Protein AF-0000000070537463 (afdb_homodimer)

Nearest PDB structures (foldseek):
  6y41-assembly14_N  TM=9.172E-01  e=9.027E-23  Homo sapiens
  6y43-assembly1_A  TM=8.961E-01  e=1.804E-22  Homo sapiens
  8vgp-assembly1_A  TM=8.950E-01  e=5.397E-22  Homo sapiens
  1z3s-assembly1_A  TM=8.973E-01  e=3.622E-21  Homo sapiens
  1z3u-assembly4_D  TM=8.914E-01  e=4.065E-21  Homo sapiens

Secondary structure (DSSP, 8-state):
-PPPSSGGGSPTTPPSEEEEE--TTS--EEEEEE-SSTT--EEEEEEEETT-S------HHHHHH-EE-TTSSEE--HHHHHHHHTTS-EEEEEEEE-TT--EEEEEEEEEEE--GGGTT-EEE--EEESS---SS-SSTTT--TTPPPBBTTB--SSSSS-HHHHH-S-B--SSS-SEE-SSSSSEEETTTEEEEE-EEEEEEEE-S--/-PPPSSGGGSPTTPPSEEEEE--TTS--EEEEEE-SSTT--EEEEEEEETT-S------HHHHHH-EE-TTSSEE--HHHHHHHHTTS-EEEEEEEE-TT--EEEEEEEEEEE--GGGTT-EEE--EEESS---SS-SSTTT--TTPPPBBTTB--SSSSS-HHHHH-S-B--SSS-SEE-SSSSSEEETTTEEEEE-EEEEEEEE-S--

InterPro domains:
  IPR002181 Fibrinogen, alpha/beta/gamma chain, C-terminal globular domain [PF00147] (4-183)
  IPR002181 Fibrinogen, alpha/beta/gamma chain, C-terminal globular domain [PS51406] (1-208)
  IPR002181 Fibrinogen, alpha/beta/gamma chain, C-terminal globular domain [SM00186] (2-207)
  IPR002181 Fibrinogen, alpha/beta/gamma chain, C-terminal globular domain [cd00087] (4-206)
  IPR014716 Fibrinogen, alpha/beta/gamma chain, C-terminal globular, subdomain 1 [G3DSA:3.90.215.10] (1-207)
  IPR036056 Fibrinogen-like, C-terminal [SSF56496] (3-185)
  IPR050373 Fibrinogen C-terminal domain-containing protein [PTHR19143] (4-184)

Structure (mmCIF, N/CA/C/O backbone):
data_AF-0000000070537463-model_v1
#
loop_
_entity.id
_entity.type
_entity.pdbx_description
1 polymer 'Fibrinogen C-terminal domain-containing protein'
#
loop_
_atom_site.group_PDB
_atom_site.id
_atom_site.type_symbol
_atom_site.label_atom_id
_atom_site.label_alt_id
_atom_site.label_comp_id
_atom_site.label_asym_id
_atom_site.label_entity_id
_atom_site.label_seq_id
_atom_site.pdbx_PDB_ins_code
_atom_site.Cartn_x
_atom_site.Cartn_y
_atom_site.Cartn_z
_atom_site.occupancy
_atom_site.B_iso_or_equiv
_atom_site.auth_seq_id
_atom_site.auth_comp_id
_atom_site.auth_asym_id
_atom_site.auth_atom_id
_atom_site.pdbx_PDB_model_num
ATOM 1 N N . MET A 1 1 ? 24.438 3.809 -12.609 1 51.72 1 MET A N 1
ATOM 2 C CA . MET A 1 1 ? 24.078 2.498 -13.148 1 51.72 1 MET A CA 1
ATOM 3 C C . MET A 1 1 ? 22.578 2.289 -13.109 1 51.72 1 MET A C 1
ATOM 5 O O . MET A 1 1 ? 21.891 2.797 -12.219 1 51.72 1 MET A O 1
ATOM 9 N N . ALA A 1 2 ? 21.781 1.809 -14.203 1 81.25 2 ALA A N 1
ATOM 10 C CA . ALA A 1 2 ? 20.344 1.616 -14.383 1 81.25 2 ALA A CA 1
ATOM 11 C C . ALA A 1 2 ? 19.812 0.555 -13.422 1 81.25 2 ALA A C 1
ATOM 13 O O . ALA A 1 2 ? 20.5 -0.409 -13.102 1 81.25 2 ALA A O 1
ATOM 14 N N . TRP A 1 3 ? 18.797 0.681 -12.703 1 92.81 3 TRP A N 1
ATOM 15 C CA . TRP A 1 3 ? 18.172 -0.31 -11.836 1 92.81 3 TRP A CA 1
ATOM 16 C C . TRP A 1 3 ? 17.766 -1.552 -12.633 1 92.81 3 TRP A C 1
ATOM 18 O O . TRP A 1 3 ? 17.422 -1.459 -13.812 1 92.81 3 TRP A O 1
ATOM 28 N N . PRO A 1 4 ? 17.984 -2.768 -12.055 1 97.19 4 PRO A N 1
ATOM 29 C CA . PRO A 1 4 ? 17.469 -3.965 -12.727 1 97.19 4 PRO A CA 1
ATOM 30 C C . PRO A 1 4 ? 15.992 -3.857 -13.086 1 97.19 4 PRO A C 1
ATOM 32 O O . PRO A 1 4 ? 15.242 -3.154 -12.406 1 97.19 4 PRO A O 1
ATOM 35 N N . LYS A 1 5 ? 15.617 -4.516 -14.148 1 97.75 5 LYS A N 1
ATOM 36 C CA . LYS A 1 5 ? 14.219 -4.5 -14.57 1 97.75 5 LYS A CA 1
ATOM 37 C C . LYS A 1 5 ? 13.391 -5.473 -13.734 1 97.75 5 LYS A C 1
ATOM 39 O O . LYS A 1 5 ? 12.172 -5.324 -13.641 1 97.75 5 LYS A O 1
ATOM 44 N N . ASP A 1 6 ? 14.031 -6.473 -13.273 1 98 6 ASP A N 1
ATOM 45 C CA . ASP A 1 6 ? 13.477 -7.465 -12.352 1 98 6 ASP A CA 1
ATOM 46 C C . ASP A 1 6 ? 14.594 -8.172 -11.578 1 98 6 ASP A C 1
ATOM 48 O O . ASP A 1 6 ? 15.773 -7.852 -11.75 1 98 6 ASP A O 1
ATOM 52 N N . CYS A 1 7 ? 14.227 -9.094 -10.719 1 97.94 7 CYS A N 1
ATOM 53 C CA . CYS A 1 7 ? 15.195 -9.695 -9.805 1 97.94 7 CYS A CA 1
ATOM 54 C C . CYS A 1 7 ? 16.172 -10.594 -10.555 1 97.94 7 CYS A C 1
ATOM 56 O O . CYS A 1 7 ? 17.234 -10.945 -10.023 1 97.94 7 CYS A O 1
ATOM 58 N N . SER A 1 8 ? 15.82 -11.062 -11.781 1 96.44 8 SER A N 1
ATOM 59 C CA . SER A 1 8 ? 16.734 -11.906 -12.547 1 96.44 8 SER A CA 1
ATOM 60 C C . SER A 1 8 ? 17.984 -11.133 -12.953 1 96.44 8 SER A C 1
ATOM 62 O O . SER A 1 8 ? 19 -11.727 -13.328 1 96.44 8 SER A O 1
ATOM 64 N N . GLU A 1 9 ? 17.938 -9.82 -12.914 1 95.94 9 GLU A N 1
ATOM 65 C CA . GLU A 1 9 ? 19.062 -8.977 -13.312 1 95.94 9 GLU A CA 1
ATOM 66 C C . GLU A 1 9 ? 19.906 -8.57 -12.109 1 95.94 9 GLU A C 1
ATOM 68 O O . GLU A 1 9 ? 20.891 -7.844 -12.25 1 95.94 9 GLU A O 1
ATOM 73 N N . VAL A 1 10 ? 19.484 -8.977 -10.938 1 95.69 10 VAL A N 1
ATOM 74 C CA . VAL A 1 10 ? 20.312 -8.781 -9.75 1 95.69 10 VAL A CA 1
ATOM 75 C C . VAL A 1 10 ? 21.547 -9.688 -9.82 1 95.69 10 VAL A C 1
ATOM 77 O O . VAL A 1 10 ? 21.438 -10.859 -10.18 1 95.69 10 VAL A O 1
ATOM 80 N N . PRO A 1 11 ? 22.719 -9.172 -9.516 1 92.81 11 PRO A N 1
ATOM 81 C CA . PRO A 1 11 ? 23.953 -9.961 -9.648 1 92.81 11 PRO A CA 1
ATOM 82 C C . PRO A 1 11 ? 23.891 -11.281 -8.898 1 92.81 11 PRO A C 1
ATOM 84 O O . PRO A 1 11 ? 23.359 -11.344 -7.785 1 92.81 11 PRO A O 1
ATOM 87 N N . ALA A 1 12 ? 24.453 -12.273 -9.562 1 87.25 12 ALA A N 1
ATOM 88 C CA . ALA A 1 12 ? 24.547 -13.594 -8.953 1 87.25 12 ALA A CA 1
ATOM 89 C C . ALA A 1 12 ? 25.328 -13.539 -7.641 1 87.25 12 ALA A C 1
ATOM 91 O O . ALA A 1 12 ? 26.328 -12.836 -7.539 1 87.25 12 ALA A O 1
ATOM 92 N N . GLY A 1 13 ? 24.891 -14.281 -6.609 1 89.56 13 GLY A N 1
ATOM 93 C CA . GLY A 1 13 ? 25.578 -14.289 -5.324 1 89.56 13 GLY A CA 1
ATOM 94 C C . GLY A 1 13 ? 25 -13.297 -4.336 1 89.56 13 GLY A C 1
ATOM 95 O O . GLY A 1 13 ? 25.312 -13.336 -3.146 1 89.56 13 GLY A O 1
ATOM 96 N N . SER A 1 14 ? 24.203 -12.344 -4.914 1 93.5 14 SER A N 1
ATOM 97 C CA . SER A 1 14 ? 23.531 -11.422 -4.008 1 93.5 14 SER A CA 1
ATOM 98 C C . SER A 1 14 ? 22.594 -12.172 -3.061 1 93.5 14 SER A C 1
ATOM 100 O O . SER A 1 14 ? 22.031 -13.211 -3.42 1 93.5 14 SER A O 1
ATOM 102 N N . PRO A 1 15 ? 22.469 -11.695 -1.818 1 94.75 15 PRO A N 1
ATOM 103 C CA . PRO A 1 15 ? 21.547 -12.352 -0.891 1 94.75 15 PRO A CA 1
ATOM 104 C C . PRO A 1 15 ? 20.078 -12.07 -1.214 1 94.75 15 PRO A C 1
ATOM 106 O O . PRO A 1 15 ? 19.766 -11.055 -1.842 1 94.75 15 PRO A O 1
ATOM 109 N N . SER A 1 16 ? 19.25 -12.992 -0.822 1 96.44 16 SER A N 1
ATOM 110 C CA . SER A 1 16 ? 17.828 -12.703 -0.878 1 96.44 16 SER A CA 1
ATOM 111 C C . SER A 1 16 ? 17.469 -11.5 -0.016 1 96.44 16 SER A C 1
ATOM 113 O O . SER A 1 16 ? 18.078 -11.273 1.03 1 96.44 16 SER A O 1
ATOM 115 N N . GLY A 1 17 ? 16.453 -10.758 -0.405 1 95.56 17 GLY A N 1
ATOM 116 C CA . GLY A 1 17 ? 16.047 -9.57 0.324 1 95.56 17 GLY A CA 1
ATOM 117 C C . GLY A 1 17 ? 15.32 -8.555 -0.539 1 95.56 17 GLY A C 1
ATOM 118 O O . GLY A 1 17 ? 14.781 -8.906 -1.594 1 95.56 17 GLY A O 1
ATOM 119 N N . VAL A 1 18 ? 15.234 -7.402 -0.014 1 96.25 18 VAL A N 1
ATOM 120 C CA . VAL A 1 18 ? 14.5 -6.344 -0.696 1 96.25 18 VAL A CA 1
ATOM 121 C C . VAL A 1 18 ? 15.453 -5.547 -1.587 1 96.25 18 VAL A C 1
ATOM 123 O O . VAL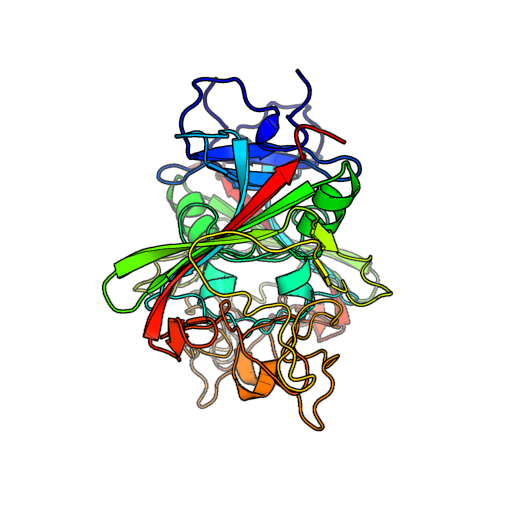 A 1 18 ? 16.531 -5.156 -1.154 1 96.25 18 VAL A O 1
ATOM 126 N N . TYR A 1 19 ? 15.062 -5.312 -2.84 1 95.81 19 TYR A N 1
ATOM 127 C CA . TYR A 1 19 ? 15.844 -4.594 -3.84 1 95.81 19 TYR A CA 1
ATOM 128 C C . TYR A 1 19 ? 15.008 -3.521 -4.523 1 95.81 19 TYR A C 1
ATOM 130 O O . TYR A 1 19 ? 13.773 -3.547 -4.445 1 95.81 19 TYR A O 1
ATOM 138 N N . ILE A 1 20 ? 15.703 -2.609 -5.156 1 94.06 20 ILE A N 1
ATOM 139 C CA . ILE A 1 20 ? 15.062 -1.644 -6.039 1 94.06 20 ILE A CA 1
ATOM 140 C C . ILE A 1 20 ? 15.172 -2.117 -7.488 1 94.06 20 ILE A C 1
ATOM 142 O O . ILE A 1 20 ? 16.25 -2.494 -7.945 1 94.06 20 ILE A O 1
ATOM 146 N N . ILE A 1 21 ? 14.086 -2.133 -8.125 1 97.12 21 ILE A N 1
ATOM 147 C CA . ILE A 1 21 ? 14.078 -2.4 -9.562 1 97.12 21 ILE A CA 1
ATOM 148 C C . ILE A 1 21 ? 13.336 -1.285 -10.289 1 97.12 21 ILE A C 1
ATOM 150 O O . ILE A 1 21 ? 12.641 -0.485 -9.672 1 97.12 21 ILE A O 1
ATOM 154 N N . GLN A 1 22 ? 13.523 -1.261 -11.562 1 96.44 22 GLN A N 1
ATOM 155 C CA . GLN A 1 22 ? 12.766 -0.329 -12.398 1 96.44 22 GLN A CA 1
ATOM 156 C C . GLN A 1 22 ? 12.305 -0.996 -13.688 1 96.44 22 GLN A C 1
ATOM 158 O O . GLN A 1 22 ? 12.984 -0.908 -14.719 1 96.44 22 GLN A O 1
ATOM 163 N N . PRO A 1 23 ? 11.125 -1.577 -13.602 1 97.25 23 PRO A N 1
ATOM 164 C CA . PRO A 1 23 ? 10.586 -2.168 -14.828 1 97.25 23 PRO A CA 1
ATOM 165 C C . PRO A 1 23 ? 10.375 -1.138 -15.938 1 97.25 23 PRO A C 1
ATOM 167 O O . PRO A 1 23 ? 10.195 0.049 -15.648 1 97.25 23 PRO A O 1
ATOM 170 N N . THR A 1 24 ? 10.375 -1.635 -17.156 1 95.44 24 THR A N 1
ATOM 171 C CA . THR A 1 24 ? 10.156 -0.745 -18.281 1 95.44 24 THR A CA 1
ATOM 172 C C . THR A 1 24 ? 8.836 0 -18.141 1 95.44 24 THR A C 1
ATOM 174 O O . THR A 1 24 ? 7.797 -0.612 -17.875 1 95.44 24 THR A O 1
ATOM 177 N N . GLY A 1 25 ? 8.938 1.278 -18.25 1 90.69 25 GLY A N 1
ATOM 178 C CA . GLY A 1 25 ? 7.723 2.078 -18.234 1 90.69 25 GLY A CA 1
ATOM 179 C C . GLY A 1 25 ? 7.293 2.477 -16.828 1 90.69 25 GLY A C 1
ATOM 180 O O . GLY A 1 25 ? 6.285 3.168 -16.656 1 90.69 25 GLY A O 1
ATOM 181 N N . LEU A 1 26 ? 7.984 1.992 -15.836 1 93.38 26 LEU A N 1
ATOM 182 C CA . LEU A 1 26 ? 7.617 2.305 -14.453 1 93.38 26 LEU A CA 1
ATOM 183 C C . LEU A 1 26 ? 8.734 3.068 -13.758 1 93.38 26 LEU A C 1
ATOM 185 O O . LEU A 1 26 ? 9.891 3.018 -14.188 1 93.38 26 LEU A O 1
ATOM 189 N N . HIS A 1 27 ? 8.406 3.82 -12.781 1 91.19 27 HIS A N 1
ATOM 190 C CA . HIS A 1 27 ? 9.359 4.352 -11.82 1 91.19 27 HIS A CA 1
ATOM 191 C C . HIS A 1 27 ? 9.938 3.24 -10.945 1 91.19 27 HIS A C 1
ATOM 193 O O . HIS A 1 27 ? 9.422 2.119 -10.938 1 91.19 27 HIS A O 1
ATOM 199 N N . PRO A 1 28 ? 11 3.545 -10.258 1 92.81 28 PRO A N 1
ATOM 200 C CA . PRO A 1 28 ? 11.586 2.529 -9.375 1 92.81 28 PRO A CA 1
ATOM 201 C C . PRO A 1 28 ? 10.617 2.059 -8.297 1 92.81 28 PRO A C 1
ATOM 203 O O . PRO A 1 28 ? 9.859 2.865 -7.742 1 92.81 28 PRO A O 1
ATOM 206 N N . ILE A 1 29 ? 10.648 0.788 -8.039 1 95.88 29 ILE A N 1
ATOM 207 C CA . ILE A 1 29 ? 9.82 0.203 -6.988 1 95.88 29 ILE A CA 1
ATOM 208 C C . ILE A 1 29 ? 10.664 -0.742 -6.133 1 95.88 29 ILE A C 1
ATOM 210 O O . ILE A 1 29 ? 11.734 -1.19 -6.562 1 95.88 29 ILE A O 1
ATOM 214 N N . LEU A 1 30 ? 10.234 -0.953 -4.934 1 95.12 30 LEU A N 1
ATOM 215 C CA . LEU A 1 30 ? 10.859 -1.913 -4.031 1 95.12 30 LEU A CA 1
ATOM 216 C C . LEU A 1 30 ? 10.234 -3.293 -4.188 1 95.12 30 LEU A C 1
ATOM 218 O O . LEU A 1 30 ? 9.008 -3.422 -4.219 1 95.12 30 LEU A O 1
ATOM 222 N N . VAL A 1 31 ? 11.07 -4.277 -4.324 1 97.88 31 VAL A N 1
ATOM 223 C CA . VAL A 1 31 ? 10.578 -5.645 -4.457 1 97.88 31 VAL A CA 1
ATOM 224 C C . VAL A 1 31 ? 11.391 -6.578 -3.566 1 97.88 31 VAL A C 1
ATOM 226 O O . VAL A 1 31 ? 12.5 -6.234 -3.15 1 97.88 31 VAL A O 1
ATOM 229 N N . SER A 1 32 ? 10.812 -7.703 -3.23 1 97.69 32 SER A N 1
ATOM 230 C CA . SER A 1 32 ? 11.539 -8.805 -2.602 1 97.69 32 SER A CA 1
ATOM 231 C C . SER A 1 32 ? 12.086 -9.773 -3.643 1 97.69 32 SER A C 1
ATOM 233 O O . SER A 1 32 ? 11.367 -10.188 -4.555 1 97.69 32 SER A O 1
ATOM 235 N N . CYS A 1 33 ? 13.359 -10.062 -3.576 1 97.94 33 CYS A N 1
ATOM 236 C CA . CYS A 1 33 ? 14.008 -11 -4.488 1 97.94 33 CYS A CA 1
ATOM 237 C C . CYS A 1 33 ? 14.445 -12.266 -3.752 1 97.94 33 CYS A C 1
ATOM 239 O O . CYS A 1 33 ? 15.062 -12.188 -2.689 1 97.94 33 CYS A O 1
ATOM 241 N N . GLU A 1 34 ? 14.055 -13.359 -4.238 1 96.75 34 GLU A N 1
ATOM 242 C CA . GLU A 1 34 ? 14.602 -14.641 -3.803 1 96.75 34 GLU A CA 1
ATOM 243 C C . GLU A 1 34 ? 15.805 -15.047 -4.648 1 96.75 34 GLU A C 1
ATOM 245 O O . GLU A 1 34 ? 15.648 -15.43 -5.812 1 96.75 34 GLU A O 1
ATOM 250 N N . MET A 1 35 ? 16.984 -14.992 -4.047 1 94.56 35 MET A N 1
ATOM 251 C CA . MET A 1 35 ? 18.234 -15.164 -4.793 1 94.56 35 MET A CA 1
ATOM 252 C C . MET A 1 35 ? 18.891 -16.5 -4.465 1 94.56 35 MET A C 1
ATOM 254 O O . MET A 1 35 ? 19.938 -16.828 -5.016 1 94.56 35 MET A O 1
ATOM 258 N N . SER A 1 36 ? 18.281 -17.25 -3.58 1 85.19 36 SER A N 1
ATOM 259 C CA . SER A 1 36 ? 18.906 -18.5 -3.16 1 85.19 36 SER A CA 1
ATOM 260 C C . SER A 1 36 ? 18.359 -19.688 -3.951 1 85.19 36 SER A C 1
ATOM 262 O O . SER A 1 36 ? 17.219 -19.641 -4.434 1 85.19 36 SER A O 1
ATOM 264 N N . GLY A 1 37 ? 19.188 -20.672 -4.062 1 71.44 37 GLY A N 1
ATOM 265 C CA . GLY A 1 37 ? 18.781 -21.953 -4.613 1 71.44 37 GLY A CA 1
ATOM 266 C C . GLY A 1 37 ? 18.781 -21.984 -6.129 1 71.44 37 GLY A C 1
ATOM 267 O O . GLY A 1 37 ? 19.344 -21.094 -6.77 1 71.44 37 GLY A O 1
ATOM 268 N N . ALA A 1 38 ? 18.234 -23.094 -6.645 1 64.19 38 ALA A N 1
ATOM 269 C CA . ALA A 1 38 ? 18.141 -23.328 -8.086 1 64.19 38 ALA A CA 1
ATOM 270 C C . ALA A 1 38 ? 17.25 -22.297 -8.758 1 64.19 38 ALA A C 1
ATOM 272 O O . ALA A 1 38 ? 16.109 -22.094 -8.344 1 64.19 38 ALA A O 1
ATOM 273 N N . GLY A 1 39 ? 17.891 -21.594 -9.742 1 69.62 39 GLY A N 1
ATOM 274 C CA . GLY A 1 39 ? 17.109 -20.641 -10.523 1 69.62 39 GLY A CA 1
ATOM 275 C C . GLY A 1 39 ? 16.984 -19.281 -9.875 1 69.62 39 GLY A C 1
ATOM 276 O O . GLY A 1 39 ? 15.961 -18.609 -10.008 1 69.62 39 GLY A O 1
ATOM 277 N N . SER A 1 40 ? 17.922 -18.938 -9.086 1 85.38 40 SER A N 1
ATOM 278 C CA . SER A 1 40 ? 18.016 -17.641 -8.398 1 85.38 40 SER A CA 1
ATOM 279 C C . SER A 1 40 ? 17.453 -16.516 -9.258 1 85.38 40 SER A C 1
ATOM 281 O O . SER A 1 40 ? 17.281 -16.688 -10.469 1 85.38 40 SER A O 1
ATOM 283 N N . GLY A 1 41 ? 16.906 -15.477 -8.586 1 95.5 41 GLY A N 1
ATOM 284 C CA . GLY A 1 41 ? 16.484 -14.281 -9.305 1 95.5 41 GLY A CA 1
ATOM 285 C C . GLY A 1 41 ? 14.984 -14.172 -9.453 1 95.5 41 GLY A C 1
ATOM 286 O O . GLY A 1 41 ? 14.492 -13.648 -10.453 1 95.5 41 GLY A O 1
ATOM 287 N N . TRP A 1 42 ? 14.25 -14.797 -8.523 1 97.5 42 TRP A N 1
ATOM 288 C CA . TRP A 1 42 ? 12.789 -14.703 -8.539 1 97.5 42 TRP A CA 1
ATOM 289 C C . TRP A 1 42 ? 12.32 -13.398 -7.914 1 97.5 42 TRP A C 1
ATOM 291 O O . TRP A 1 42 ? 12.828 -12.977 -6.875 1 97.5 42 TRP A O 1
ATOM 301 N N . THR A 1 43 ? 11.383 -12.727 -8.547 1 98.5 43 THR A N 1
ATOM 302 C CA . THR A 1 43 ? 10.695 -11.578 -7.965 1 98.5 43 THR A CA 1
ATOM 303 C C . THR A 1 43 ? 9.445 -12.023 -7.215 1 98.5 43 THR A C 1
ATOM 305 O O . THR A 1 43 ? 8.547 -12.633 -7.801 1 98.5 43 THR A O 1
ATOM 308 N N . VAL A 1 44 ? 9.367 -11.742 -5.945 1 98.62 44 VAL A N 1
ATOM 309 C CA . VAL A 1 44 ? 8.203 -12.117 -5.145 1 98.62 44 VAL A CA 1
ATOM 310 C C . VAL A 1 44 ? 7.094 -11.094 -5.328 1 98.62 44 VAL A C 1
ATOM 312 O O . VAL A 1 44 ? 7.301 -9.898 -5.109 1 98.62 44 VAL A O 1
ATOM 315 N N . ILE A 1 45 ? 5.895 -11.539 -5.734 1 98.88 45 ILE A N 1
ATOM 316 C CA . ILE A 1 45 ? 4.844 -10.57 -6.012 1 98.88 45 ILE A CA 1
ATOM 317 C C . ILE A 1 45 ? 3.748 -10.672 -4.957 1 98.88 45 ILE A C 1
ATOM 319 O O . ILE A 1 45 ? 2.875 -9.812 -4.867 1 98.88 45 ILE A O 1
ATOM 323 N N . GLN A 1 46 ? 3.764 -11.711 -4.199 1 98.81 46 GLN A N 1
ATOM 324 C CA . GLN A 1 46 ? 2.828 -11.938 -3.102 1 98.81 46 GLN A CA 1
ATOM 325 C C . GLN A 1 46 ? 3.469 -12.773 -1.998 1 98.81 46 GLN A C 1
ATOM 327 O O . GLN A 1 46 ? 4.176 -13.75 -2.277 1 98.81 46 GLN A O 1
ATOM 332 N N . ARG A 1 47 ? 3.297 -12.414 -0.792 1 98.69 47 ARG A N 1
ATOM 333 C CA . ARG A 1 47 ? 3.635 -13.211 0.384 1 98.69 47 ARG A CA 1
ATOM 334 C C . ARG A 1 47 ? 2.549 -13.109 1.448 1 98.69 47 ARG A C 1
ATOM 336 O O . ARG A 1 47 ? 2.111 -12.008 1.789 1 98.69 47 ARG A O 1
ATOM 343 N N . ASN A 1 48 ? 2.082 -14.258 1.854 1 98.75 48 ASN A N 1
ATOM 344 C CA . ASN A 1 48 ? 1.038 -14.289 2.873 1 98.75 48 ASN A CA 1
ATOM 345 C C . ASN A 1 48 ? 1.252 -15.43 3.865 1 98.75 48 ASN A C 1
ATOM 347 O O . ASN A 1 48 ? 1.909 -16.422 3.547 1 98.75 48 ASN A O 1
ATOM 351 N N . ARG A 1 49 ? 0.828 -15.227 5.082 1 98.06 49 ARG A N 1
ATOM 352 C CA . ARG A 1 49 ? 0.754 -16.25 6.117 1 98.06 49 ARG A CA 1
ATOM 353 C C . ARG A 1 49 ? -0.58 -16.188 6.855 1 98.06 49 ARG A C 1
ATOM 355 O O . ARG A 1 49 ? -1.219 -15.133 6.906 1 98.06 49 ARG A O 1
ATOM 362 N N . ARG A 1 50 ? -0.98 -17.297 7.352 1 95.88 50 ARG A N 1
ATOM 363 C CA . ARG A 1 50 ? -2.303 -17.422 7.957 1 95.88 50 ARG A CA 1
ATOM 364 C C . ARG A 1 50 ? -2.482 -16.406 9.086 1 95.88 50 ARG A C 1
ATOM 366 O O . ARG A 1 50 ? -3.592 -15.93 9.328 1 95.88 50 ARG A O 1
ATOM 373 N N . ASP A 1 51 ? -1.433 -16.016 9.781 1 94.94 51 ASP A N 1
ATOM 374 C CA . ASP A 1 51 ? -1.525 -15.133 10.938 1 94.94 51 ASP A CA 1
ATOM 375 C C . ASP A 1 51 ? -1.171 -13.695 10.555 1 94.94 51 ASP A C 1
ATOM 377 O O . ASP A 1 51 ? -0.795 -12.891 11.414 1 94.94 51 ASP A O 1
ATOM 381 N N . THR A 1 52 ? -1.317 -13.375 9.359 1 94.69 52 THR A N 1
ATOM 382 C CA . THR A 1 52 ? -0.981 -12.039 8.883 1 94.69 52 THR A CA 1
ATOM 383 C C . THR A 1 52 ? -1.89 -10.992 9.516 1 94.69 52 THR A C 1
ATOM 385 O O . THR A 1 52 ? -3.016 -11.297 9.914 1 94.69 52 THR A O 1
ATOM 388 N N . ASP A 1 53 ? -1.424 -9.766 9.617 1 93 53 ASP A N 1
ATOM 389 C CA . ASP A 1 53 ? -2.252 -8.656 10.07 1 93 53 ASP A CA 1
ATOM 390 C C . ASP A 1 53 ? -2.994 -8.008 8.898 1 93 53 ASP A C 1
ATOM 392 O O . ASP A 1 53 ? -3.922 -7.227 9.102 1 93 53 ASP A O 1
ATOM 396 N N . ILE A 1 54 ? -2.547 -8.336 7.711 1 95.69 54 ILE A N 1
ATOM 397 C CA . ILE A 1 54 ? -3.178 -7.77 6.523 1 95.69 54 ILE A CA 1
ATOM 398 C C . ILE A 1 54 ? -4.578 -8.352 6.359 1 95.69 54 ILE A C 1
ATOM 400 O O . ILE A 1 54 ? -4.766 -9.57 6.418 1 95.69 54 ILE A O 1
ATOM 404 N N . THR A 1 55 ? -5.609 -7.551 6.121 1 94.31 55 THR A N 1
ATOM 405 C CA . THR A 1 55 ? -6.98 -8.031 5.984 1 94.31 55 THR A CA 1
ATOM 406 C C . THR A 1 55 ? -7.211 -8.625 4.598 1 94.31 55 THR A C 1
ATOM 408 O O . THR A 1 55 ? -8.078 -9.484 4.422 1 94.31 55 THR A O 1
ATOM 411 N N . TRP A 1 56 ? -6.512 -8.133 3.598 1 97.44 56 TRP A N 1
ATOM 412 C CA . TRP A 1 56 ? -6.551 -8.547 2.201 1 97.44 56 TRP A CA 1
ATOM 413 C C . TRP A 1 56 ? -7.863 -8.133 1.545 1 97.44 56 TRP A C 1
ATOM 415 O O . TRP A 1 56 ? -8.023 -8.258 0.328 1 97.44 56 TRP A O 1
ATOM 425 N N . ALA A 1 57 ? -8.898 -7.738 2.332 1 96.5 57 ALA A N 1
ATOM 426 C CA . ALA A 1 57 ? -10.156 -7.215 1.795 1 96.5 57 ALA A CA 1
ATOM 427 C C . ALA A 1 57 ? -10.023 -5.734 1.443 1 96.5 57 ALA A C 1
ATOM 429 O O . ALA A 1 57 ? -10.688 -4.887 2.043 1 96.5 57 ALA A O 1
ATOM 430 N N . GLU A 1 58 ? -9.219 -5.473 0.456 1 97.94 58 GLU A N 1
ATOM 431 C CA . GLU A 1 58 ? -8.883 -4.102 0.088 1 97.94 58 GLU A CA 1
ATOM 432 C C . GLU A 1 58 ? -9.5 -3.725 -1.257 1 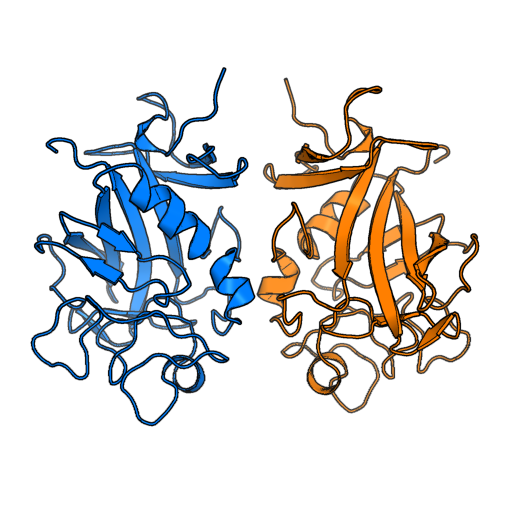97.94 58 GLU A C 1
ATOM 434 O O . GLU A 1 58 ? -10.016 -4.586 -1.972 1 97.94 58 GLU A O 1
ATOM 439 N N . SER A 1 59 ? -9.469 -2.484 -1.584 1 97.62 59 SER A N 1
ATOM 440 C CA . SER A 1 59 ? -10.117 -1.946 -2.777 1 97.62 59 SER A CA 1
ATOM 441 C C . SER A 1 59 ? -9.297 -2.244 -4.031 1 97.62 59 SER A C 1
ATOM 443 O O . SER A 1 59 ? -8.125 -2.602 -3.939 1 97.62 59 SER A O 1
ATOM 445 N N . TRP A 1 60 ? -9.977 -2.02 -5.168 1 98.31 60 TRP A N 1
ATOM 446 C CA . TRP A 1 60 ? -9.352 -2.172 -6.48 1 98.31 60 TRP A CA 1
ATOM 447 C C . TRP A 1 60 ? -8.117 -1.287 -6.602 1 98.31 60 TRP A C 1
ATOM 449 O O . TRP A 1 60 ? -7.055 -1.748 -7.023 1 98.31 60 TRP A O 1
ATOM 459 N N . SER A 1 61 ? -8.203 -0.06 -6.199 1 96.94 61 SER A N 1
ATOM 460 C CA . SER A 1 61 ? -7.09 0.876 -6.316 1 96.94 61 SER A CA 1
ATOM 461 C C . SER A 1 61 ? -5.918 0.451 -5.438 1 96.94 61 SER A C 1
ATOM 463 O O . SER A 1 61 ? -4.758 0.594 -5.828 1 96.94 61 SER A O 1
ATOM 465 N N . THR A 1 62 ? -6.215 0.005 -4.246 1 98.06 62 THR A N 1
ATOM 466 C CA . THR A 1 62 ? -5.168 -0.459 -3.342 1 98.06 62 THR A CA 1
ATOM 467 C C . THR A 1 62 ? -4.473 -1.693 -3.908 1 98.06 62 THR A C 1
ATOM 469 O O . THR A 1 62 ? -3.244 -1.789 -3.877 1 98.06 62 THR A O 1
ATOM 472 N N . TYR A 1 63 ? -5.234 -2.658 -4.461 1 98.69 63 TYR A N 1
ATOM 473 C CA . TYR A 1 63 ? -4.637 -3.822 -5.105 1 98.69 63 TYR A CA 1
ATOM 474 C C . TYR A 1 63 ? -3.811 -3.412 -6.316 1 98.69 63 TYR A C 1
ATOM 476 O O . TYR A 1 63 ? -2.789 -4.035 -6.621 1 98.69 63 TYR A O 1
ATOM 484 N N . LYS A 1 64 ? -4.258 -2.439 -7.008 1 98.31 64 LYS A N 1
ATOM 485 C CA . LYS A 1 64 ? -3.594 -1.971 -8.219 1 98.31 64 LYS A CA 1
ATOM 486 C C . LYS A 1 64 ? -2.168 -1.514 -7.926 1 98.31 64 LYS A C 1
ATOM 488 O O . LYS A 1 64 ? -1.242 -1.82 -8.68 1 98.31 64 LYS A O 1
ATOM 493 N N . HIS A 1 65 ? -1.947 -0.865 -6.738 1 96.25 65 HIS A N 1
ATOM 494 C CA . HIS A 1 65 ? -0.658 -0.239 -6.469 1 96.25 65 HIS A CA 1
ATOM 495 C C . HIS A 1 65 ? 0.077 -0.954 -5.34 1 96.25 65 HIS A C 1
ATOM 497 O O . HIS A 1 65 ? 1.194 -0.575 -4.984 1 96.25 65 HIS A O 1
ATOM 503 N N . GLY A 1 66 ? -0.643 -2.012 -4.816 1 97.81 66 GLY A N 1
ATOM 504 C CA . GLY A 1 66 ? 0.025 -2.857 -3.84 1 97.81 66 GLY A CA 1
ATOM 505 C C . GLY A 1 66 ? -0.133 -2.363 -2.414 1 97.81 66 GLY A C 1
ATOM 506 O O . GLY A 1 66 ? -0.453 -1.194 -2.189 1 97.81 66 GLY A O 1
ATOM 507 N N . PHE A 1 67 ? 0.071 -3.193 -1.483 1 98.06 67 PHE A N 1
ATOM 508 C CA . PHE A 1 67 ? -0.026 -2.885 -0.061 1 98.06 67 PHE A CA 1
ATOM 509 C C . PHE A 1 67 ? 0.684 -3.945 0.772 1 98.06 67 PHE A C 1
ATOM 511 O O . PHE A 1 67 ? 1.039 -5.008 0.26 1 98.06 67 PHE A O 1
ATOM 518 N N . GLY A 1 68 ? 0.841 -3.605 2.074 1 97.31 68 GLY A N 1
ATOM 519 C CA . GLY A 1 68 ? 1.581 -4.473 2.979 1 97.31 68 GLY A CA 1
ATOM 520 C C . GLY A 1 68 ? 3.02 -4.039 3.178 1 97.31 68 GLY A C 1
ATOM 521 O O . GLY A 1 68 ? 3.361 -2.877 2.943 1 97.31 68 GLY A O 1
ATOM 522 N N . ASN A 1 69 ? 3.734 -4.949 3.719 1 95.81 69 ASN A N 1
ATOM 523 C CA . ASN A 1 69 ? 5.152 -4.762 3.996 1 95.81 69 ASN A CA 1
ATOM 524 C C . ASN A 1 69 ? 6.016 -5.727 3.186 1 95.81 69 ASN A C 1
ATOM 526 O O . ASN A 1 69 ? 6.02 -6.93 3.445 1 95.81 69 ASN A O 1
ATOM 530 N N . VAL A 1 70 ? 6.781 -5.219 2.236 1 96.12 70 VAL A N 1
ATOM 531 C CA . VAL A 1 70 ? 7.547 -6.004 1.277 1 96.12 70 VAL A CA 1
ATOM 532 C C . VAL A 1 70 ? 8.539 -6.902 2.018 1 96.12 70 VAL A C 1
ATOM 534 O O . VAL A 1 70 ? 9.023 -7.891 1.464 1 96.12 70 VAL A O 1
ATOM 537 N N . HIS A 1 71 ? 8.805 -6.656 3.289 1 94.94 71 HIS A N 1
ATOM 538 C CA . HIS A 1 71 ? 9.734 -7.453 4.086 1 94.94 71 HIS A CA 1
ATOM 539 C C . HIS A 1 71 ? 9.031 -8.641 4.734 1 94.94 71 HIS A C 1
ATOM 541 O O . HIS A 1 71 ? 9.68 -9.57 5.211 1 94.94 71 HIS A O 1
ATOM 547 N N . THR A 1 72 ? 7.703 -8.57 4.805 1 95.69 72 THR A N 1
ATOM 548 C CA . THR A 1 72 ? 6.926 -9.625 5.441 1 95.69 72 THR A CA 1
ATOM 549 C C . THR A 1 72 ? 5.793 -10.094 4.531 1 95.69 72 THR A C 1
ATOM 551 O O . THR A 1 72 ? 6.027 -10.805 3.553 1 95.69 72 THR A O 1
ATOM 554 N N . GLU A 1 73 ? 4.523 -9.594 4.762 1 97.94 73 GLU A N 1
ATOM 555 C CA . GLU A 1 73 ? 3.393 -9.953 3.908 1 97.94 73 GLU A CA 1
ATOM 556 C C . GLU A 1 73 ? 2.977 -8.773 3.029 1 97.94 73 GLU A C 1
ATOM 558 O O . GLU A 1 73 ? 2.973 -7.625 3.48 1 97.94 73 GLU A O 1
ATOM 563 N N . PHE A 1 74 ? 2.697 -9.117 1.766 1 98.5 74 PHE A N 1
ATOM 564 C CA . PHE A 1 74 ? 2.357 -8.008 0.879 1 98.5 74 PHE A CA 1
ATOM 565 C C . PHE A 1 74 ? 1.772 -8.523 -0.43 1 98.5 74 PHE A C 1
ATOM 567 O O . PHE A 1 74 ? 1.864 -9.719 -0.73 1 98.5 74 PHE A O 1
ATOM 574 N N . TRP A 1 75 ? 1.136 -7.684 -1.105 1 98.75 75 TRP A N 1
ATOM 575 C CA . TRP A 1 75 ? 0.782 -7.73 -2.521 1 98.75 75 TRP A CA 1
ATOM 576 C C . TRP A 1 75 ? 1.523 -6.652 -3.305 1 98.75 75 TRP A C 1
ATOM 578 O O . TRP A 1 75 ? 1.448 -5.469 -2.967 1 98.75 75 TRP A O 1
ATOM 588 N N . LEU A 1 76 ? 2.227 -6.957 -4.297 1 98.62 76 LEU A N 1
ATOM 589 C CA . LEU A 1 76 ? 3.133 -6.023 -4.953 1 98.62 76 LEU A CA 1
ATOM 590 C C . LEU A 1 76 ? 2.357 -4.93 -5.68 1 98.62 76 LEU A C 1
ATOM 592 O O . LEU A 1 76 ? 2.812 -3.787 -5.762 1 98.62 76 LEU A O 1
ATOM 596 N N . GLY A 1 77 ? 1.103 -5.246 -6.227 1 98.56 77 GLY A N 1
ATOM 597 C CA . GLY A 1 77 ? 0.293 -4.371 -7.059 1 98.56 77 GLY A CA 1
ATOM 598 C C . GLY A 1 77 ? 0.014 -4.945 -8.43 1 98.56 77 GLY A C 1
ATOM 599 O O . GLY A 1 77 ? 0.942 -5.254 -9.18 1 98.56 77 GLY A O 1
ATOM 600 N N . THR A 1 78 ? -1.199 -5.051 -8.766 1 98.75 78 THR A N 1
ATOM 601 C CA . THR A 1 78 ? -1.588 -5.707 -10.008 1 98.75 78 THR A CA 1
ATOM 602 C C . THR A 1 78 ? -1.011 -4.969 -11.211 1 98.75 78 THR A C 1
ATOM 604 O O . THR A 1 78 ? -0.612 -5.594 -12.195 1 98.75 78 THR A O 1
ATOM 607 N N . GLU A 1 79 ? -1.004 -3.645 -11.125 1 98.25 79 GLU A N 1
ATOM 608 C CA . GLU A 1 79 ? -0.439 -2.863 -12.227 1 98.25 79 GLU A CA 1
ATOM 609 C C . GLU A 1 79 ? 1.058 -3.123 -12.375 1 98.25 79 GLU A C 1
ATOM 611 O O . GLU A 1 79 ? 1.562 -3.254 -13.492 1 98.25 79 GLU A O 1
ATOM 616 N N . TYR A 1 80 ? 1.779 -3.211 -11.242 1 98.38 80 TYR A N 1
ATOM 617 C CA . TYR A 1 80 ? 3.215 -3.465 -11.289 1 98.38 80 TYR A CA 1
ATOM 618 C C . TYR A 1 80 ? 3.508 -4.863 -11.82 1 98.38 80 TYR A C 1
ATOM 620 O O . TYR A 1 80 ? 4.426 -5.051 -12.617 1 98.38 80 TYR A O 1
ATOM 628 N N . ILE A 1 81 ? 2.738 -5.812 -11.391 1 98.81 81 ILE A N 1
ATOM 629 C CA . ILE A 1 81 ? 2.898 -7.188 -11.852 1 98.81 81 ILE A CA 1
ATOM 630 C C . ILE A 1 81 ? 2.689 -7.254 -13.367 1 98.81 81 ILE A C 1
ATOM 632 O O . ILE A 1 81 ? 3.473 -7.883 -14.078 1 98.81 81 ILE A O 1
ATOM 636 N N . HIS A 1 82 ? 1.634 -6.562 -13.828 1 98.75 82 HIS A N 1
ATOM 637 C CA . HIS A 1 82 ? 1.354 -6.516 -15.258 1 98.75 82 HIS A CA 1
ATOM 638 C C . HIS A 1 82 ? 2.539 -5.945 -16.031 1 98.75 82 HIS A C 1
ATOM 640 O O . HIS A 1 82 ? 2.977 -6.527 -17.016 1 98.75 82 HIS A O 1
ATOM 646 N N . GLN A 1 83 ? 3.051 -4.828 -15.57 1 98.44 83 GLN A N 1
ATOM 647 C CA . GLN A 1 83 ? 4.137 -4.152 -16.266 1 98.44 83 GLN A CA 1
ATOM 648 C C . GLN A 1 83 ? 5.398 -5.012 -16.297 1 98.44 83 GLN A C 1
ATOM 650 O O . GLN A 1 83 ? 6.102 -5.07 -17.297 1 98.44 83 GLN A O 1
ATOM 655 N N . ILE A 1 84 ? 5.688 -5.703 -15.203 1 98.62 84 ILE A N 1
ATOM 656 C CA . ILE A 1 84 ? 6.848 -6.582 -15.148 1 98.62 84 ILE A CA 1
ATOM 657 C C . ILE A 1 84 ? 6.664 -7.746 -16.125 1 98.62 84 ILE A C 1
ATOM 659 O O . ILE A 1 84 ? 7.562 -8.047 -16.906 1 98.62 84 ILE A O 1
ATOM 663 N N . ALA A 1 85 ? 5.508 -8.336 -16.109 1 98.38 85 ALA A N 1
ATOM 664 C CA . ALA A 1 85 ? 5.242 -9.57 -16.844 1 98.38 85 ALA A CA 1
ATOM 665 C C . ALA A 1 85 ? 5.141 -9.297 -18.344 1 98.38 85 ALA A C 1
ATOM 667 O O . ALA A 1 85 ? 5.152 -10.227 -19.156 1 98.38 85 ALA A O 1
ATOM 668 N N . LYS A 1 86 ? 5.066 -8.047 -18.703 1 97 86 LYS A N 1
ATOM 669 C CA . LYS A 1 86 ? 4.957 -7.699 -20.125 1 97 86 LYS A CA 1
ATOM 670 C C . LYS A 1 86 ? 6.336 -7.512 -20.75 1 97 86 LYS A C 1
ATOM 672 O O . LYS A 1 86 ? 6.461 -7.445 -21.969 1 97 86 LYS A O 1
ATOM 677 N N . GLN A 1 87 ? 7.359 -7.461 -19.953 1 97.06 87 GLN A N 1
ATOM 678 C CA . GLN A 1 87 ? 8.695 -7.121 -20.438 1 97.06 87 GLN A CA 1
ATOM 679 C C . GLN A 1 87 ? 9.312 -8.281 -21.219 1 97.06 87 GLN A C 1
ATOM 681 O O . GLN A 1 87 ? 10.078 -8.062 -22.156 1 97.06 87 GLN A O 1
ATOM 686 N N . LYS A 1 88 ? 9.086 -9.445 -20.719 1 96.44 88 LYS A N 1
ATOM 687 C CA . LYS A 1 88 ? 9.594 -10.703 -21.25 1 96.44 88 LYS A CA 1
ATOM 688 C C . LYS A 1 88 ? 8.57 -11.82 -21.094 1 96.44 88 LYS A C 1
ATOM 690 O O . LYS A 1 88 ? 7.422 -11.57 -20.719 1 96.44 88 LYS A O 1
ATOM 695 N N . VAL A 1 89 ? 8.992 -12.977 -21.594 1 97.69 89 VAL A N 1
ATOM 696 C CA . VAL A 1 89 ? 8.18 -14.148 -21.297 1 97.69 89 VAL A CA 1
ATOM 697 C C . VAL A 1 89 ? 8.5 -14.656 -19.891 1 97.69 89 VAL A C 1
ATOM 699 O O . VAL A 1 89 ? 9.625 -15.062 -19.609 1 97.69 89 VAL A O 1
ATOM 702 N N . TYR A 1 90 ? 7.523 -14.617 -19.078 1 98.38 90 TYR A N 1
ATOM 703 C CA . TYR A 1 90 ? 7.766 -14.961 -17.672 1 98.38 90 TYR A CA 1
ATOM 704 C C . TYR A 1 90 ? 7.121 -16.297 -17.328 1 98.38 90 TYR A C 1
ATOM 706 O O . TYR A 1 90 ? 6.152 -16.719 -17.969 1 98.38 90 TYR A O 1
ATOM 714 N N . GLN A 1 91 ? 7.68 -16.938 -16.359 1 97.88 91 GLN A N 1
ATOM 715 C CA . GLN A 1 91 ? 7.094 -18.062 -15.641 1 97.88 91 GLN A CA 1
ATOM 716 C C . GLN A 1 91 ? 6.691 -17.656 -14.227 1 97.88 91 GLN A C 1
ATOM 718 O O . GLN A 1 91 ? 7.105 -16.609 -13.727 1 97.88 91 GLN A O 1
ATOM 723 N N . VAL A 1 92 ? 5.844 -18.516 -13.617 1 98.38 92 VAL A N 1
ATOM 724 C CA . VAL A 1 92 ? 5.406 -18.219 -12.258 1 98.38 92 VAL A CA 1
ATOM 725 C C . VAL A 1 92 ? 5.469 -19.484 -11.406 1 98.38 92 VAL A C 1
ATOM 727 O O . VAL A 1 92 ? 5.215 -20.578 -11.898 1 98.38 92 VAL A O 1
ATOM 730 N N . ARG A 1 93 ? 5.867 -19.328 -10.227 1 97.44 93 ARG A N 1
ATOM 731 C CA . ARG A 1 93 ? 5.871 -20.375 -9.211 1 97.44 93 ARG A CA 1
ATOM 732 C C . ARG A 1 93 ? 5.012 -19.984 -8.016 1 97.44 93 ARG A C 1
ATOM 734 O O . ARG A 1 93 ? 5.23 -18.938 -7.402 1 97.44 93 ARG A O 1
ATOM 741 N N . PHE A 1 94 ? 4.012 -20.766 -7.754 1 98.69 94 PHE A N 1
ATOM 742 C CA . PHE A 1 94 ? 3.283 -20.672 -6.492 1 98.69 94 PHE A CA 1
ATOM 743 C C . PHE A 1 94 ? 3.914 -21.578 -5.438 1 98.69 94 PHE A C 1
ATOM 745 O O . PHE A 1 94 ? 4.047 -22.781 -5.648 1 98.69 94 PHE A O 1
ATOM 752 N N . VAL A 1 95 ? 4.344 -20.969 -4.391 1 98 95 VAL A N 1
ATOM 753 C CA . VAL A 1 95 ? 4.863 -21.719 -3.252 1 98 95 VAL A CA 1
ATOM 754 C C . VAL A 1 95 ? 3.801 -21.797 -2.158 1 98 95 VAL A C 1
ATOM 756 O O . VAL A 1 95 ? 3.287 -20.781 -1.707 1 98 95 VAL A O 1
ATOM 759 N N . ILE A 1 96 ? 3.475 -23.031 -1.741 1 98.62 96 ILE A N 1
ATOM 760 C CA . ILE A 1 96 ? 2.43 -23.25 -0.75 1 98.62 96 ILE A CA 1
ATOM 761 C C . ILE A 1 96 ? 2.998 -24.031 0.43 1 98.62 96 ILE A C 1
ATOM 763 O O . ILE A 1 96 ? 3.662 -25.062 0.241 1 98.62 96 ILE A O 1
ATOM 767 N N . TRP A 1 97 ? 2.867 -23.484 1.594 1 98.56 97 TRP A N 1
ATOM 768 C CA . TRP A 1 97 ? 3.09 -24.281 2.803 1 98.56 97 TRP A CA 1
ATOM 769 C C . TRP A 1 97 ? 1.791 -24.906 3.283 1 98.56 97 TRP A C 1
ATOM 771 O O . TRP A 1 97 ? 0.872 -24.219 3.717 1 98.56 97 TRP A O 1
ATOM 781 N N . ASP A 1 98 ? 1.708 -26.172 3.23 1 98.12 98 ASP A N 1
ATOM 782 C CA . ASP A 1 98 ? 0.467 -26.875 3.547 1 98.12 98 ASP A CA 1
ATOM 783 C C . ASP A 1 98 ? 0.223 -26.906 5.055 1 98.12 98 ASP A C 1
ATOM 785 O O . ASP A 1 98 ? 0.953 -26.281 5.82 1 98.12 98 ASP A O 1
ATOM 789 N N . ALA A 1 99 ? -0.778 -27.609 5.488 1 97.5 99 ALA A N 1
ATOM 790 C CA . ALA A 1 99 ? -1.195 -27.625 6.887 1 97.5 99 ALA A CA 1
ATOM 791 C C . ALA A 1 99 ? -0.107 -28.219 7.773 1 97.5 99 ALA A C 1
ATOM 793 O O . ALA A 1 99 ? 0.021 -27.859 8.945 1 97.5 99 ALA A O 1
ATOM 794 N N . ALA A 1 100 ? 0.671 -29.156 7.215 1 97.5 100 ALA A N 1
ATOM 795 C CA . ALA A 1 100 ? 1.751 -29.812 7.949 1 97.5 100 ALA A CA 1
ATOM 796 C C . ALA A 1 100 ? 3.057 -29.031 7.812 1 97.5 100 ALA A C 1
ATOM 798 O O . ALA A 1 100 ? 4.117 -29.516 8.227 1 97.5 100 ALA A O 1
ATOM 799 N N . ASN A 1 101 ? 2.998 -27.875 7.156 1 97.19 101 ASN A N 1
ATOM 800 C CA . ASN A 1 101 ? 4.121 -26.969 6.984 1 97.19 101 ASN A CA 1
ATOM 801 C C . ASN A 1 101 ? 5.133 -27.5 5.977 1 97.19 101 ASN A C 1
ATOM 803 O O . ASN A 1 101 ? 6.312 -27.156 6.027 1 97.19 101 ASN A O 1
ATOM 807 N N . ASN A 1 102 ? 4.641 -28.422 5.156 1 98.06 102 ASN A N 1
ATOM 808 C CA . ASN A 1 102 ? 5.465 -28.844 4.023 1 98.06 102 ASN A CA 1
ATOM 809 C C . ASN A 1 102 ? 5.375 -27.844 2.875 1 98.06 102 ASN A C 1
ATOM 811 O O . ASN A 1 102 ? 4.289 -27.359 2.547 1 98.06 102 ASN A O 1
ATOM 815 N N . MET A 1 103 ? 6.539 -27.625 2.346 1 97.31 103 MET A N 1
ATOM 816 C CA . MET A 1 103 ? 6.586 -26.719 1.211 1 97.31 103 MET A CA 1
ATOM 817 C C . MET A 1 103 ? 6.281 -27.438 -0.092 1 97.31 103 MET A C 1
ATOM 819 O O . MET A 1 103 ? 6.902 -28.469 -0.398 1 97.31 103 MET A O 1
ATOM 823 N N . ARG A 1 104 ? 5.254 -26.984 -0.865 1 97.94 104 ARG A N 1
ATOM 824 C CA . ARG A 1 104 ? 4.871 -27.5 -2.174 1 97.94 104 ARG A CA 1
ATOM 825 C C . ARG A 1 104 ? 4.91 -26.406 -3.232 1 97.94 104 ARG A C 1
ATOM 827 O O . ARG A 1 104 ? 4.824 -25.219 -2.908 1 97.94 104 ARG A O 1
ATOM 834 N N . PHE A 1 105 ? 5.059 -26.828 -4.512 1 96.88 105 PHE A N 1
ATOM 835 C CA . PHE A 1 105 ? 5.199 -25.844 -5.57 1 96.88 105 PHE A CA 1
ATOM 836 C C . PHE A 1 105 ? 4.25 -26.141 -6.727 1 96.88 105 PHE A C 1
ATOM 838 O O . PHE A 1 105 ? 4.043 -27.297 -7.078 1 96.88 105 PHE A O 1
ATOM 845 N N . ALA A 1 106 ? 3.66 -25.188 -7.223 1 98.25 106 ALA A N 1
ATOM 846 C CA . ALA A 1 106 ? 2.992 -25.234 -8.523 1 98.25 106 ALA A CA 1
ATOM 847 C C . ALA A 1 106 ? 3.631 -24.25 -9.5 1 98.25 106 ALA A C 1
ATOM 849 O O . ALA A 1 106 ? 3.588 -23.031 -9.281 1 98.25 106 ALA A O 1
ATOM 850 N N . ASP A 1 107 ? 4.199 -24.766 -10.539 1 97.25 107 ASP A N 1
ATOM 851 C CA . ASP A 1 107 ? 4.891 -23.953 -11.531 1 97.25 107 ASP A CA 1
ATOM 852 C C . ASP A 1 107 ? 4.074 -23.844 -12.82 1 97.25 107 ASP A C 1
ATOM 854 O O . ASP A 1 107 ? 3.395 -24.797 -13.211 1 97.25 107 ASP A O 1
ATOM 858 N N . TYR A 1 108 ? 4.102 -22.734 -13.422 1 98 108 TYR A N 1
ATOM 859 C CA . TYR A 1 108 ? 3.574 -22.547 -14.766 1 98 108 TYR A CA 1
ATOM 860 C C . TYR A 1 108 ? 4.613 -21.891 -15.664 1 98 108 TYR A C 1
ATOM 862 O O . TYR A 1 108 ? 5.223 -20.875 -15.297 1 98 108 TYR A O 1
ATOM 870 N N . ASN A 1 109 ? 4.773 -22.391 -16.859 1 97.31 109 ASN A N 1
ATOM 871 C CA . ASN A 1 109 ? 5.902 -22 -17.688 1 97.31 109 ASN A CA 1
ATOM 872 C C . ASN A 1 109 ? 5.633 -20.672 -18.406 1 97.31 109 ASN A C 1
ATOM 874 O O . ASN A 1 109 ? 6.527 -20.125 -19.047 1 97.31 109 ASN A O 1
ATOM 878 N N . LEU A 1 110 ? 4.395 -20.188 -18.391 1 97.88 110 LEU A N 1
ATOM 879 C CA . LEU A 1 110 ? 4.012 -18.875 -18.891 1 97.88 110 LEU A CA 1
ATOM 880 C C . LEU A 1 110 ? 3.166 -18.125 -17.875 1 97.88 110 LEU A C 1
ATOM 882 O O . LEU A 1 110 ? 2.316 -18.719 -17.203 1 97.88 110 LEU A O 1
ATOM 886 N N . PHE A 1 111 ? 3.379 -16.922 -17.828 1 98.75 111 PHE A N 1
ATOM 887 C CA . PHE A 1 111 ? 2.633 -16.062 -16.906 1 98.75 111 PHE A CA 1
ATOM 888 C C . PHE A 1 111 ? 2.508 -14.656 -17.484 1 98.75 111 PHE A C 1
ATOM 890 O O . PHE A 1 111 ? 3.506 -14.047 -17.875 1 98.75 111 PHE A O 1
ATOM 897 N N . SER A 1 112 ? 1.32 -14.102 -17.438 1 98.69 112 SER A N 1
ATOM 898 C CA . SER A 1 112 ? 1.103 -12.695 -17.734 1 98.69 112 SER A CA 1
ATOM 899 C C . SER A 1 112 ? -0.259 -12.227 -17.234 1 98.69 112 SER A C 1
ATOM 901 O O . SER A 1 112 ? -1.116 -13.039 -16.891 1 98.69 112 SER A O 1
ATOM 903 N N . LEU A 1 113 ? -0.341 -11.023 -17.031 1 98.81 113 LEU A N 1
ATOM 904 C CA . LEU A 1 113 ? -1.61 -10.352 -16.781 1 98.81 113 LEU A CA 1
ATOM 905 C C . LEU A 1 113 ? -1.95 -9.398 -17.922 1 98.81 113 LEU A C 1
ATOM 907 O O . LEU A 1 113 ? -1.089 -8.648 -18.391 1 98.81 113 LEU A O 1
ATOM 911 N N . ASP A 1 114 ? -3.209 -9.406 -18.391 1 98.69 114 ASP A N 1
ATOM 912 C CA . ASP A 1 114 ? -3.645 -8.367 -19.328 1 98.69 114 ASP A CA 1
ATOM 913 C C . ASP A 1 114 ? -3.662 -7 -18.641 1 98.69 114 ASP A C 1
ATOM 915 O O . ASP A 1 114 ? -3.385 -6.891 -17.453 1 98.69 114 ASP A O 1
ATOM 919 N N . ASP A 1 115 ? -3.912 -5.957 -19.469 1 98.06 115 ASP A N 1
ATOM 920 C CA . ASP A 1 115 ? -3.906 -4.613 -18.891 1 98.06 115 ASP A CA 1
ATOM 921 C C . ASP A 1 115 ? -5.176 -4.352 -18.094 1 98.06 115 ASP A C 1
ATOM 923 O O . ASP A 1 115 ? -6.09 -5.18 -18.078 1 98.06 115 ASP A O 1
ATOM 927 N N . GLU A 1 116 ? -5.281 -3.252 -17.422 1 98.19 116 GLU A N 1
ATOM 928 C CA . GLU A 1 116 ? -6.383 -2.934 -16.531 1 98.19 116 GLU A CA 1
ATOM 929 C C . GLU A 1 116 ? -7.719 -2.934 -17.266 1 98.19 116 GLU A C 1
ATOM 931 O O . GLU A 1 116 ? -8.742 -3.332 -16.719 1 98.19 116 GLU A O 1
ATOM 936 N N . SER A 1 117 ? -7.77 -2.424 -18.469 1 98.38 117 SER A N 1
ATOM 937 C CA . SER A 1 117 ? -9 -2.387 -19.25 1 98.38 117 SER A CA 1
ATOM 938 C C . SER A 1 117 ? -9.547 -3.789 -19.484 1 98.38 117 SER A C 1
ATOM 940 O O . SER A 1 117 ? -10.742 -3.961 -19.75 1 98.38 117 SER A O 1
ATOM 942 N N . GLN A 1 118 ? -8.695 -4.762 -19.406 1 98.56 118 GLN A N 1
ATOM 943 C CA . GLN A 1 118 ? -9.102 -6.152 -19.562 1 98.56 118 GLN A CA 1
ATOM 944 C C . GLN A 1 118 ? -9.18 -6.859 -18.203 1 98.56 118 GLN A C 1
ATOM 946 O O . GLN A 1 118 ? -9.18 -8.094 -18.141 1 98.56 118 GLN A O 1
ATOM 951 N N . GLY A 1 119 ? -9.109 -6.035 -17.125 1 98.75 119 GLY A N 1
ATOM 952 C CA . GLY A 1 119 ? -9.344 -6.547 -15.781 1 98.75 119 GLY A CA 1
ATOM 953 C C . GLY A 1 119 ? -8.164 -7.336 -15.234 1 98.75 119 GLY A C 1
ATOM 954 O O . GLY A 1 119 ? -8.352 -8.258 -14.438 1 98.75 119 GLY A O 1
ATOM 955 N N . TYR A 1 120 ? -7.012 -7.094 -15.812 1 98.81 120 TYR A N 1
ATOM 956 C CA . TYR A 1 120 ? -5.824 -7.832 -15.398 1 98.81 120 TYR A CA 1
ATOM 957 C C . TYR A 1 120 ? -6.066 -9.336 -15.461 1 98.81 120 TYR A C 1
ATOM 959 O O . TYR A 1 120 ? -5.707 -10.07 -14.539 1 98.81 120 TYR A O 1
ATOM 967 N N . ARG A 1 121 ? -6.645 -9.75 -16.516 1 98.88 121 ARG A N 1
ATOM 968 C CA . ARG A 1 121 ? -6.914 -11.172 -16.75 1 98.88 121 ARG A CA 1
ATOM 969 C C . ARG A 1 121 ? -5.637 -11.992 -16.641 1 98.88 121 ARG A C 1
ATOM 971 O O . ARG A 1 121 ? -4.602 -11.625 -17.188 1 98.88 121 ARG A O 1
ATOM 978 N N . LEU A 1 122 ? -5.742 -13.117 -15.953 1 98.81 122 LEU A N 1
ATOM 979 C CA . LEU A 1 122 ? -4.602 -13.992 -15.711 1 98.81 122 LEU A CA 1
ATOM 980 C C . LEU A 1 122 ? -4.395 -14.945 -16.891 1 98.81 122 LEU A C 1
ATOM 982 O O . LEU A 1 122 ? -5.355 -15.508 -17.422 1 98.81 122 LEU A O 1
ATOM 986 N N . ARG A 1 123 ? -3.107 -15.078 -17.297 1 98.56 123 ARG A N 1
ATOM 987 C CA . ARG A 1 123 ? -2.721 -16.062 -18.297 1 98.56 123 ARG A CA 1
ATOM 988 C C . ARG A 1 123 ? -1.635 -17 -17.766 1 98.56 123 ARG A C 1
ATOM 990 O O . ARG A 1 123 ? -0.537 -16.547 -17.422 1 98.56 123 ARG A O 1
ATOM 997 N N . LEU A 1 124 ? -1.972 -18.25 -17.703 1 98.56 124 LEU A N 1
ATOM 998 C CA . LEU A 1 124 ? -1.014 -19.25 -17.234 1 98.56 124 LEU A CA 1
ATOM 999 C C . LEU A 1 124 ? -0.73 -20.266 -18.328 1 98.56 124 LEU A C 1
ATOM 1001 O O . LEU A 1 124 ? -1.618 -20.609 -19.125 1 98.56 124 LEU A O 1
ATOM 1005 N N . GLY A 1 125 ? 0.497 -20.75 -18.406 1 97.81 125 GLY A N 1
ATOM 1006 C CA . GLY A 1 125 ? 0.883 -21.797 -19.328 1 97.81 125 GLY A CA 1
ATOM 1007 C C . GLY A 1 125 ? 0.782 -23.188 -18.719 1 97.81 125 GLY A C 1
ATOM 1008 O O . GLY A 1 125 ? -0.119 -23.469 -17.938 1 97.81 125 GLY A O 1
ATOM 1009 N N . ALA A 1 126 ? 1.634 -24.078 -19.141 1 97.44 126 ALA A N 1
ATOM 1010 C CA . ALA A 1 126 ? 1.611 -25.469 -18.719 1 97.44 126 ALA A CA 1
ATOM 1011 C C . ALA A 1 126 ? 2.047 -25.609 -17.266 1 97.44 126 ALA A C 1
ATOM 1013 O O . ALA A 1 126 ? 2.984 -24.953 -16.828 1 97.44 126 ALA A O 1
ATOM 1014 N N . HIS A 1 127 ? 1.395 -26.547 -16.578 1 97.75 127 HIS A N 1
ATOM 1015 C CA . HIS A 1 127 ? 1.608 -26.766 -15.148 1 97.75 127 HIS A CA 1
ATOM 1016 C C . HIS A 1 127 ? 2.646 -27.859 -14.898 1 97.75 127 HIS A C 1
ATOM 1018 O O . HIS A 1 127 ? 2.701 -28.844 -15.633 1 97.75 127 HIS A O 1
ATOM 1024 N N . SER A 1 128 ? 3.424 -27.672 -13.938 1 97.62 128 SER A N 1
ATOM 1025 C CA . SER A 1 128 ? 4.305 -28.688 -13.359 1 97.62 128 SER A CA 1
ATOM 1026 C C . SER A 1 128 ? 4.547 -28.422 -11.875 1 97.62 128 SER A C 1
ATOM 1028 O O . SER A 1 128 ? 4.176 -27.375 -11.352 1 97.62 128 SER A O 1
ATOM 1030 N N . GLY A 1 129 ? 5.16 -29.406 -11.086 1 96.94 129 GLY A N 1
ATOM 1031 C CA . GLY A 1 129 ? 5.523 -29.219 -9.695 1 96.94 129 GLY A CA 1
ATOM 1032 C C . GLY A 1 129 ? 4.922 -30.25 -8.773 1 96.94 129 GLY A C 1
ATOM 1033 O O . GLY A 1 129 ? 4.445 -31.297 -9.227 1 96.94 129 GLY A O 1
ATOM 1034 N N . THR A 1 130 ? 4.977 -29.953 -7.484 1 97.44 130 THR A N 1
ATOM 1035 C CA . THR A 1 130 ? 4.59 -30.922 -6.473 1 97.44 130 THR A CA 1
ATOM 1036 C C . THR A 1 130 ? 3.197 -30.625 -5.93 1 97.44 130 THR A C 1
ATOM 1038 O O . THR A 1 130 ? 2.607 -31.453 -5.227 1 97.44 130 THR A O 1
ATOM 1041 N N . ALA A 1 131 ? 2.686 -29.5 -6.18 1 97.5 131 ALA A N 1
ATOM 1042 C CA . ALA A 1 131 ? 1.3 -29.172 -5.859 1 97.5 131 ALA A CA 1
ATOM 1043 C C . ALA A 1 131 ? 0.392 -29.359 -7.07 1 97.5 131 ALA A C 1
ATOM 1045 O O . ALA A 1 131 ? 0.825 -29.188 -8.211 1 97.5 131 ALA A O 1
ATOM 1046 N N . GLU A 1 132 ? -0.811 -29.75 -6.848 1 96.88 132 GLU A N 1
ATOM 1047 C CA . GLU A 1 132 ? -1.764 -29.984 -7.926 1 96.88 132 GLU A CA 1
ATOM 1048 C C . GLU A 1 132 ? -2.021 -28.703 -8.719 1 96.88 132 GLU A C 1
ATOM 1050 O O . GLU A 1 132 ? -1.802 -27.594 -8.219 1 96.88 132 GLU A O 1
ATOM 1055 N N . ASP A 1 133 ? -2.473 -28.828 -9.945 1 97.38 133 ASP A N 1
ATOM 1056 C CA . ASP A 1 133 ? -2.906 -27.688 -10.75 1 97.38 133 ASP A CA 1
ATOM 1057 C C . ASP A 1 133 ? -4.254 -27.156 -10.266 1 97.38 133 ASP A C 1
ATOM 1059 O O . ASP A 1 133 ? -5.289 -27.438 -10.875 1 97.38 133 ASP A O 1
ATOM 1063 N N . ALA A 1 134 ? -4.227 -26.344 -9.297 1 97.75 134 ALA A N 1
ATOM 1064 C CA . ALA A 1 134 ? -5.465 -25.828 -8.719 1 97.75 134 ALA A CA 1
ATOM 1065 C C . ALA A 1 134 ? -5.914 -24.547 -9.43 1 97.75 134 ALA A C 1
ATOM 1067 O O . ALA A 1 134 ? -7.047 -24.094 -9.258 1 97.75 134 ALA A O 1
ATOM 1068 N N . MET A 1 135 ? -5.062 -23.938 -10.227 1 98.19 135 MET A N 1
ATOM 1069 C CA . MET A 1 135 ? -5.355 -22.672 -10.898 1 98.19 135 MET A CA 1
ATOM 1070 C C . MET A 1 135 ? -6.113 -22.922 -12.195 1 98.19 135 MET A C 1
ATOM 1072 O O . MET A 1 135 ? -6.809 -22.031 -12.688 1 98.19 135 MET A O 1
ATOM 1076 N N . ASP A 1 136 ? -5.871 -24 -12.789 1 94.06 136 ASP A N 1
ATOM 1077 C CA . ASP A 1 136 ? -6.516 -24.359 -14.047 1 94.06 136 ASP A CA 1
ATOM 1078 C C . ASP A 1 136 ? -7.363 -25.609 -13.891 1 94.06 136 ASP A C 1
ATOM 1080 O O . ASP A 1 136 ? -7.121 -26.625 -14.562 1 94.06 136 ASP A O 1
ATOM 1084 N N . SER A 1 137 ? -8.391 -25.5 -13.109 1 83.12 137 SER A N 1
ATOM 1085 C CA . SER A 1 137 ? -9.281 -26.625 -12.82 1 83.12 137 SER A CA 1
ATOM 1086 C C . SER A 1 137 ? -10.18 -26.938 -14.008 1 83.12 137 SER A C 1
ATOM 1088 O O . SER A 1 137 ? -10.516 -26.047 -14.789 1 83.12 137 SER A O 1
ATOM 1090 N N . ASP A 1 138 ? -10.578 -28.219 -14.078 1 83.69 138 ASP A N 1
ATOM 1091 C CA . ASP A 1 138 ? -11.523 -28.625 -15.117 1 83.69 138 ASP A CA 1
ATOM 1092 C C . ASP A 1 138 ? -12.938 -28.156 -14.773 1 83.69 138 ASP A C 1
ATOM 1094 O O . ASP A 1 138 ? -13.812 -28.125 -15.641 1 83.69 138 ASP A O 1
ATOM 1098 N N . ASN A 1 139 ? -13.109 -27.859 -13.578 1 88.19 139 ASN A N 1
ATOM 1099 C CA . ASN A 1 139 ? -14.383 -27.297 -13.141 1 88.19 139 ASN A CA 1
ATOM 1100 C C . ASN A 1 139 ? -14.453 -25.797 -13.398 1 88.19 139 ASN A C 1
ATOM 1102 O O . ASN A 1 139 ? -13.75 -25.016 -12.75 1 88.19 139 ASN A O 1
ATOM 1106 N N . PRO A 1 140 ? -15.227 -25.359 -14.297 1 88.38 140 PRO A N 1
ATOM 1107 C CA . PRO A 1 140 ? -15.281 -23.953 -14.664 1 88.38 140 PRO A CA 1
ATOM 1108 C C . PRO A 1 140 ? -15.719 -23.062 -13.5 1 88.38 140 PRO A C 1
ATOM 1110 O O . PRO A 1 140 ? -15.523 -21.844 -13.547 1 88.38 140 PRO A O 1
ATOM 1113 N N . ARG A 1 141 ? -16.328 -23.609 -12.516 1 92.12 141 ARG A N 1
ATOM 1114 C CA . ARG A 1 141 ? -16.797 -22.828 -11.383 1 92.12 141 ARG A CA 1
ATOM 1115 C C . ARG A 1 141 ? -15.664 -22.547 -10.398 1 92.12 141 ARG A C 1
ATOM 1117 O O . ARG A 1 141 ? -15.812 -21.719 -9.5 1 92.12 141 ARG A O 1
ATOM 1124 N N . LYS A 1 142 ? -14.5 -23.172 -10.672 1 93.31 142 LYS A N 1
ATOM 1125 C CA . LYS A 1 142 ? -13.43 -23.047 -9.688 1 93.31 142 LYS A CA 1
ATOM 1126 C C . LYS A 1 142 ? -12.117 -22.656 -10.359 1 93.31 142 LYS A C 1
ATOM 1128 O O . LYS A 1 142 ? -11.07 -22.625 -9.711 1 93.31 142 LYS A O 1
ATOM 1133 N N . VAL A 1 143 ? -12.133 -22.453 -11.586 1 95.62 143 VAL A N 1
ATOM 1134 C CA . VAL A 1 143 ? -10.938 -22.172 -12.375 1 95.62 143 VAL A CA 1
ATOM 1135 C C . VAL A 1 143 ? -10.508 -20.734 -12.156 1 95.62 143 VAL A C 1
ATOM 1137 O O . VAL A 1 143 ? -11.344 -19.844 -11.938 1 95.62 143 VAL A O 1
ATOM 1140 N N . HIS A 1 144 ? -9.219 -20.484 -12.148 1 98.31 144 HIS A N 1
AT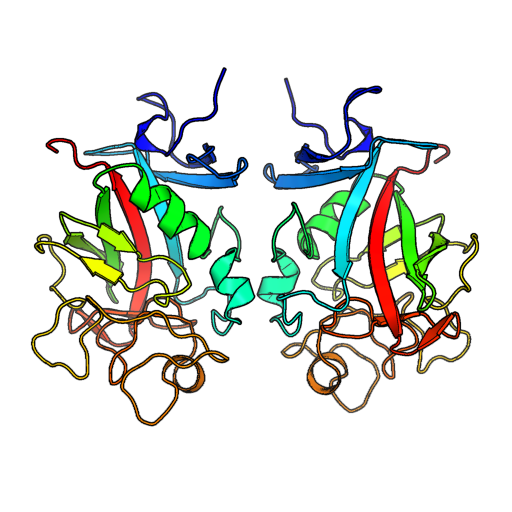OM 1141 C CA . HIS A 1 144 ? -8.672 -19.141 -11.977 1 98.31 144 HIS A CA 1
ATOM 1142 C C . HIS A 1 144 ? -7.953 -18.672 -13.234 1 98.31 144 HIS A C 1
ATOM 1144 O O . HIS A 1 144 ? -7.969 -17.469 -13.555 1 98.31 144 HIS A O 1
ATOM 1150 N N . ASN A 1 145 ? -7.281 -19.578 -13.93 1 98.31 145 ASN A N 1
ATOM 1151 C CA . ASN A 1 145 ? -6.672 -19.25 -15.211 1 98.31 145 ASN A CA 1
ATOM 1152 C C . ASN A 1 145 ? -7.684 -18.609 -16.156 1 98.31 145 ASN A C 1
ATOM 1154 O O . ASN A 1 145 ? -8.828 -19.062 -16.25 1 98.31 145 ASN A O 1
ATOM 1158 N N . ASN A 1 146 ? -7.254 -17.5 -16.797 1 97.94 146 ASN A N 1
ATOM 1159 C CA . ASN A 1 146 ? -8.039 -16.766 -17.781 1 97.94 146 ASN A CA 1
ATOM 1160 C C . ASN A 1 146 ? -9.188 -16 -17.125 1 97.94 146 ASN A C 1
ATOM 1162 O O . ASN A 1 146 ? -10.117 -15.562 -17.797 1 97.94 146 ASN A O 1
ATOM 1166 N N . MET A 1 147 ? -9.219 -15.898 -15.836 1 98.44 147 MET A N 1
ATOM 1167 C CA . MET A 1 147 ? -10.227 -15.102 -15.148 1 98.44 147 MET A CA 1
ATOM 1168 C C . MET A 1 147 ? -9.727 -13.68 -14.914 1 98.44 147 MET A C 1
ATOM 1170 O O . MET A 1 147 ? -8.516 -13.445 -14.828 1 98.44 147 MET A O 1
ATOM 1174 N N . LYS A 1 148 ? -10.633 -12.789 -14.812 1 98.56 148 LYS A N 1
ATOM 1175 C CA . LYS A 1 148 ? -10.32 -11.406 -14.453 1 98.56 148 LYS A CA 1
ATOM 1176 C C . LYS A 1 148 ? -10.172 -11.25 -12.945 1 98.56 148 LYS A C 1
ATOM 1178 O O . LYS A 1 148 ? -10.75 -12.023 -12.172 1 98.56 148 LYS A O 1
ATOM 1183 N N . PHE A 1 149 ? -9.422 -10.266 -12.547 1 98.81 149 PHE A N 1
ATOM 1184 C CA . PHE A 1 149 ? -9.195 -10.008 -11.133 1 98.81 149 PHE A CA 1
ATOM 1185 C C . PHE A 1 149 ? -10.414 -9.336 -10.508 1 98.81 149 PHE A C 1
ATOM 1187 O O . PHE A 1 149 ? -11.016 -8.445 -11.109 1 98.81 149 PHE A O 1
ATOM 1194 N N . SER A 1 150 ? -10.844 -9.789 -9.352 1 98.75 150 SER A N 1
ATOM 1195 C CA . SER A 1 150 ? -11.969 -9.195 -8.633 1 98.75 150 SER A CA 1
ATOM 1196 C C . SER A 1 150 ? -11.555 -8.734 -7.246 1 98.75 150 SER A C 1
ATOM 1198 O O . SER A 1 150 ? -10.742 -9.383 -6.582 1 98.75 150 SER A O 1
ATOM 1200 N N . THR A 1 151 ? -12.039 -7.613 -6.855 1 98.5 151 THR A N 1
ATOM 1201 C CA . THR A 1 151 ? -11.922 -7.094 -5.496 1 98.5 151 THR A CA 1
ATOM 1202 C C . THR A 1 151 ? -13.297 -6.824 -4.898 1 98.5 151 THR A C 1
ATOM 1204 O O . THR A 1 151 ? -14.32 -6.992 -5.574 1 98.5 151 THR A O 1
ATOM 1207 N N . LYS A 1 152 ? -13.344 -6.441 -3.637 1 97.19 152 LYS A N 1
ATOM 1208 C CA . LYS A 1 152 ? -14.609 -6.262 -2.934 1 97.19 152 LYS A CA 1
ATOM 1209 C C . LYS A 1 152 ? -15.461 -5.18 -3.596 1 97.19 152 LYS A C 1
ATOM 1211 O O . LYS A 1 152 ? -16.688 -5.215 -3.516 1 97.19 152 LYS A O 1
ATOM 1216 N N . ASP A 1 153 ? -14.859 -4.211 -4.27 1 97 153 ASP A N 1
ATOM 1217 C CA . ASP A 1 153 ? -15.57 -3.066 -4.828 1 97 153 ASP A CA 1
ATOM 1218 C C . ASP A 1 153 ? -15.578 -3.117 -6.352 1 97 153 ASP A C 1
ATOM 1220 O O . ASP A 1 153 ? -16 -2.164 -7.008 1 97 153 ASP A O 1
ATOM 1224 N N . ARG A 1 154 ? -15.086 -4.176 -6.941 1 97.62 154 ARG A N 1
ATOM 1225 C CA . ARG A 1 154 ? -15.109 -4.406 -8.383 1 97.62 154 ARG A CA 1
ATOM 1226 C C . ARG A 1 154 ? -15.281 -5.887 -8.695 1 97.62 154 ARG A C 1
ATOM 1228 O O . ARG A 1 154 ? -14.297 -6.621 -8.805 1 97.62 154 ARG A O 1
ATOM 1235 N N . ASP A 1 155 ? -16.484 -6.246 -8.992 1 98.19 155 ASP A N 1
ATOM 1236 C CA . ASP A 1 155 ? -16.844 -7.637 -9.25 1 98.19 155 ASP A CA 1
ATOM 1237 C C . ASP A 1 155 ? -16.641 -7.984 -10.727 1 98.19 155 ASP A C 1
ATOM 1239 O O . ASP A 1 155 ? -17.344 -7.461 -11.594 1 98.19 155 ASP A O 1
ATOM 1243 N N . GLN A 1 156 ? -15.703 -8.859 -10.969 1 97.69 156 GLN A N 1
ATOM 1244 C CA . GLN A 1 156 ? -15.453 -9.289 -12.344 1 97.69 156 GLN A CA 1
ATOM 1245 C C . GLN A 1 156 ? -15.469 -10.812 -12.453 1 97.69 156 GLN A C 1
ATOM 1247 O O . GLN A 1 156 ? -14.945 -11.375 -13.414 1 97.69 156 GLN A O 1
ATOM 1252 N N . ASP A 1 157 ? -15.984 -11.445 -11.414 1 97.06 157 ASP A N 1
ATOM 1253 C CA . ASP A 1 157 ? -16.031 -12.906 -11.398 1 97.06 157 ASP A CA 1
ATOM 1254 C C . ASP A 1 157 ? -17.234 -13.422 -12.18 1 97.06 157 ASP A C 1
ATOM 1256 O O . ASP A 1 157 ? -17.875 -12.672 -12.906 1 97.06 157 ASP A O 1
ATOM 1260 N N . THR A 1 158 ? -17.406 -14.711 -12.164 1 95.56 158 THR A N 1
ATOM 1261 C CA . THR A 1 158 ? -18.469 -15.305 -12.977 1 95.56 158 THR A CA 1
ATOM 1262 C C . THR A 1 158 ? -19.625 -15.758 -12.102 1 95.56 158 THR A C 1
ATOM 1264 O O . THR A 1 158 ? -20.531 -16.438 -12.57 1 95.56 158 THR A O 1
ATOM 1267 N N . TYR A 1 159 ? -19.516 -15.383 -10.828 1 91.81 159 TYR A N 1
ATOM 1268 C CA . TYR A 1 159 ? -20.547 -15.719 -9.852 1 91.81 159 TYR A CA 1
ATOM 1269 C C . TYR A 1 159 ? -21.625 -14.633 -9.805 1 91.81 159 TYR A C 1
ATOM 1271 O O . TYR A 1 159 ? -21.375 -13.484 -10.172 1 91.81 159 TYR A O 1
ATOM 1279 N N . ARG A 1 160 ? -22.828 -14.961 -9.391 1 91.62 160 ARG A N 1
ATOM 1280 C CA . ARG A 1 160 ? -23.891 -13.977 -9.25 1 91.62 160 ARG A CA 1
ATOM 1281 C C . ARG A 1 160 ? -23.547 -12.93 -8.195 1 91.62 160 ARG A C 1
ATOM 1283 O O . ARG A 1 160 ? -23.938 -11.773 -8.312 1 91.62 160 ARG A O 1
ATOM 1290 N N . GLY A 1 161 ? -22.844 -13.336 -7.25 1 94.19 161 GLY A N 1
ATOM 1291 C CA . GLY A 1 161 ? -22.344 -12.422 -6.238 1 94.19 161 GLY A CA 1
ATOM 1292 C C . GLY A 1 161 ? -20.875 -12.078 -6.41 1 94.19 161 GLY A C 1
ATOM 1293 O O . GLY A 1 161 ? -20.25 -12.484 -7.387 1 94.19 161 GLY A O 1
ATOM 1294 N N . ASN A 1 162 ? -20.391 -11.273 -5.559 1 97.81 162 ASN A N 1
ATOM 1295 C CA . ASN A 1 162 ? -18.984 -10.891 -5.57 1 97.81 162 ASN A CA 1
ATOM 1296 C C . ASN A 1 162 ? -18.156 -11.773 -4.645 1 97.81 162 ASN A C 1
ATOM 1298 O O . ASN A 1 162 ? -18.172 -11.602 -3.426 1 97.81 162 ASN A O 1
ATOM 1302 N N . CYS A 1 163 ? -17.391 -12.664 -5.176 1 98.06 163 CYS A N 1
ATOM 1303 C CA . CYS A 1 163 ? -16.609 -13.625 -4.422 1 98.06 163 CYS A CA 1
ATOM 1304 C C . CYS A 1 163 ? -15.625 -12.922 -3.488 1 98.06 163 CYS A C 1
ATOM 1306 O O . CYS A 1 163 ? -15.438 -13.344 -2.348 1 98.06 163 CYS A O 1
ATOM 1308 N N . ALA A 1 164 ? -15 -11.844 -3.977 1 97.81 164 ALA A N 1
ATOM 1309 C CA . ALA A 1 164 ? -14.016 -11.125 -3.174 1 97.81 164 ALA A CA 1
ATOM 1310 C C . ALA A 1 164 ? -14.672 -10.484 -1.952 1 97.81 164 ALA A C 1
ATOM 1312 O O . ALA A 1 164 ? -14.078 -10.445 -0.871 1 97.81 164 ALA A O 1
ATOM 1313 N N . SER A 1 165 ? -15.812 -9.922 -2.152 1 96 165 SER A N 1
ATOM 1314 C CA . SER A 1 165 ? -16.562 -9.336 -1.038 1 96 165 SER A CA 1
ATOM 1315 C C . SER A 1 165 ? -17.016 -10.414 -0.063 1 96 165 SER A C 1
ATOM 1317 O O . SER A 1 165 ? -16.938 -10.242 1.153 1 96 165 SER A O 1
ATOM 1319 N N . ARG A 1 166 ? -17.453 -11.523 -0.576 1 96 166 ARG A N 1
ATOM 1320 C CA . ARG A 1 166 ? -18.047 -12.594 0.225 1 96 166 ARG A CA 1
ATOM 1321 C C . ARG A 1 166 ? -16.984 -13.344 1.015 1 96 166 ARG A C 1
ATOM 1323 O O . ARG A 1 166 ? -17.188 -13.664 2.188 1 96 166 ARG A O 1
ATOM 1330 N N . TYR A 1 167 ? -15.875 -13.633 0.39 1 93.25 167 TYR A N 1
ATOM 1331 C CA . TYR A 1 167 ? -14.891 -14.531 0.994 1 93.25 167 TYR A CA 1
ATOM 1332 C C . TYR A 1 167 ? -13.648 -13.766 1.431 1 93.25 167 TYR A C 1
ATOM 1334 O O . TYR A 1 167 ? -12.773 -14.32 2.096 1 93.25 167 TYR A O 1
ATOM 1342 N N . GLY A 1 168 ? -13.609 -12.516 1.075 1 90.5 168 GLY A N 1
ATOM 1343 C CA . GLY A 1 168 ? -12.492 -11.688 1.505 1 90.5 168 GLY A CA 1
ATOM 1344 C C . GLY A 1 168 ? -11.281 -11.805 0.601 1 90.5 168 GLY A C 1
ATOM 1345 O O . GLY A 1 168 ? -10.938 -12.898 0.155 1 90.5 168 GLY A O 1
ATOM 1346 N N . GLY A 1 169 ? -10.734 -10.695 0.215 1 96.38 169 GLY A N 1
ATOM 1347 C CA . GLY A 1 169 ? -9.484 -10.695 -0.52 1 96.38 169 GLY A CA 1
ATOM 1348 C C . GLY A 1 169 ? -9.672 -10.656 -2.025 1 96.38 169 GLY A C 1
ATOM 1349 O O . GLY A 1 169 ? -10.586 -11.289 -2.555 1 96.38 169 GLY A O 1
ATOM 1350 N N . GLY A 1 170 ? -8.906 -9.961 -2.771 1 98.5 170 GLY A N 1
ATOM 1351 C CA . GLY A 1 170 ? -8.914 -9.922 -4.223 1 98.5 170 GLY A CA 1
ATOM 1352 C C . GLY A 1 170 ? -8.227 -11.117 -4.855 1 98.5 170 GLY A C 1
ATOM 1353 O O . GLY A 1 170 ? -7.238 -11.625 -4.328 1 98.5 170 GLY A O 1
ATOM 1354 N N . TRP A 1 171 ? -8.742 -11.609 -5.922 1 98.81 171 TRP A N 1
ATOM 1355 C CA . TRP A 1 171 ? -8.203 -12.781 -6.605 1 98.81 171 TRP A CA 1
ATOM 1356 C C . TRP A 1 171 ? -8.82 -12.938 -7.992 1 98.81 171 TRP A C 1
ATOM 1358 O O . TRP A 1 171 ? -9.773 -12.234 -8.336 1 98.81 171 TRP A O 1
ATOM 1368 N N . TRP A 1 172 ? -8.234 -13.781 -8.797 1 98.62 172 TRP A N 1
ATOM 1369 C CA . TRP A 1 172 ? -8.812 -14.156 -10.078 1 98.62 172 TRP A CA 1
ATOM 1370 C C . TRP A 1 172 ? -9.906 -15.211 -9.898 1 98.62 172 TRP A C 1
ATOM 1372 O O . TRP A 1 172 ? -9.727 -16.375 -10.281 1 98.62 172 TRP A O 1
ATOM 1382 N N . TYR A 1 173 ? -11.117 -14.766 -9.516 1 98.12 173 TYR A N 1
ATOM 1383 C CA . TYR A 1 173 ? -12.227 -15.656 -9.172 1 98.12 173 TYR A CA 1
ATOM 1384 C C . TYR A 1 173 ? -13.031 -16.031 -10.406 1 98.12 173 TYR A C 1
ATOM 1386 O O . TYR A 1 173 ? -13.258 -15.203 -11.289 1 98.12 173 TYR A O 1
ATOM 1394 N N . SER A 1 174 ? -13.484 -17.25 -10.469 1 97 174 SER A N 1
ATOM 1395 C CA . SER A 1 174 ? -14.617 -17.656 -11.289 1 97 174 SER A CA 1
ATOM 1396 C C . SER A 1 174 ? -15.898 -17.703 -10.469 1 97 174 SER A C 1
ATOM 1398 O O . SER A 1 174 ? -16.422 -16.672 -10.062 1 97 174 SER A O 1
ATOM 1400 N N . ALA A 1 175 ? -16.641 -19.016 -10.43 1 94.25 175 ALA A N 1
ATOM 1401 C CA . ALA A 1 175 ? -17.719 -19.188 -9.469 1 94.25 175 ALA A CA 1
ATOM 1402 C C . ALA A 1 175 ? -17.188 -19.609 -8.102 1 94.25 175 ALA A C 1
ATOM 1404 O O . ALA A 1 175 ? -17.547 -20.672 -7.582 1 94.25 175 ALA A O 1
ATOM 1405 N N . CYS A 1 176 ? -16.406 -19.016 -7.906 1 91.56 176 CYS A N 1
ATOM 1406 C CA . CYS A 1 176 ? -15.523 -18.422 -6.91 1 91.56 176 CYS A CA 1
ATOM 1407 C C . CYS A 1 176 ? -14.133 -19.047 -6.969 1 91.56 176 CYS A C 1
ATOM 1409 O O . CYS A 1 176 ? -13.203 -18.469 -7.523 1 91.56 176 CYS A O 1
ATOM 1411 N N . TYR A 1 177 ? -13.906 -20.359 -6.035 1 94.31 177 TYR A N 1
ATOM 1412 C CA . TYR A 1 177 ? -12.461 -20.547 -6.055 1 94.31 177 TYR A CA 1
ATOM 1413 C C . TYR A 1 177 ? -12.094 -22 -5.719 1 94.31 177 TYR A C 1
ATOM 1415 O O . TYR A 1 177 ? -12.82 -22.672 -4.992 1 94.31 177 TYR A O 1
ATOM 1423 N N . SER A 1 178 ? -11.07 -22.438 -6.359 1 97.06 178 SER A N 1
ATOM 1424 C CA . SER A 1 178 ? -10.273 -23.578 -5.906 1 97.06 178 SER A CA 1
ATOM 1425 C C . SER A 1 178 ? -9.008 -23.125 -5.188 1 97.06 178 SER A C 1
ATOM 1427 O O . SER A 1 178 ? -8.391 -23.891 -4.461 1 97.06 178 SER A O 1
ATOM 1429 N N . VAL A 1 179 ? -8.609 -21.859 -5.406 1 98.19 179 VAL A N 1
ATOM 1430 C CA . VAL A 1 179 ? -7.43 -21.266 -4.797 1 98.19 179 VAL A CA 1
ATOM 1431 C C . VAL A 1 179 ? -7.801 -19.938 -4.148 1 98.19 179 VAL A C 1
ATOM 1433 O O . VAL A 1 179 ? -8.523 -19.125 -4.742 1 98.19 179 VAL A O 1
ATOM 1436 N N . GLN A 1 180 ? -7.371 -19.719 -2.967 1 97.38 180 GLN A N 1
ATOM 1437 C CA . GLN A 1 180 ? -7.523 -18.469 -2.236 1 97.38 180 GLN A CA 1
ATOM 1438 C C . GLN A 1 180 ? -6.285 -18.172 -1.4 1 97.38 180 GLN A C 1
ATOM 1440 O O . GLN A 1 180 ? -6.145 -18.672 -0.283 1 97.38 180 GLN A O 1
ATOM 1445 N N . LEU A 1 181 ? -5.457 -17.297 -1.922 1 98.56 181 LEU A N 1
ATOM 1446 C CA . LEU A 1 181 ? -4.168 -17.062 -1.278 1 98.56 181 LEU A CA 1
ATOM 1447 C C . LEU A 1 181 ? -4.121 -15.68 -0.648 1 98.56 181 LEU A C 1
ATOM 1449 O O . LEU A 1 181 ? -3.275 -15.414 0.209 1 98.56 181 LEU A O 1
ATOM 1453 N N . ASN A 1 182 ? -4.941 -14.75 -1.081 1 98.44 182 ASN A N 1
ATOM 1454 C CA . ASN A 1 182 ? -5.004 -13.398 -0.551 1 98.44 182 ASN A CA 1
ATOM 1455 C C . ASN A 1 182 ? -6.105 -13.25 0.497 1 98.44 182 ASN A C 1
ATOM 1457 O O . ASN A 1 182 ? -7.066 -12.508 0.297 1 98.44 182 ASN A O 1
ATOM 1461 N N . VAL A 1 183 ? -5.969 -13.93 1.588 1 97.62 183 VAL A N 1
ATOM 1462 C CA . VAL A 1 183 ? -6.969 -13.891 2.65 1 97.62 183 VAL A CA 1
ATOM 1463 C C . VAL A 1 183 ? -6.281 -13.961 4.012 1 97.62 183 VAL A C 1
ATOM 1465 O O . VAL A 1 183 ? -5.133 -14.398 4.109 1 97.62 183 VAL A O 1
ATOM 1468 N N . LYS A 1 184 ? -6.93 -13.414 4.965 1 96.25 184 LYS A N 1
ATOM 1469 C CA . LYS A 1 184 ? -6.508 -13.617 6.348 1 96.25 184 LYS A CA 1
ATOM 1470 C C . LYS A 1 184 ? -7.016 -14.953 6.891 1 96.25 184 LYS A C 1
ATOM 1472 O O . LYS A 1 184 ? -8.156 -15.336 6.641 1 96.25 184 LYS A O 1
ATOM 1477 N N . GLY A 1 185 ? -6.152 -15.672 7.617 1 95.69 185 GLY A N 1
ATOM 1478 C CA . GLY A 1 185 ? -6.508 -17 8.102 1 95.69 185 GLY A CA 1
ATOM 1479 C C . GLY A 1 185 ? -5.977 -18.109 7.219 1 95.69 185 GLY A C 1
ATOM 1480 O O . GLY A 1 185 ? -4.93 -17.969 6.586 1 95.69 185 GLY A O 1
ATOM 1481 N N . GLY A 1 186 ? -6.656 -19.312 7.25 1 96.62 186 GLY A N 1
ATOM 1482 C CA . GLY A 1 186 ? -6.211 -20.469 6.484 1 96.62 186 GLY A CA 1
ATOM 1483 C C . GLY A 1 186 ? -6.391 -20.297 4.988 1 96.62 186 GLY A C 1
ATOM 1484 O O . GLY A 1 186 ? -7.508 -20.062 4.512 1 96.62 186 GLY A O 1
ATOM 1485 N N . LEU A 1 187 ? -5.336 -20.453 4.215 1 98.38 187 LEU A N 1
ATOM 1486 C CA . LEU A 1 187 ? -5.355 -20.312 2.764 1 98.38 187 LEU A CA 1
ATOM 1487 C C . LEU A 1 187 ? -5.828 -21.609 2.105 1 98.38 187 LEU A C 1
ATOM 1489 O O . LEU A 1 187 ? -5.941 -22.641 2.766 1 98.38 187 LEU A O 1
ATOM 1493 N N . THR A 1 188 ? -6.16 -21.516 0.87 1 98.12 188 THR A N 1
ATOM 1494 C CA . THR A 1 188 ? -6.684 -22.672 0.156 1 98.12 188 THR A CA 1
ATOM 1495 C C . THR A 1 188 ? -5.93 -22.891 -1.154 1 98.12 188 THR A C 1
ATOM 1497 O O . THR A 1 188 ? -5.715 -21.938 -1.912 1 98.12 188 THR A O 1
ATOM 1500 N N . TRP A 1 189 ? -5.453 -24.141 -1.373 1 98.25 189 TRP A N 1
ATOM 1501 C CA . TRP A 1 189 ? -4.914 -24.578 -2.654 1 98.25 189 TRP A CA 1
ATOM 1502 C C . TRP A 1 189 ? -5.484 -25.938 -3.043 1 98.25 189 TRP A C 1
ATOM 1504 O O . TRP A 1 189 ? -4.914 -26.969 -2.699 1 98.25 189 TRP A O 1
ATOM 1514 N N . GLY A 1 190 ? -6.605 -25.844 -3.82 1 96.81 190 GLY A N 1
ATOM 1515 C CA . GLY A 1 190 ? -7.242 -27.078 -4.262 1 96.81 190 GLY A CA 1
ATOM 1516 C C . GLY A 1 190 ? -7.469 -28.062 -3.137 1 96.81 190 GLY A C 1
ATOM 1517 O O . GLY A 1 190 ? -8.039 -27.719 -2.102 1 96.81 190 GLY A O 1
ATOM 1518 N N . ASN A 1 191 ? -7.074 -29.281 -3.426 1 95.75 191 ASN A N 1
ATOM 1519 C CA . ASN 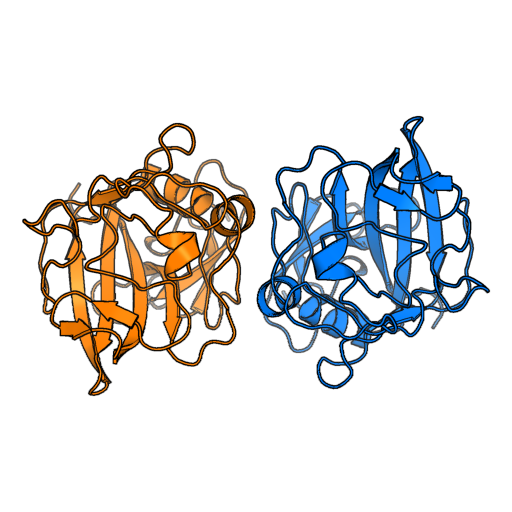A 1 191 ? -7.234 -30.344 -2.441 1 95.75 191 ASN A CA 1
ATOM 1520 C C . ASN A 1 191 ? -6.012 -30.453 -1.534 1 95.75 191 ASN A C 1
ATOM 1522 O O . ASN A 1 191 ? -6.047 -31.172 -0.527 1 95.75 191 ASN A O 1
ATOM 1526 N N . LEU A 1 192 ? -4.941 -29.797 -1.853 1 97.38 192 LEU A N 1
ATOM 1527 C CA . LEU A 1 192 ? -3.713 -29.859 -1.067 1 97.38 192 LEU A CA 1
ATOM 1528 C C . LEU A 1 192 ? -3.959 -29.375 0.36 1 97.38 192 LEU A C 1
ATOM 1530 O O . LEU A 1 192 ? -3.561 -30.047 1.318 1 97.38 192 LEU A O 1
ATOM 1534 N N . CYS A 1 193 ? -4.676 -28.328 0.588 1 97.31 193 CYS A N 1
ATOM 1535 C CA . CYS A 1 193 ? -5.09 -27.75 1.86 1 97.31 193 CYS A CA 1
ATOM 1536 C C . CYS A 1 193 ? -6.246 -26.781 1.665 1 97.31 193 CYS A C 1
ATOM 1538 O O . CYS A 1 193 ? -6.102 -25.766 0.982 1 97.31 193 CYS A O 1
ATOM 1540 N N . LYS A 1 194 ? -7.312 -27.078 2.201 1 96.44 194 LYS A N 1
ATOM 1541 C CA . LYS A 1 194 ? -8.555 -26.312 2.08 1 96.44 194 LYS A CA 1
ATOM 1542 C C . LYS A 1 194 ? -8.82 -25.5 3.34 1 96.44 194 LYS A C 1
ATOM 1544 O O . LYS A 1 194 ? -9.43 -26 4.293 1 96.44 194 LYS A O 1
ATOM 1549 N N . GLY A 1 195 ? -8.43 -24.297 3.248 1 96.88 195 GLY A N 1
ATOM 1550 C CA . GLY A 1 195 ? -8.602 -23.438 4.41 1 96.88 195 GLY A CA 1
ATOM 1551 C C . GLY A 1 195 ? -7.605 -23.734 5.52 1 96.88 195 GLY A C 1
ATOM 1552 O O . GLY A 1 195 ? -7.836 -23.359 6.676 1 96.88 195 GLY A O 1
ATOM 1553 N N . SER A 1 196 ? -6.582 -24.391 5.141 1 98.19 196 SER A N 1
ATOM 1554 C CA . SER A 1 196 ? -5.668 -24.812 6.199 1 98.19 196 SER A CA 1
ATOM 1555 C C . SER A 1 196 ? -4.215 -24.625 5.781 1 98.19 196 SER A C 1
ATOM 1557 O O . SER A 1 196 ? -3.299 -24.984 6.527 1 98.19 196 SER A O 1
ATOM 1559 N N . CYS A 1 197 ? -3.99 -24.141 4.539 1 98.56 197 CYS A N 1
ATOM 1560 C CA . CYS A 1 197 ? -2.619 -23.812 4.18 1 98.56 197 CYS A CA 1
ATOM 1561 C C . CYS A 1 197 ? -2.051 -22.75 5.129 1 98.56 197 CYS A C 1
ATOM 1563 O O . CYS A 1 197 ? -2.756 -21.828 5.531 1 98.56 197 CYS A O 1
ATOM 1565 N N . ARG A 1 198 ? -0.791 -22.781 5.41 1 98.56 198 ARG A N 1
ATOM 1566 C CA . ARG A 1 198 ? -0.186 -21.938 6.441 1 98.56 198 ARG A CA 1
ATOM 1567 C C . ARG A 1 198 ? 0.397 -20.672 5.832 1 98.56 198 ARG A C 1
ATOM 1569 O O . ARG A 1 198 ? 0.495 -19.641 6.508 1 98.56 198 ARG A O 1
ATOM 1576 N N . ALA A 1 199 ? 0.82 -20.781 4.637 1 98.75 199 ALA A N 1
ATOM 1577 C CA . ALA A 1 199 ? 1.48 -19.641 4.016 1 98.75 199 ALA A CA 1
ATOM 1578 C C . ALA A 1 199 ? 1.565 -19.812 2.502 1 98.75 199 ALA A C 1
ATOM 1580 O O . ALA A 1 199 ? 1.325 -20.906 1.98 1 98.75 199 ALA A O 1
ATOM 1581 N N . SER A 1 200 ? 1.81 -18.766 1.791 1 98.81 200 SER A N 1
ATOM 1582 C CA . SER A 1 200 ? 1.989 -18.797 0.343 1 98.81 200 SER A CA 1
ATOM 1583 C C . SER A 1 200 ? 2.961 -17.703 -0.117 1 98.81 200 SER A C 1
ATOM 1585 O O . SER A 1 200 ? 3.188 -16.734 0.594 1 98.81 200 SER A O 1
ATOM 1587 N N . ALA A 1 201 ? 3.566 -17.906 -1.212 1 98.56 201 ALA A N 1
ATOM 1588 C CA . ALA A 1 201 ? 4.32 -16.906 -1.957 1 98.56 201 ALA A CA 1
ATOM 1589 C C . ALA A 1 201 ? 4.168 -17.109 -3.463 1 98.56 201 ALA A C 1
ATOM 1591 O O . ALA A 1 201 ? 4.098 -18.234 -3.938 1 98.56 201 ALA A O 1
ATOM 1592 N N . ILE A 1 202 ? 4.047 -16.047 -4.172 1 98.88 202 ILE A N 1
ATOM 1593 C CA . ILE A 1 202 ? 4 -16.094 -5.629 1 98.88 202 ILE A CA 1
ATOM 1594 C C . ILE A 1 202 ? 5.242 -15.414 -6.207 1 98.88 202 ILE A C 1
ATOM 1596 O O . ILE A 1 202 ? 5.527 -14.25 -5.898 1 98.88 202 ILE A O 1
ATOM 1600 N N . LEU A 1 203 ? 5.957 -16.109 -7.008 1 98.25 203 LEU A N 1
ATOM 1601 C CA . LEU A 1 203 ? 7.23 -15.656 -7.555 1 98.25 203 LEU A CA 1
ATOM 1602 C C . LEU A 1 203 ? 7.199 -15.664 -9.078 1 98.25 203 LEU A C 1
ATOM 1604 O O . LEU A 1 203 ? 6.66 -16.594 -9.688 1 98.25 203 LEU A O 1
ATOM 1608 N N . ILE A 1 204 ? 7.805 -14.688 -9.719 1 98.56 204 ILE A N 1
ATOM 1609 C CA . ILE A 1 204 ? 7.879 -14.672 -11.172 1 98.56 204 ILE A CA 1
ATOM 1610 C C . ILE A 1 204 ? 9.328 -14.492 -11.609 1 98.56 204 ILE A C 1
ATOM 1612 O O . ILE A 1 204 ? 10.125 -13.875 -10.898 1 98.56 204 ILE A O 1
ATOM 1616 N N . LYS A 1 205 ? 9.609 -15.016 -12.75 1 97.44 205 LYS A N 1
ATOM 1617 C CA . LYS A 1 205 ? 10.945 -14.969 -13.336 1 97.44 205 LYS A CA 1
ATOM 1618 C C . LYS A 1 205 ? 10.883 -15.164 -14.852 1 97.44 205 LYS A C 1
ATOM 1620 O O . LYS A 1 205 ? 10.07 -15.938 -15.352 1 97.44 205 LYS A O 1
ATOM 1625 N N . PRO A 1 206 ? 11.758 -14.375 -15.578 1 96.94 206 PRO A N 1
ATOM 1626 C CA . PRO A 1 206 ? 11.797 -14.656 -17.016 1 96.94 206 PRO A CA 1
ATOM 1627 C C . PRO A 1 206 ? 12.164 -16.109 -17.328 1 96.94 206 PRO A C 1
ATOM 1629 O O . PRO A 1 206 ? 13.008 -16.688 -16.641 1 96.94 206 PRO A O 1
ATOM 1632 N N . THR A 1 207 ? 11.484 -16.656 -18.344 1 93.19 207 THR A N 1
ATOM 1633 C CA . THR A 1 207 ? 11.82 -18 -18.781 1 93.19 207 THR A CA 1
ATOM 1634 C C . THR A 1 207 ? 13.195 -18.031 -19.453 1 93.19 207 THR A C 1
ATOM 1636 O O . THR A 1 207 ? 13.539 -17.109 -20.188 1 93.19 207 THR A O 1
ATOM 1639 N N . PRO A 1 208 ? 14.172 -18.906 -19.016 1 76.19 208 PRO A N 1
ATOM 1640 C CA . PRO A 1 208 ? 15.469 -18.984 -19.688 1 76.19 208 PRO A CA 1
ATOM 1641 C C . PRO A 1 208 ? 15.336 -19.203 -21.188 1 76.19 208 PRO A C 1
ATOM 1643 O O . PRO A 1 208 ? 16.172 -18.734 -21.969 1 76.19 208 PRO A O 1
ATOM 1646 N N . TYR A 1 209 ? 14.516 -20.141 -21.672 1 65.25 209 TYR A N 1
ATOM 1647 C CA . TYR A 1 209 ? 14.43 -20.5 -23.078 1 65.25 209 TYR A CA 1
ATOM 1648 C C . TYR A 1 209 ? 13.188 -19.891 -23.719 1 65.25 209 TYR A C 1
ATOM 1650 O O . TYR A 1 209 ? 12.078 -20.406 -23.562 1 65.25 209 TYR A O 1
ATOM 1658 N N . PRO A 1 210 ? 13.352 -18.578 -24.25 1 47.06 210 PRO A N 1
ATOM 1659 C CA . PRO A 1 210 ? 12.156 -18.031 -24.906 1 47.06 210 PRO A CA 1
ATOM 1660 C C . PRO A 1 210 ? 11.648 -18.906 -26.031 1 47.06 210 PRO A C 1
ATOM 1662 O O . PRO A 1 210 ? 12.422 -19.656 -26.625 1 47.06 210 PRO A O 1
ATOM 1665 N N . MET B 1 1 ? 27.297 4.648 0.185 1 51.88 1 MET B N 1
ATOM 1666 C CA . MET B 1 1 ? 26.828 5.832 0.904 1 51.88 1 MET B CA 1
ATOM 1667 C C . MET B 1 1 ? 25.469 5.586 1.544 1 51.88 1 MET B C 1
ATOM 1669 O O . MET B 1 1 ? 24.656 4.836 1.004 1 51.88 1 MET B O 1
ATOM 1673 N N . ALA B 1 2 ? 25.109 5.887 2.908 1 81.44 2 ALA B N 1
ATOM 1674 C CA . ALA B 1 2 ? 23.906 5.652 3.711 1 81.44 2 ALA B CA 1
ATOM 1675 C C . ALA B 1 2 ? 22.719 6.434 3.162 1 81.44 2 ALA B C 1
ATOM 1677 O O . ALA B 1 2 ? 22.875 7.539 2.639 1 81.44 2 ALA B O 1
ATOM 1678 N N . TRP B 1 3 ? 21.594 5.953 2.941 1 92.88 3 TRP B N 1
ATOM 1679 C CA . TRP B 1 3 ? 20.391 6.648 2.51 1 92.88 3 TRP B CA 1
ATOM 1680 C C . TRP B 1 3 ? 20.016 7.758 3.486 1 92.88 3 TRP B C 1
ATOM 1682 O O . TRP B 1 3 ? 20.266 7.645 4.688 1 92.88 3 TRP B O 1
ATOM 1692 N N . PRO B 1 4 ? 19.578 8.945 2.977 1 97.19 4 PRO B N 1
ATOM 1693 C CA . PRO B 1 4 ? 19.078 9.969 3.891 1 97.19 4 PRO B CA 1
ATOM 1694 C C . PRO B 1 4 ? 18.016 9.445 4.844 1 97.19 4 PRO B C 1
ATOM 1696 O O . PRO B 1 4 ? 17.297 8.492 4.516 1 97.19 4 PRO B O 1
ATOM 1699 N N . LYS B 1 5 ? 17.953 10.023 6.004 1 97.69 5 LYS B N 1
ATOM 1700 C CA . LYS B 1 5 ? 16.953 9.617 6.988 1 97.69 5 LYS B CA 1
ATOM 1701 C C . LYS B 1 5 ? 15.594 10.227 6.672 1 97.69 5 LYS B C 1
ATOM 1703 O O . LYS B 1 5 ? 14.562 9.703 7.094 1 97.69 5 LYS B O 1
ATOM 1708 N N . ASP B 1 6 ? 15.633 11.336 6.051 1 98 6 ASP B N 1
ATOM 1709 C CA . ASP B 1 6 ? 14.469 12.047 5.531 1 98 6 ASP B CA 1
ATOM 1710 C C . ASP B 1 6 ? 14.859 13 4.406 1 98 6 ASP B C 1
ATOM 1712 O O . ASP B 1 6 ? 16.031 13.07 4.02 1 98 6 ASP B O 1
ATOM 1716 N N . CYS B 1 7 ? 13.891 13.711 3.863 1 98 7 CYS B N 1
ATOM 1717 C CA . CYS B 1 7 ? 14.125 14.508 2.668 1 98 7 CYS B CA 1
ATOM 1718 C C . CYS B 1 7 ? 15.008 15.719 2.986 1 98 7 CYS B C 1
ATOM 1720 O O . CYS B 1 7 ? 15.57 16.344 2.08 1 98 7 CYS B O 1
ATOM 1722 N N . SER B 1 8 ? 15.102 16.141 4.273 1 96.44 8 SER B N 1
ATOM 1723 C CA . SER B 1 8 ? 15.953 17.266 4.629 1 96.44 8 SER B CA 1
ATOM 1724 C C . SER B 1 8 ? 17.422 16.953 4.395 1 96.44 8 SER B C 1
ATOM 1726 O O . SER B 1 8 ? 18.25 17.859 4.332 1 96.44 8 SER B O 1
ATOM 1728 N N . GLU B 1 9 ? 17.766 15.688 4.273 1 95.94 9 GLU B N 1
ATOM 1729 C CA . GLU B 1 9 ? 19.141 15.258 4.09 1 95.94 9 GLU B CA 1
ATOM 1730 C C . GLU B 1 9 ? 19.469 15.055 2.609 1 95.94 9 GLU B C 1
ATOM 1732 O O . GLU B 1 9 ? 20.578 14.68 2.258 1 95.94 9 GLU B O 1
ATOM 1737 N N . VAL B 1 10 ? 18.484 15.227 1.768 1 95.69 10 VAL B N 1
ATOM 1738 C CA . VAL B 1 10 ? 18.719 15.203 0.328 1 95.69 10 VAL B CA 1
ATOM 1739 C C . VAL B 1 10 ? 19.516 16.438 -0.078 1 95.69 10 VAL B C 1
ATOM 1741 O O . VAL B 1 10 ? 19.234 17.547 0.378 1 95.69 10 VAL B O 1
ATOM 1744 N N . PRO B 1 11 ? 20.547 16.297 -0.894 1 92.88 11 PRO B N 1
ATOM 1745 C CA . PRO B 1 11 ? 21.406 17.438 -1.254 1 92.88 11 PRO B CA 1
ATOM 1746 C C . PRO B 1 11 ? 20.625 18.625 -1.803 1 92.88 11 PRO B C 1
ATOM 1748 O O . PRO B 1 11 ? 19.672 18.438 -2.576 1 92.88 11 PRO B O 1
ATOM 1751 N N . ALA B 1 12 ? 21.078 19.766 -1.386 1 87.31 12 ALA B N 1
ATOM 1752 C CA . ALA B 1 12 ? 20.484 21 -1.875 1 87.31 12 ALA B CA 1
ATOM 1753 C C . ALA B 1 12 ? 20.594 21.109 -3.395 1 87.31 12 ALA B C 1
ATOM 1755 O O . ALA B 1 12 ? 21.609 20.734 -3.975 1 87.31 12 ALA B O 1
ATOM 1756 N N . GLY B 1 13 ? 19.547 21.594 -4.07 1 89.5 13 GLY B N 1
ATOM 1757 C CA . GLY B 1 13 ? 19.562 21.734 -5.52 1 89.5 13 GLY B CA 1
ATOM 1758 C C . GLY B 1 13 ? 18.953 20.531 -6.23 1 89.5 13 GLY B C 1
ATOM 1759 O O . GLY B 1 13 ? 18.688 20.594 -7.438 1 89.5 13 GLY B O 1
ATOM 1760 N N . SER B 1 14 ? 18.812 19.438 -5.43 1 93.5 14 SER B N 1
ATOM 1761 C CA . SER B 1 14 ? 18.141 18.281 -6.023 1 93.5 14 SER B CA 1
ATOM 1762 C C . SER B 1 14 ? 16.703 18.641 -6.414 1 93.5 14 SER B C 1
ATOM 1764 O O . SER B 1 14 ? 16.062 19.469 -5.773 1 93.5 14 SER B O 1
ATOM 1766 N N . PRO B 1 15 ? 16.203 18.078 -7.512 1 94.75 15 PRO B N 1
ATOM 1767 C CA . PRO B 1 15 ? 14.828 18.344 -7.898 1 94.75 15 PRO B CA 1
ATOM 1768 C C . PRO B 1 15 ? 13.812 17.641 -6.992 1 94.75 15 PRO B C 1
ATOM 1770 O O . PRO B 1 15 ? 14.133 16.625 -6.371 1 94.75 15 PRO B O 1
ATOM 1773 N N . SER B 1 16 ? 12.664 18.234 -6.918 1 96.44 16 SER B N 1
ATOM 1774 C CA . SER B 1 16 ? 11.562 17.531 -6.266 1 96.44 16 SER B CA 1
ATOM 1775 C C . SER B 1 16 ? 11.25 16.219 -6.973 1 96.44 16 SER B C 1
ATOM 1777 O O . SER B 1 16 ? 11.383 16.125 -8.195 1 96.44 16 SER B O 1
ATOM 1779 N N . GLY B 1 17 ? 10.789 15.234 -6.234 1 95.62 17 GLY B N 1
ATOM 1780 C CA . GLY B 1 17 ? 10.492 13.93 -6.805 1 95.62 17 GLY B CA 1
ATOM 1781 C C . GLY B 1 17 ? 10.562 12.805 -5.785 1 95.62 17 GLY B C 1
ATOM 1782 O O . GLY B 1 17 ? 10.469 13.047 -4.582 1 95.62 17 GLY B O 1
ATOM 1783 N N . VAL B 1 18 ? 10.609 11.648 -6.301 1 96.31 18 VAL B N 1
ATOM 1784 C CA . VAL B 1 18 ? 10.609 10.461 -5.449 1 96.31 18 VAL B CA 1
ATOM 1785 C C . VAL B 1 18 ? 12.047 10.062 -5.125 1 96.31 18 VAL B C 1
ATOM 1787 O O . VAL B 1 18 ? 12.891 9.992 -6.012 1 96.31 18 VAL B O 1
ATOM 1790 N N . TYR B 1 19 ? 12.336 9.805 -3.848 1 95.81 19 TYR B N 1
ATOM 1791 C CA . TYR B 1 19 ? 13.648 9.43 -3.344 1 95.81 19 TYR B CA 1
ATOM 1792 C C . TYR B 1 19 ? 13.562 8.211 -2.441 1 95.81 19 TYR B C 1
ATOM 1794 O O . TYR B 1 19 ? 12.477 7.848 -1.977 1 95.81 19 TYR B O 1
ATOM 1802 N N . ILE B 1 20 ? 14.703 7.598 -2.252 1 94.12 20 ILE B N 1
ATOM 1803 C CA . ILE B 1 20 ? 14.836 6.547 -1.247 1 94.12 20 ILE B CA 1
ATOM 1804 C C . ILE B 1 20 ? 15.414 7.141 0.039 1 94.12 20 ILE B C 1
ATOM 1806 O O . ILE B 1 20 ? 16.406 7.863 0.005 1 94.12 20 ILE B O 1
ATOM 1810 N N . ILE B 1 21 ? 14.766 6.863 1.086 1 97.12 21 ILE B N 1
ATOM 1811 C CA . ILE B 1 21 ? 15.305 7.219 2.395 1 97.12 21 ILE B CA 1
ATOM 1812 C C . ILE B 1 21 ? 15.336 5.984 3.295 1 97.12 21 ILE B C 1
ATOM 1814 O O . ILE B 1 21 ? 14.711 4.969 2.982 1 97.12 21 ILE B O 1
ATOM 1818 N N . GLN B 1 22 ? 16.047 6.113 4.344 1 96.44 22 GLN B N 1
ATOM 1819 C CA . GLN B 1 22 ? 16.062 5.059 5.352 1 96.44 22 GLN B CA 1
ATOM 1820 C C . GLN B 1 22 ? 16.031 5.641 6.762 1 96.44 22 GLN B C 1
ATOM 1822 O O . GLN B 1 22 ? 17.078 5.836 7.383 1 96.44 22 GLN B O 1
ATOM 1827 N N . PRO B 1 23 ? 14.805 5.828 7.238 1 97.25 23 PRO B N 1
ATOM 1828 C CA . PRO B 1 23 ? 14.703 6.309 8.617 1 97.25 23 PRO B CA 1
ATOM 1829 C C . PRO B 1 23 ? 15.32 5.348 9.625 1 97.25 23 PRO B C 1
ATOM 1831 O O . PRO B 1 23 ? 15.414 4.145 9.367 1 97.25 23 PRO B O 1
ATOM 1834 N N . THR B 1 24 ? 15.695 5.898 10.75 1 95.38 24 THR B N 1
ATOM 1835 C CA . THR B 1 24 ? 16.281 5.07 11.805 1 95.38 24 THR B CA 1
ATOM 1836 C C . THR B 1 24 ? 15.312 3.949 12.195 1 95.38 24 THR B C 1
ATOM 1838 O O . THR B 1 24 ? 14.133 4.195 12.453 1 95.38 24 THR B O 1
ATOM 1841 N N . GLY B 1 25 ? 15.844 2.777 12.164 1 90.62 25 GLY B N 1
ATOM 1842 C CA . GLY B 1 25 ? 15.055 1.647 12.617 1 90.62 25 GLY B CA 1
ATOM 1843 C C . GLY B 1 25 ? 14.195 1.038 11.523 1 90.62 25 GLY B C 1
ATOM 1844 O O . GLY B 1 25 ? 13.477 0.063 11.758 1 90.62 25 GLY B O 1
ATOM 1845 N N . LEU B 1 26 ? 14.203 1.635 10.359 1 93.44 26 LEU B N 1
ATOM 1846 C CA . LEU B 1 26 ? 13.391 1.13 9.258 1 93.44 26 LEU B CA 1
ATOM 1847 C C . LEU B 1 26 ? 14.266 0.699 8.086 1 93.44 26 LEU B C 1
ATOM 1849 O O . LEU B 1 26 ? 15.414 1.14 7.969 1 93.44 26 LEU B O 1
ATOM 1853 N N . HIS B 1 27 ? 13.797 -0.184 7.309 1 91.19 27 HIS B N 1
ATOM 1854 C CA . HIS B 1 27 ? 14.344 -0.467 5.988 1 91.19 27 HIS B CA 1
ATOM 1855 C C . HIS B 1 27 ? 14.117 0.701 5.035 1 91.19 27 HIS B C 1
ATOM 1857 O O . HIS B 1 27 ? 13.336 1.606 5.328 1 91.19 27 HIS B O 1
ATOM 1863 N N . PRO B 1 28 ? 14.82 0.691 3.934 1 92.81 28 PRO B N 1
ATOM 1864 C CA . PRO B 1 28 ? 14.617 1.771 2.963 1 92.81 28 PRO B CA 1
ATOM 1865 C C . PRO B 1 28 ? 13.188 1.84 2.443 1 92.81 28 PRO B C 1
ATOM 1867 O O . PRO B 1 28 ? 12.555 0.804 2.219 1 92.81 28 PRO B O 1
ATOM 1870 N N . ILE B 1 29 ? 12.711 3.037 2.283 1 95.88 29 ILE B N 1
ATOM 1871 C CA . ILE B 1 29 ? 11.375 3.266 1.741 1 95.88 29 ILE B CA 1
ATOM 1872 C C . ILE B 1 29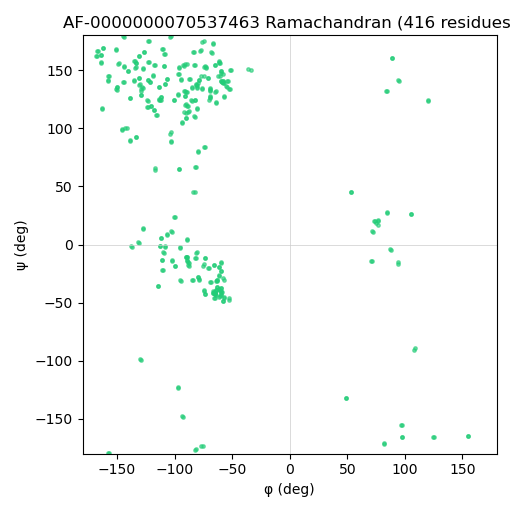 ? 11.43 4.359 0.678 1 95.88 29 ILE B C 1
ATOM 1874 O O . ILE B 1 29 ? 12.383 5.145 0.636 1 95.88 29 ILE B O 1
ATOM 1878 N N . LEU B 1 30 ? 10.492 4.344 -0.199 1 95.19 30 LEU B N 1
ATOM 1879 C CA . LEU B 1 30 ? 10.336 5.387 -1.209 1 95.19 30 LEU B CA 1
ATOM 1880 C C . LEU B 1 30 ? 9.445 6.512 -0.695 1 95.19 30 LEU B C 1
ATOM 1882 O O . LEU B 1 30 ? 8.383 6.262 -0.125 1 95.19 30 LEU B O 1
ATOM 1886 N N . VAL B 1 31 ? 9.914 7.711 -0.857 1 97.88 31 VAL B N 1
ATOM 1887 C CA . VAL B 1 31 ? 9.133 8.867 -0.426 1 97.88 31 VAL B CA 1
ATOM 1888 C C . VAL B 1 31 ? 9.156 9.938 -1.514 1 97.88 31 VAL B C 1
ATOM 1890 O O . VAL B 1 31 ? 10.016 9.922 -2.396 1 97.88 31 VAL B O 1
ATOM 1893 N N . SER B 1 32 ? 8.172 10.805 -1.479 1 97.69 32 SER B N 1
ATOM 1894 C CA . SER B 1 32 ? 8.18 12.031 -2.279 1 97.69 32 SER B CA 1
ATOM 1895 C C . SER B 1 32 ? 8.805 13.188 -1.51 1 97.69 32 SER B C 1
ATOM 1897 O O . SER B 1 32 ? 8.461 13.43 -0.349 1 97.69 32 SER B O 1
ATOM 1899 N N . CYS B 1 33 ? 9.766 13.852 -2.094 1 98 33 CYS B N 1
ATOM 1900 C CA . CYS B 1 33 ? 10.422 15.008 -1.486 1 98 33 CYS B CA 1
ATOM 1901 C C . CYS B 1 33 ? 10.086 16.281 -2.242 1 98 33 CYS B C 1
ATOM 1903 O O . CYS B 1 33 ? 10.172 16.328 -3.469 1 98 33 CYS B O 1
ATOM 1905 N N . GLU B 1 34 ? 9.625 17.25 -1.566 1 96.75 34 GLU B N 1
ATOM 1906 C CA . GLU B 1 34 ? 9.508 18.594 -2.102 1 96.75 34 GLU B CA 1
ATOM 1907 C C . GLU B 1 34 ? 10.766 19.406 -1.834 1 96.75 34 GLU B C 1
ATOM 1909 O O . GLU B 1 34 ? 11.023 19.812 -0.698 1 96.75 34 GLU B O 1
ATOM 1914 N N . MET B 1 35 ? 11.531 19.672 -2.893 1 94.56 35 MET B N 1
ATOM 1915 C CA . MET B 1 35 ? 12.859 20.266 -2.75 1 94.56 35 MET B CA 1
ATOM 1916 C C . MET B 1 35 ? 12.867 21.719 -3.232 1 94.56 35 MET B C 1
ATOM 1918 O O . MET B 1 35 ? 13.898 22.391 -3.17 1 94.56 35 MET B O 1
ATOM 1922 N N . SER B 1 36 ? 11.75 22.172 -3.709 1 85.19 36 SER B N 1
ATOM 1923 C CA . SER B 1 36 ? 11.719 23.516 -4.27 1 85.19 36 SER B CA 1
ATOM 1924 C C . SER B 1 36 ? 11.227 24.531 -3.24 1 85.19 36 SER B C 1
ATOM 1926 O O . SER B 1 36 ? 10.484 24.188 -2.32 1 85.19 36 SER B O 1
ATOM 1928 N N . GLY B 1 37 ? 11.695 25.734 -3.436 1 70.31 37 GLY B N 1
ATOM 1929 C CA . GLY B 1 37 ? 11.195 26.875 -2.678 1 70.31 37 GLY B CA 1
ATOM 1930 C C . GLY B 1 37 ? 11.828 27 -1.307 1 70.31 37 GLY B C 1
ATOM 1931 O O . GLY B 1 37 ? 12.844 26.359 -1.023 1 70.31 37 GLY B O 1
ATOM 1932 N N . ALA B 1 38 ? 11.227 27.938 -0.538 1 64.31 38 ALA B N 1
ATOM 1933 C CA . ALA B 1 38 ? 11.695 28.234 0.812 1 64.31 38 ALA B CA 1
ATOM 1934 C C . ALA B 1 38 ? 11.531 27.031 1.73 1 64.31 38 ALA B C 1
ATOM 1936 O O . ALA B 1 38 ? 10.445 26.453 1.828 1 64.31 38 ALA B O 1
ATOM 1937 N N . GLY B 1 39 ? 12.703 26.625 2.311 1 69.94 39 GLY B N 1
ATOM 1938 C CA . GLY B 1 39 ? 12.664 25.547 3.283 1 69.94 39 GLY B CA 1
ATOM 1939 C C . GLY B 1 39 ? 12.703 24.172 2.646 1 69.94 39 GLY B C 1
ATOM 1940 O O . GLY B 1 39 ? 12.078 23.234 3.15 1 69.94 39 GLY B O 1
ATOM 1941 N N . SER B 1 40 ? 13.289 24.062 1.513 1 85.44 40 SER B N 1
ATOM 1942 C CA . SER B 1 40 ? 13.453 22.812 0.767 1 85.44 40 SER B CA 1
ATOM 1943 C C . SER B 1 40 ? 13.703 21.641 1.703 1 85.44 40 SER B C 1
ATOM 1945 O O . SER B 1 40 ? 14.016 21.828 2.879 1 85.44 40 SER B O 1
ATOM 1947 N N . GLY B 1 41 ? 13.273 20.438 1.258 1 95.5 41 GLY B N 1
ATOM 1948 C CA . GLY B 1 41 ? 13.602 19.219 1.996 1 95.5 41 GLY B CA 1
ATOM 1949 C C . GLY B 1 41 ? 12.422 18.672 2.77 1 95.5 41 GLY B C 1
ATOM 1950 O O . GLY B 1 41 ? 12.594 18.094 3.844 1 95.5 41 GLY B O 1
ATOM 1951 N N . TRP B 1 42 ? 11.203 18.969 2.299 1 97.56 42 TRP B N 1
ATOM 1952 C CA . TRP B 1 42 ? 10.008 18.438 2.939 1 97.56 42 TRP B CA 1
ATOM 1953 C C . TRP B 1 42 ? 9.734 17 2.49 1 97.56 42 TRP B C 1
ATOM 1955 O O . TRP B 1 42 ? 9.852 16.688 1.303 1 97.56 42 TRP B O 1
ATOM 1965 N N . THR B 1 43 ? 9.414 16.125 3.41 1 98.5 43 THR B N 1
ATOM 1966 C CA . THR B 1 43 ? 8.93 14.781 3.105 1 98.5 43 THR B CA 1
ATOM 1967 C C . THR B 1 43 ? 7.406 14.766 3.006 1 98.5 43 THR B C 1
ATOM 1969 O O . THR B 1 43 ? 6.715 15.109 3.967 1 98.5 43 THR B O 1
ATOM 1972 N N . VAL B 1 44 ? 6.883 14.391 1.882 1 98.69 44 VAL B N 1
ATOM 1973 C CA . VAL B 1 44 ? 5.438 14.336 1.696 1 98.69 44 VAL B CA 1
ATOM 1974 C C . VAL B 1 44 ? 4.891 13.031 2.271 1 98.69 44 VAL B C 1
ATOM 1976 O O . VAL B 1 44 ? 5.336 11.945 1.897 1 98.69 44 VAL B O 1
ATOM 1979 N N . ILE B 1 45 ? 3.914 13.117 3.186 1 98.88 45 ILE B N 1
ATOM 1980 C CA . ILE B 1 45 ? 3.443 11.891 3.8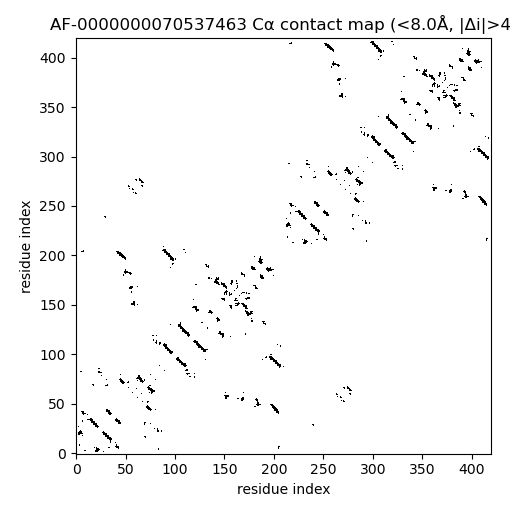2 1 98.88 45 ILE B CA 1
ATOM 1981 C C . ILE B 1 45 ? 2.023 11.586 3.355 1 98.88 45 ILE B C 1
ATOM 1983 O O . ILE B 1 45 ? 1.509 10.484 3.596 1 98.88 45 ILE B O 1
ATOM 1987 N N . GLN B 1 46 ? 1.391 12.523 2.746 1 98.81 46 GLN B N 1
ATOM 1988 C CA . GLN B 1 46 ? 0.054 12.375 2.182 1 98.81 46 GLN B CA 1
ATOM 1989 C C . GLN B 1 46 ? -0.138 13.281 0.973 1 98.81 46 GLN B C 1
ATOM 1991 O O . GLN B 1 46 ? 0.287 14.438 0.987 1 98.81 46 GLN B O 1
ATOM 1996 N N . ARG B 1 47 ? -0.7 12.805 -0.067 1 98.69 47 ARG B N 1
ATOM 1997 C CA . ARG B 1 47 ? -1.165 13.578 -1.212 1 98.69 47 ARG B CA 1
ATOM 1998 C C . ARG B 1 47 ? -2.516 13.07 -1.704 1 98.69 47 ARG B C 1
ATOM 2000 O O . ARG B 1 47 ? -2.699 11.867 -1.903 1 98.69 47 ARG B O 1
ATOM 2007 N N . ASN B 1 48 ? -3.438 13.992 -1.778 1 98.75 48 ASN B N 1
ATOM 2008 C CA . ASN B 1 48 ? -4.773 13.625 -2.238 1 98.75 48 ASN B CA 1
ATOM 2009 C C . ASN B 1 48 ? -5.375 14.703 -3.137 1 98.75 48 ASN B C 1
ATOM 2011 O O . ASN B 1 48 ? -4.988 15.867 -3.057 1 98.75 48 ASN B O 1
ATOM 2015 N N . ARG B 1 49 ? -6.195 14.297 -4.062 1 98.06 49 ARG B N 1
ATOM 2016 C CA . ARG B 1 49 ? -7.023 15.172 -4.887 1 98.06 49 ARG B CA 1
ATOM 2017 C C . ARG B 1 49 ? -8.461 14.656 -4.965 1 98.06 49 ARG B C 1
ATOM 2019 O O . ARG B 1 49 ? -8.703 13.453 -4.812 1 98.06 49 ARG B O 1
ATOM 2026 N N . ARG B 1 50 ? -9.352 15.539 -5.16 1 95.81 50 ARG B N 1
ATOM 2027 C CA . ARG B 1 50 ? -10.773 15.203 -5.117 1 95.81 50 ARG B CA 1
ATOM 2028 C C . ARG B 1 50 ? -11.109 14.117 -6.129 1 95.81 50 ARG B C 1
ATOM 2030 O O . ARG B 1 50 ? -12.016 13.312 -5.902 1 95.81 50 ARG B O 1
ATOM 2037 N N . ASP B 1 51 ? -10.398 14.016 -7.234 1 94.81 51 ASP B N 1
ATOM 2038 C CA . ASP B 1 51 ? -10.719 13.07 -8.297 1 94.81 51 ASP B CA 1
ATOM 2039 C C . ASP B 1 51 ? -9.812 11.836 -8.219 1 94.81 51 ASP B C 1
ATOM 2041 O O . ASP B 1 51 ? -9.633 11.133 -9.211 1 94.81 51 ASP B O 1
ATOM 2045 N N . THR B 1 52 ? -9.312 11.586 -7.109 1 94.44 52 THR B N 1
ATOM 2046 C CA . THR B 1 52 ? -8.414 10.453 -6.926 1 94.44 52 THR B CA 1
ATOM 2047 C C . THR B 1 52 ? -9.148 9.133 -7.168 1 94.44 52 THR B C 1
ATOM 2049 O O . THR B 1 52 ? -10.367 9.055 -6.996 1 94.44 52 THR B O 1
ATOM 2052 N N . ASP B 1 53 ? -8.43 8.109 -7.547 1 93 53 ASP B N 1
ATOM 2053 C CA . ASP B 1 53 ? -9 6.766 -7.672 1 93 53 ASP B CA 1
ATOM 2054 C C . ASP B 1 53 ? -8.93 6.016 -6.344 1 93 53 ASP B C 1
ATOM 2056 O O . ASP B 1 53 ? -9.578 4.98 -6.176 1 93 53 ASP B O 1
ATOM 2060 N N . ILE B 1 54 ? -8.117 6.539 -5.457 1 95.69 54 ILE B N 1
ATOM 2061 C CA . ILE B 1 54 ? -7.965 5.887 -4.16 1 95.69 54 ILE B CA 1
ATOM 2062 C C . ILE B 1 54 ? -9.258 6.031 -3.359 1 95.69 54 ILE B C 1
ATOM 2064 O O . ILE B 1 54 ? -9.805 7.129 -3.242 1 95.69 54 ILE B O 1
ATOM 2068 N N . THR B 1 55 ? -9.781 4.988 -2.758 1 94.38 55 THR B N 1
ATOM 2069 C CA . THR B 1 55 ? -11.023 5.043 -2.006 1 94.38 55 THR B CA 1
ATOM 2070 C C . THR B 1 55 ? -10.797 5.637 -0.618 1 94.38 55 THR B C 1
ATOM 2072 O O . THR B 1 55 ? -11.711 6.215 -0.025 1 94.38 55 THR B O 1
ATOM 2075 N N . TRP B 1 56 ? -9.617 5.434 -0.067 1 97.44 56 TRP B N 1
ATOM 2076 C CA . TRP B 1 56 ? -9.164 5.914 1.234 1 97.44 56 TRP B CA 1
ATOM 2077 C C . TRP B 1 56 ? -9.859 5.168 2.365 1 97.44 56 TRP B C 1
ATOM 2079 O O . TRP B 1 56 ? -9.508 5.324 3.535 1 97.44 56 TRP B O 1
ATOM 2089 N N . ALA B 1 57 ? -10.961 4.41 2.086 1 96.44 57 ALA B N 1
ATOM 2090 C CA . ALA B 1 57 ? -11.633 3.574 3.076 1 96.44 57 ALA B CA 1
ATOM 2091 C C . ALA B 1 57 ? -10.914 2.232 3.232 1 96.44 57 ALA B C 1
ATOM 2093 O O . ALA B 1 57 ? -11.484 1.182 2.922 1 96.44 57 ALA B O 1
ATOM 2094 N N . GLU B 1 58 ? -9.719 2.305 3.74 1 97.94 58 GLU B N 1
ATOM 2095 C CA . GLU B 1 58 ? -8.859 1.13 3.824 1 97.94 58 GLU B CA 1
ATOM 2096 C C . GLU B 1 58 ? -8.672 0.68 5.27 1 97.94 58 GLU B C 1
ATOM 2098 O O . GLU B 1 58 ? -9.062 1.391 6.199 1 97.94 58 GLU B O 1
ATOM 2103 N N . SER B 1 59 ? -8.133 -0.46 5.465 1 97.62 59 SER B N 1
ATOM 2104 C CA . SER B 1 59 ? -8 -1.083 6.777 1 97.62 59 SER B CA 1
ATOM 2105 C C . SER B 1 59 ? -6.852 -0.463 7.566 1 97.62 59 SER B C 1
ATOM 2107 O O . SER B 1 59 ? -6.004 0.231 7 1 97.62 59 SER B O 1
ATOM 2109 N N . TRP B 1 60 ? -6.859 -0.808 8.867 1 98.31 60 TRP B N 1
ATOM 2110 C CA . TRP B 1 60 ? -5.809 -0.379 9.781 1 98.31 60 TRP B CA 1
ATOM 2111 C C . TRP B 1 60 ? -4.438 -0.833 9.289 1 98.31 60 TRP B C 1
ATOM 2113 O O . TRP B 1 60 ? -3.496 -0.04 9.234 1 98.31 60 TRP B O 1
ATOM 2123 N N . SER B 1 61 ? -4.312 -2.047 8.875 1 97 61 SER B N 1
ATOM 2124 C CA . SER B 1 61 ? -3.033 -2.586 8.43 1 97 61 SER B CA 1
ATOM 2125 C C . SER B 1 61 ? -2.553 -1.885 7.16 1 97 61 SER B C 1
ATOM 2127 O O . SER B 1 61 ? -1.356 -1.634 7 1 97 61 SER B O 1
ATOM 2129 N N . THR B 1 62 ? -3.461 -1.634 6.254 1 98.06 62 THR B N 1
ATOM 2130 C CA . THR B 1 62 ? -3.109 -0.936 5.02 1 98.06 62 THR B CA 1
ATOM 2131 C C . THR B 1 62 ? -2.654 0.49 5.316 1 98.06 62 THR B C 1
ATOM 2133 O O . THR B 1 62 ? -1.66 0.958 4.758 1 98.06 62 THR B O 1
ATOM 2136 N N . TYR B 1 63 ? -3.344 1.21 6.215 1 98.69 63 TYR B N 1
ATOM 2137 C CA . TYR B 1 63 ? -2.912 2.543 6.621 1 98.69 63 TYR B CA 1
ATOM 2138 C C . TYR B 1 63 ? -1.561 2.49 7.32 1 98.69 63 TYR B C 1
ATOM 2140 O O . TYR B 1 63 ? -0.754 3.414 7.199 1 98.69 63 TYR B O 1
ATOM 2148 N N . LYS B 1 64 ? -1.34 1.479 8.07 1 98.31 64 LYS B N 1
ATOM 2149 C CA . LYS B 1 64 ? -0.105 1.322 8.836 1 98.31 64 LYS B CA 1
ATOM 2150 C C . LYS B 1 64 ? 1.111 1.302 7.914 1 98.31 64 LYS B C 1
ATOM 2152 O O . LYS B 1 64 ? 2.131 1.931 8.211 1 98.31 64 LYS B O 1
ATOM 2157 N N . HIS B 1 65 ? 0.971 0.664 6.703 1 96.25 65 HIS B N 1
ATOM 2158 C CA . HIS B 1 65 ? 2.137 0.441 5.855 1 96.25 65 HIS B CA 1
ATOM 2159 C C . HIS B 1 65 ? 2.051 1.266 4.574 1 96.25 65 HIS B C 1
ATOM 2161 O O . HIS B 1 65 ? 2.961 1.228 3.746 1 96.25 65 HIS B O 1
ATOM 2167 N N . GLY B 1 66 ? 0.896 2.016 4.488 1 97.75 66 GLY B N 1
ATOM 2168 C CA . GLY B 1 66 ? 0.777 2.951 3.383 1 97.75 66 GLY B CA 1
ATOM 2169 C C . GLY B 1 66 ? 0.17 2.328 2.139 1 97.75 66 GLY B C 1
ATOM 2170 O O . GLY B 1 66 ? 0.152 1.104 1.997 1 97.75 66 GLY B O 1
ATOM 2171 N N . PHE B 1 67 ? -0.308 3.113 1.278 1 98.06 67 PHE B N 1
ATOM 2172 C CA . PHE B 1 67 ? -0.917 2.688 0.024 1 98.06 67 PHE B CA 1
ATOM 2173 C C . PHE B 1 67 ? -1.001 3.85 -0.959 1 98.06 67 PHE B C 1
ATOM 2175 O O . PHE B 1 67 ? -0.789 5.004 -0.583 1 98.06 67 PHE B O 1
ATOM 2182 N N . GLY B 1 68 ? -1.341 3.479 -2.219 1 97.31 68 GLY B N 1
ATOM 2183 C CA . GLY B 1 68 ? -1.369 4.461 -3.289 1 97.31 68 GLY B CA 1
ATOM 2184 C C . GLY B 1 68 ? -0.101 4.477 -4.121 1 97.31 68 GLY B C 1
ATOM 2185 O O . GLY B 1 68 ? 0.647 3.496 -4.137 1 97.31 68 GLY B O 1
ATOM 2186 N N . ASN B 1 69 ? -0.006 5.52 -4.859 1 95.75 69 ASN B N 1
ATOM 2187 C CA . ASN B 1 69 ? 1.133 5.758 -5.742 1 95.75 69 ASN B CA 1
ATOM 2188 C C . ASN B 1 69 ? 1.922 6.992 -5.316 1 95.75 69 ASN B C 1
ATOM 2190 O O . ASN B 1 69 ? 1.447 8.117 -5.465 1 95.75 69 ASN B O 1
ATOM 2194 N N . VAL B 1 70 ? 3.141 6.812 -4.832 1 96.19 70 VAL B N 1
ATOM 2195 C CA . VAL B 1 70 ? 3.969 7.859 -4.246 1 96.19 70 VAL B CA 1
ATOM 2196 C C . VAL B 1 70 ? 4.215 8.961 -5.277 1 96.19 70 VAL B C 1
ATOM 2198 O O . VAL B 1 70 ? 4.562 10.086 -4.922 1 96.19 70 VAL B O 1
ATOM 2201 N N . HIS B 1 71 ? 3.965 8.719 -6.555 1 94.88 71 HIS B N 1
ATOM 2202 C CA . HIS B 1 71 ? 4.164 9.703 -7.617 1 94.88 71 HIS B CA 1
ATOM 2203 C C . HIS B 1 71 ? 2.92 10.562 -7.809 1 94.88 71 HIS B C 1
ATOM 2205 O O . HIS B 1 71 ? 2.984 11.617 -8.453 1 94.88 71 HIS B O 1
ATOM 2211 N N . THR B 1 72 ? 1.781 10.094 -7.301 1 95.62 72 THR B N 1
ATOM 2212 C CA . THR B 1 72 ? 0.525 10.82 -7.461 1 95.62 72 THR B CA 1
ATOM 2213 C C . THR B 1 72 ? -0.18 10.977 -6.117 1 95.62 72 THR B C 1
ATOM 2215 O O . THR B 1 72 ? 0.224 11.805 -5.293 1 95.62 72 THR B O 1
ATOM 2218 N N . GLU B 1 73 ? -1.196 10.109 -5.797 1 97.94 73 GLU B N 1
ATOM 2219 C CA . GLU B 1 73 ? -1.891 10.164 -4.516 1 97.94 73 GLU B CA 1
ATOM 2220 C C . GLU B 1 73 ? -1.509 8.977 -3.631 1 97.94 73 GLU B C 1
ATOM 2222 O O . GLU B 1 73 ? -1.359 7.855 -4.117 1 97.94 73 GLU B O 1
ATOM 2227 N N . PHE B 1 74 ? -1.309 9.305 -2.354 1 98.5 74 PHE B N 1
ATOM 2228 C CA . PHE B 1 74 ? -0.874 8.211 -1.491 1 98.5 74 PHE B CA 1
ATOM 2229 C C . PHE B 1 74 ? -0.956 8.609 -0.024 1 98.5 74 PHE B C 1
ATOM 2231 O O . PHE B 1 74 ? -1.111 9.797 0.292 1 98.5 74 PHE B O 1
ATOM 2238 N N . TRP B 1 75 ? -0.948 7.672 0.808 1 98.75 75 TRP B N 1
ATOM 2239 C CA . TRP B 1 75 ? -0.647 7.711 2.234 1 98.75 75 TRP B CA 1
ATOM 2240 C C . TRP B 1 75 ? 0.652 6.973 2.537 1 98.75 75 TRP B C 1
ATOM 2242 O O . TRP B 1 75 ? 0.808 5.805 2.176 1 98.75 75 TRP B O 1
ATOM 2252 N N . LEU B 1 76 ? 1.589 7.551 3.135 1 98.56 76 LEU B N 1
ATOM 2253 C CA . LEU B 1 76 ? 2.93 6.988 3.264 1 98.56 76 LEU B CA 1
ATOM 2254 C C . LEU B 1 76 ? 2.92 5.766 4.176 1 98.56 76 LEU B C 1
ATOM 2256 O O . LEU B 1 76 ? 3.689 4.824 3.971 1 98.56 76 LEU B O 1
ATOM 2260 N N . GLY B 1 77 ? 1.997 5.723 5.242 1 98.5 77 GLY B N 1
ATOM 2261 C CA . GLY B 1 77 ? 1.94 4.703 6.277 1 98.5 77 GLY B CA 1
ATOM 2262 C C . GLY B 1 77 ? 2.125 5.262 7.676 1 98.5 77 GLY B C 1
ATOM 2263 O O . GLY B 1 77 ? 3.141 5.895 7.969 1 98.5 77 GLY B O 1
ATOM 2264 N N . THR B 1 78 ? 1.204 5.016 8.508 1 98.75 78 THR B N 1
ATOM 2265 C CA . THR B 1 78 ? 1.215 5.605 9.844 1 98.75 78 THR B CA 1
ATOM 2266 C C . THR B 1 78 ? 2.453 5.164 10.617 1 98.75 78 THR B C 1
ATOM 2268 O O . THR B 1 78 ? 3.031 5.945 11.375 1 98.75 78 THR B O 1
ATOM 2271 N N . GLU B 1 79 ? 2.83 3.904 10.438 1 98.25 79 GLU B N 1
ATOM 2272 C CA . GLU B 1 79 ? 4.023 3.412 11.125 1 98.25 79 GLU B CA 1
ATOM 2273 C C . GLU B 1 79 ? 5.277 4.125 10.625 1 98.25 79 GLU B C 1
ATOM 2275 O O . GLU B 1 79 ? 6.152 4.484 11.422 1 98.25 79 GLU B O 1
ATOM 2280 N N . TYR B 1 80 ? 5.375 4.352 9.305 1 98.31 80 TYR B N 1
ATOM 2281 C CA . TYR B 1 80 ? 6.531 5.035 8.734 1 98.31 80 TYR B CA 1
ATOM 2282 C C . TYR B 1 80 ? 6.582 6.488 9.188 1 98.31 80 TYR B C 1
ATOM 2284 O O . TYR B 1 80 ? 7.652 7.004 9.523 1 98.31 80 TYR B O 1
ATOM 2292 N N . ILE B 1 81 ? 5.453 7.121 9.211 1 98.81 81 ILE B N 1
ATOM 2293 C CA . ILE B 1 81 ? 5.367 8.508 9.656 1 98.81 81 ILE B CA 1
ATOM 2294 C C . ILE B 1 81 ? 5.828 8.609 11.109 1 98.81 81 ILE B C 1
ATOM 2296 O O . ILE B 1 81 ? 6.609 9.5 11.453 1 98.81 81 ILE B O 1
ATOM 2300 N N . HIS B 1 82 ? 5.344 7.672 11.93 1 98.75 82 HIS B N 1
ATOM 2301 C CA . HIS B 1 82 ? 5.746 7.641 13.328 1 98.75 82 HIS B CA 1
ATOM 2302 C C . HIS B 1 82 ? 7.258 7.516 13.469 1 98.75 82 HIS B C 1
ATOM 2304 O O . HIS B 1 82 ? 7.883 8.281 14.211 1 98.75 82 HIS B O 1
ATOM 2310 N N . GLN B 1 83 ? 7.836 6.59 12.758 1 98.38 83 GLN B N 1
ATOM 2311 C CA . GLN B 1 83 ? 9.266 6.332 12.867 1 98.38 83 GLN B CA 1
ATOM 2312 C C . GLN B 1 83 ? 10.086 7.531 12.398 1 98.38 83 GLN B C 1
ATOM 2314 O O . GLN B 1 83 ? 11.094 7.879 13.008 1 98.38 83 GLN B O 1
ATOM 2319 N N . ILE B 1 84 ? 9.641 8.195 11.336 1 98.62 84 ILE B N 1
ATOM 2320 C CA . ILE B 1 84 ? 10.328 9.383 10.844 1 98.62 84 ILE B CA 1
ATOM 2321 C C . ILE B 1 84 ? 10.242 10.492 11.883 1 98.62 84 ILE B C 1
ATOM 2323 O O . ILE B 1 84 ? 11.258 11.109 12.227 1 98.62 84 ILE B O 1
ATOM 2327 N N . ALA B 1 85 ? 9.078 10.695 12.422 1 98.38 85 ALA B N 1
ATOM 2328 C CA . ALA B 1 85 ? 8.797 11.844 13.289 1 98.38 85 ALA B CA 1
ATOM 2329 C C . ALA B 1 85 ? 9.445 11.656 14.664 1 98.38 85 ALA B C 1
ATOM 2331 O O . ALA B 1 85 ? 9.523 12.602 15.445 1 98.38 85 ALA B O 1
ATOM 2332 N N . LYS B 1 86 ? 9.914 10.484 14.93 1 96.94 86 LYS B N 1
ATOM 2333 C CA . LYS B 1 86 ? 10.547 10.219 16.219 1 96.94 86 LYS B CA 1
ATOM 2334 C C . LYS B 1 86 ? 12.039 10.5 16.172 1 96.94 86 LYS B C 1
ATOM 2336 O O . LYS B 1 86 ? 12.703 10.57 17.219 1 96.94 86 LYS B O 1
ATOM 2341 N N . GLN B 1 87 ? 12.586 10.711 15.016 1 97.06 87 GLN B N 1
ATOM 2342 C CA . GLN B 1 87 ? 14.031 10.828 14.844 1 97.06 87 GLN B CA 1
ATOM 2343 C C . GLN B 1 87 ? 14.539 12.172 15.359 1 97.06 87 GLN B C 1
ATOM 2345 O O . GLN B 1 87 ? 15.672 12.273 15.844 1 97.06 87 GLN B O 1
ATOM 2350 N N . LYS B 1 88 ? 13.773 13.172 15.117 1 96.44 88 LYS B N 1
ATOM 2351 C CA . LYS B 1 88 ? 14.055 14.562 15.461 1 96.44 88 LYS B CA 1
ATOM 2352 C C . LYS B 1 88 ? 12.773 15.305 15.852 1 96.44 88 LYS B C 1
ATOM 2354 O O . LYS B 1 88 ? 11.719 14.688 16.016 1 96.44 88 LYS B O 1
ATOM 2359 N N . VAL B 1 89 ? 13 16.547 16.172 1 97.69 89 VAL B N 1
ATOM 2360 C CA . VAL B 1 89 ? 11.828 17.406 16.344 1 97.69 89 VAL B CA 1
ATOM 2361 C C . VAL B 1 89 ? 11.328 17.875 14.984 1 97.69 89 VAL B C 1
ATOM 2363 O O . VAL B 1 89 ? 12.039 18.594 14.273 1 97.69 89 VAL B O 1
ATOM 2366 N N . TYR B 1 90 ? 10.156 17.484 14.672 1 98.44 90 TYR B N 1
ATOM 2367 C CA . TYR B 1 90 ? 9.641 17.781 13.344 1 98.44 90 TYR B CA 1
ATOM 2368 C C . TYR B 1 90 ? 8.539 18.828 13.406 1 98.44 90 TYR B C 1
ATOM 2370 O O . TYR B 1 90 ? 7.871 18.984 14.43 1 98.44 90 TYR B O 1
ATOM 2378 N N . GLN B 1 91 ? 8.391 19.531 12.336 1 97.88 91 GLN B N 1
ATOM 2379 C CA . GLN B 1 91 ? 7.238 20.375 12.031 1 97.88 91 GLN B CA 1
ATOM 2380 C C . GLN B 1 91 ? 6.402 19.766 10.906 1 97.88 91 GLN B C 1
ATOM 2382 O O . GLN B 1 91 ? 6.855 18.859 10.203 1 97.88 91 GLN B O 1
ATOM 2387 N N . VAL B 1 92 ? 5.164 20.281 10.789 1 98.44 92 VAL B N 1
ATOM 2388 C CA . VAL B 1 92 ? 4.297 19.766 9.734 1 98.44 92 VAL B CA 1
ATOM 2389 C C . VAL B 1 92 ? 3.594 20.938 9.031 1 98.44 92 VAL B C 1
ATOM 2391 O O . VAL B 1 92 ? 3.256 21.938 9.664 1 98.44 92 VAL B O 1
ATOM 2394 N N . ARG B 1 93 ? 3.465 20.828 7.789 1 97.56 93 ARG B N 1
ATOM 2395 C CA . ARG B 1 93 ? 2.705 21.75 6.957 1 97.56 93 ARG B CA 1
ATOM 2396 C C . ARG B 1 93 ? 1.576 21.031 6.227 1 97.56 93 ARG B C 1
ATOM 2398 O O . ARG B 1 93 ? 1.815 20.062 5.5 1 97.56 93 ARG B O 1
ATOM 2405 N N . PHE B 1 94 ? 0.381 21.438 6.484 1 98.69 94 PHE B N 1
ATOM 2406 C CA . PHE B 1 94 ? -0.755 21.047 5.66 1 98.69 94 PHE B CA 1
ATOM 2407 C C . PHE B 1 94 ? -0.954 22.016 4.504 1 98.69 94 PHE B C 1
ATOM 2409 O O . PHE B 1 94 ? -1.121 23.219 4.723 1 98.69 94 PHE B O 1
ATOM 2416 N N . VAL B 1 95 ? -0.861 21.516 3.334 1 98.06 95 VAL B N 1
ATOM 2417 C CA . VAL B 1 95 ? -1.143 22.297 2.137 1 98.06 95 VAL B CA 1
ATOM 2418 C C . VAL B 1 95 ? -2.543 21.969 1.622 1 98.06 95 VAL B C 1
ATOM 2420 O O . VAL B 1 95 ? -2.861 20.812 1.363 1 98.06 95 VAL B O 1
ATOM 2423 N N . ILE B 1 96 ? -3.371 23 1.483 1 98.62 96 ILE B N 1
ATOM 2424 C CA . ILE B 1 96 ? -4.758 22.828 1.063 1 98.62 96 ILE B CA 1
ATOM 2425 C C . ILE B 1 96 ? -5.027 23.656 -0.185 1 98.62 96 ILE B C 1
ATOM 2427 O O . ILE B 1 96 ? -4.699 24.844 -0.229 1 98.62 96 ILE B O 1
ATOM 2431 N N . TRP B 1 97 ? -5.473 23.016 -1.217 1 98.56 97 TRP B N 1
ATOM 2432 C CA . TRP B 1 97 ? -6.051 23.734 -2.342 1 98.56 97 TRP B CA 1
ATOM 2433 C C . TRP B 1 97 ? -7.555 23.922 -2.164 1 98.56 97 TRP B C 1
ATOM 2435 O O . TRP B 1 97 ? -8.305 22.938 -2.201 1 98.56 97 TRP B O 1
ATOM 2445 N N . ASP B 1 98 ? -8 25.094 -2 1 98.12 98 ASP B N 1
ATOM 2446 C CA . ASP B 1 98 ? -9.406 25.344 -1.694 1 98.12 98 ASP B CA 1
ATOM 2447 C C . ASP B 1 98 ? -10.273 25.203 -2.941 1 98.12 98 ASP B C 1
ATOM 2449 O O . ASP B 1 98 ? -9.789 24.781 -3.994 1 98.12 98 ASP B O 1
ATOM 2453 N N . ALA B 1 99 ? -11.516 25.516 -2.844 1 97.5 99 ALA B N 1
ATOM 2454 C CA . ALA B 1 99 ? -12.484 25.312 -3.92 1 97.5 99 ALA B CA 1
ATOM 2455 C C . ALA B 1 99 ? -12.133 26.156 -5.141 1 97.5 99 ALA B C 1
ATOM 2457 O O . ALA B 1 99 ? -12.422 25.766 -6.277 1 97.5 99 ALA B O 1
ATOM 2458 N N . ALA B 1 100 ? -11.508 27.328 -4.902 1 97.44 100 ALA B N 1
ATOM 2459 C CA . ALA B 1 100 ? -11.109 28.234 -5.98 1 97.44 100 ALA B CA 1
ATOM 2460 C C . ALA B 1 100 ? -9.703 27.906 -6.48 1 97.44 100 ALA B C 1
ATOM 2462 O O . ALA B 1 100 ? -9.133 28.656 -7.273 1 97.44 100 ALA B O 1
ATOM 2463 N N . ASN B 1 101 ? -9.109 26.844 -5.953 1 97.19 101 ASN B N 1
ATOM 2464 C CA . ASN B 1 101 ? -7.805 26.328 -6.348 1 97.19 101 ASN B CA 1
ATOM 2465 C C . ASN B 1 101 ? -6.676 27.219 -5.84 1 97.19 101 ASN B C 1
ATOM 2467 O O . ASN B 1 101 ? -5.586 27.25 -6.422 1 97.19 101 ASN B O 1
ATOM 2471 N N . ASN B 1 102 ? -7.02 28 -4.82 1 98 102 ASN B N 1
ATOM 2472 C CA . ASN B 1 102 ? -5.957 28.719 -4.125 1 98 102 ASN B CA 1
ATOM 2473 C C . ASN B 1 102 ? -5.23 27.812 -3.129 1 98 102 ASN B C 1
ATOM 2475 O O . ASN B 1 102 ? -5.863 27.047 -2.41 1 98 102 ASN B O 1
ATOM 2479 N N . MET B 1 103 ? -3.961 28.016 -3.166 1 97.31 103 MET B N 1
ATOM 2480 C CA . MET B 1 103 ? -3.15 27.25 -2.232 1 97.31 103 MET B CA 1
ATOM 2481 C C . MET B 1 103 ? -3.066 27.938 -0.877 1 97.31 103 MET B C 1
ATOM 2483 O O . MET B 1 103 ? -2.719 29.109 -0.799 1 97.31 103 MET B O 1
ATOM 2487 N N . ARG B 1 104 ? -3.455 27.234 0.231 1 98 104 ARG B N 1
ATOM 2488 C CA . ARG B 1 104 ? -3.369 27.703 1.609 1 98 104 ARG B CA 1
ATOM 2489 C C . ARG B 1 104 ? -2.541 26.75 2.463 1 98 104 ARG B C 1
ATOM 2491 O O . ARG B 1 104 ? -2.396 25.578 2.127 1 98 104 ARG B O 1
ATOM 2498 N N . PHE B 1 105 ? -1.993 27.297 3.574 1 96.88 105 PHE B N 1
ATOM 2499 C CA . PHE B 1 105 ? -1.106 26.484 4.391 1 96.88 105 PHE B CA 1
ATOM 2500 C C . PHE B 1 105 ? -1.509 26.547 5.859 1 96.88 105 PHE B C 1
ATOM 2502 O O . PHE B 1 105 ? -1.898 27.609 6.355 1 96.88 105 PHE B O 1
ATOM 2509 N N . ALA B 1 106 ? -1.492 25.5 6.496 1 98.25 106 ALA B N 1
ATOM 2510 C CA . ALA B 1 106 ? -1.507 25.422 7.953 1 98.25 106 ALA B CA 1
ATOM 2511 C C . ALA B 1 106 ? -0.24 24.75 8.477 1 98.25 106 ALA B C 1
ATOM 2513 O O . ALA B 1 106 ? 0.001 23.562 8.211 1 98.25 106 ALA B O 1
ATOM 2514 N N . ASP B 1 107 ? 0.528 25.484 9.203 1 97.25 107 ASP B N 1
ATOM 2515 C CA . ASP B 1 107 ? 1.796 25 9.734 1 97.25 107 ASP B CA 1
ATOM 2516 C C . ASP B 1 107 ? 1.697 24.734 11.234 1 97.25 107 ASP B C 1
ATOM 2518 O O . ASP B 1 107 ? 0.996 25.453 11.945 1 97.25 107 ASP B O 1
ATOM 2522 N N . TYR B 1 108 ? 2.316 23.734 11.68 1 98.06 108 TYR B N 1
ATOM 2523 C CA . TYR B 1 108 ? 2.516 23.484 13.102 1 98.06 108 TYR B CA 1
ATOM 2524 C C . TYR B 1 108 ? 3.988 23.25 13.414 1 98.06 108 TYR B C 1
ATOM 2526 O O . TYR B 1 108 ? 4.648 22.453 12.742 1 98.06 108 TYR B O 1
ATOM 2534 N N . ASN B 1 109 ? 4.492 23.859 14.445 1 97.25 109 ASN B N 1
ATOM 2535 C CA . ASN B 1 109 ? 5.93 23.891 14.672 1 97.25 109 ASN B CA 1
ATOM 2536 C C . ASN B 1 109 ? 6.422 22.609 15.336 1 97.25 109 ASN B C 1
ATOM 2538 O O . ASN B 1 109 ? 7.629 22.391 15.477 1 97.25 109 ASN B O 1
ATOM 2542 N N . LEU B 1 110 ? 5.504 21.766 15.828 1 97.88 110 LEU B N 1
ATOM 2543 C CA . LEU B 1 110 ? 5.801 20.438 16.344 1 97.88 110 LEU B CA 1
ATOM 2544 C C . LEU B 1 110 ? 4.863 19.391 15.742 1 97.88 110 LEU B C 1
ATOM 2546 O O . LEU B 1 110 ? 3.672 19.656 15.57 1 97.88 110 LEU B O 1
ATOM 2550 N N . PHE B 1 111 ? 5.398 18.312 15.516 1 98.75 111 PHE B N 1
ATOM 2551 C CA . PHE B 1 111 ? 4.629 17.203 14.953 1 98.75 111 PHE B CA 1
ATOM 2552 C C . PHE B 1 111 ? 5.199 15.867 15.414 1 98.75 111 PHE B C 1
ATOM 2554 O O . PHE B 1 111 ? 6.402 15.625 15.297 1 98.75 111 PHE B O 1
ATOM 2561 N N . SER B 1 112 ? 4.34 14.984 15.852 1 98.69 112 SER B N 1
ATOM 2562 C CA . SER B 1 112 ? 4.719 13.602 16.109 1 98.69 112 SER B CA 1
ATOM 2563 C C . SER B 1 112 ? 3.492 12.703 16.219 1 98.69 112 SER B C 1
ATOM 2565 O O . SER B 1 112 ? 2.369 13.195 16.359 1 98.69 112 SER B O 1
ATOM 2567 N N . LEU B 1 113 ? 3.705 11.508 15.992 1 98.81 113 LEU B N 1
ATOM 2568 C CA . LEU B 1 113 ? 2.73 10.461 16.281 1 98.81 113 LEU B CA 1
ATOM 2569 C C . LEU B 1 113 ? 3.229 9.539 17.391 1 98.81 113 LEU B C 1
ATOM 2571 O O . LEU B 1 113 ? 4.391 9.125 17.375 1 98.81 113 LEU B O 1
ATOM 2575 N N . ASP B 1 114 ? 2.355 9.203 18.344 1 98.62 114 ASP B N 1
ATOM 2576 C CA . ASP B 1 114 ? 2.705 8.141 19.297 1 98.62 114 ASP B CA 1
ATOM 2577 C C . ASP B 1 114 ? 2.811 6.793 18.594 1 98.62 114 ASP B C 1
ATOM 2579 O O . ASP B 1 114 ? 2.561 6.688 17.391 1 98.62 114 ASP B O 1
ATOM 2583 N N . ASP B 1 115 ? 3.285 5.777 19.359 1 98.06 115 ASP B N 1
ATOM 2584 C CA . ASP B 1 115 ? 3.455 4.465 18.75 1 98.06 115 ASP B CA 1
ATOM 2585 C C . ASP B 1 115 ? 2.107 3.771 18.547 1 98.06 115 ASP B C 1
ATOM 2587 O O . ASP B 1 115 ? 1.074 4.277 19 1 98.06 115 ASP B O 1
ATOM 2591 N N . GLU B 1 116 ? 2.076 2.656 17.938 1 98.19 116 GLU B N 1
ATOM 2592 C CA . GLU B 1 116 ? 0.847 1.954 17.578 1 98.19 116 GLU B CA 1
ATOM 2593 C C . GLU B 1 116 ? 0.036 1.601 18.828 1 98.19 116 GLU B C 1
ATOM 2595 O O . GLU B 1 116 ? -1.196 1.625 18.797 1 98.19 116 GLU B O 1
ATOM 2600 N N . SER B 1 117 ? 0.664 1.19 19.906 1 98.38 117 SER B N 1
ATOM 2601 C CA . SER B 1 117 ? -0.033 0.835 21.125 1 98.38 117 SER B CA 1
ATOM 2602 C C . SER B 1 117 ? -0.829 2.018 21.672 1 98.38 117 SER B C 1
ATOM 2604 O O . SER B 1 117 ? -1.788 1.832 22.422 1 98.38 117 SER B O 1
ATOM 2606 N N . GLN B 1 118 ? -0.434 3.188 21.297 1 98.56 118 GLN B N 1
ATOM 2607 C CA . GLN B 1 118 ? -1.136 4.398 21.703 1 98.56 118 GLN B CA 1
ATOM 2608 C C . GLN B 1 118 ? -2.002 4.945 20.578 1 98.56 118 GLN B C 1
ATOM 2610 O O . GLN B 1 118 ? -2.416 6.105 20.609 1 98.56 118 GLN B O 1
ATOM 2615 N N . GLY B 1 119 ? -2.154 4.105 19.5 1 98.75 119 GLY B N 1
ATOM 2616 C CA . GLY B 1 119 ? -3.086 4.426 18.438 1 98.75 119 GLY B CA 1
ATOM 2617 C C . GLY B 1 119 ? -2.57 5.5 17.5 1 98.75 119 GLY B C 1
ATOM 2618 O O . GLY B 1 119 ? -3.354 6.262 16.922 1 98.75 119 GLY B O 1
ATOM 2619 N N . TYR B 1 120 ? -1.271 5.676 17.5 1 98.81 120 TYR B N 1
ATOM 2620 C CA . TYR B 1 120 ? -0.672 6.711 16.672 1 98.81 120 TYR B CA 1
ATOM 2621 C C . TYR B 1 120 ? -1.31 8.07 16.938 1 98.81 120 TYR B C 1
ATOM 2623 O O . TYR B 1 120 ? -1.641 8.805 16.016 1 98.81 120 TYR B O 1
ATOM 2631 N N . ARG B 1 121 ? -1.468 8.359 18.172 1 98.88 121 ARG B N 1
ATOM 2632 C CA . ARG B 1 121 ? -2.035 9.641 18.594 1 98.88 121 ARG B CA 1
ATOM 2633 C C . ARG B 1 121 ? -1.254 10.805 18 1 98.88 121 ARG B C 1
ATOM 2635 O O . ARG B 1 121 ? -0.021 10.812 18.016 1 98.88 121 ARG B O 1
ATOM 2642 N N . LEU B 1 122 ? -1.981 11.781 17.516 1 98.81 122 LEU B N 1
ATOM 2643 C CA . LEU B 1 122 ? -1.388 12.945 16.875 1 98.81 122 LEU B CA 1
ATOM 2644 C C . LEU B 1 122 ? -0.99 13.992 17.906 1 98.81 122 LEU B C 1
ATOM 2646 O O . LEU B 1 122 ? -1.745 14.273 18.844 1 98.81 122 LEU B O 1
ATOM 2650 N N . ARG B 1 123 ? 0.233 14.539 17.734 1 98.5 123 ARG B N 1
ATOM 2651 C CA . ARG B 1 123 ? 0.696 15.672 18.531 1 98.5 123 ARG B CA 1
ATOM 2652 C C . ARG B 1 123 ? 1.098 16.844 17.641 1 98.5 123 ARG B C 1
ATOM 2654 O O . ARG B 1 123 ? 2.018 16.734 16.828 1 98.5 123 ARG B O 1
ATOM 2661 N N . LEU B 1 124 ? 0.407 17.922 17.828 1 98.56 124 LEU B N 1
ATOM 2662 C CA . LEU B 1 124 ? 0.714 19.125 17.078 1 98.56 124 LEU B CA 1
ATOM 2663 C C . LEU B 1 124 ? 1.121 20.266 18.016 1 98.56 124 LEU B C 1
ATOM 2665 O O . LEU B 1 124 ? 0.616 20.359 19.141 1 98.56 124 LEU B O 1
ATOM 2669 N N . GLY B 1 125 ? 2.035 21.094 17.562 1 97.81 125 GLY B N 1
ATOM 2670 C CA . GLY B 1 125 ? 2.445 22.281 18.312 1 97.81 125 GLY B CA 1
ATOM 2671 C C . GLY B 1 125 ? 1.673 23.516 17.922 1 97.81 125 GLY B C 1
ATOM 2672 O O . GLY B 1 125 ? 0.479 23.453 17.625 1 97.81 125 GLY B O 1
ATOM 2673 N N . ALA B 1 126 ? 2.301 24.656 17.984 1 97.44 126 ALA B N 1
ATOM 2674 C CA . ALA B 1 126 ? 1.669 25.938 17.719 1 97.44 126 ALA B CA 1
ATOM 2675 C C . ALA B 1 126 ? 1.36 26.109 16.234 1 97.44 126 ALA B C 1
ATOM 2677 O O . ALA B 1 126 ? 2.166 25.734 15.375 1 97.44 126 ALA B O 1
ATOM 2678 N N . HIS B 1 127 ? 0.228 26.75 15.969 1 97.75 127 HIS B N 1
ATOM 2679 C CA . HIS B 1 127 ? -0.277 26.922 14.609 1 97.75 127 HIS B CA 1
ATOM 2680 C C . HIS B 1 127 ? 0.161 28.25 14.023 1 97.75 127 HIS B C 1
ATOM 2682 O O . HIS B 1 127 ? 0.225 29.266 14.727 1 97.75 127 HIS B O 1
ATOM 2688 N N . SER B 1 128 ? 0.453 28.25 12.797 1 97.69 128 SER B N 1
ATOM 2689 C CA . SER B 1 128 ? 0.64 29.438 11.969 1 97.69 128 SER B CA 1
ATOM 2690 C C . SER B 1 128 ? 0.278 29.172 10.516 1 97.69 128 SER B C 1
ATOM 2692 O O . SER B 1 128 ? 0.064 28.016 10.133 1 97.69 128 SER B O 1
ATOM 2694 N N . GLY B 1 129 ? 0.142 30.234 9.625 1 96.94 129 GLY B N 1
ATOM 2695 C CA . GLY B 1 129 ? -0.092 30.062 8.195 1 96.94 129 GLY B CA 1
ATOM 2696 C C . GLY B 1 129 ? -1.321 30.797 7.703 1 96.94 129 GLY B C 1
ATOM 2697 O O . GLY B 1 129 ? -1.847 31.672 8.391 1 96.94 129 GLY B O 1
ATOM 2698 N N . THR B 1 130 ? -1.737 30.438 6.492 1 97.38 130 THR B N 1
ATOM 2699 C CA . THR B 1 130 ? -2.801 31.172 5.824 1 97.38 130 THR B CA 1
ATOM 2700 C C . THR B 1 130 ? -4.125 30.422 5.918 1 97.38 130 THR B C 1
ATOM 2702 O O . THR B 1 130 ? -5.184 30.969 5.605 1 97.38 130 THR B O 1
ATOM 2705 N N . ALA B 1 131 ? -4.102 29.203 6.293 1 97.44 131 ALA B N 1
ATOM 2706 C CA . ALA B 1 131 ? -5.316 28.438 6.582 1 97.44 131 ALA B CA 1
ATOM 2707 C C . ALA B 1 131 ? -5.621 28.438 8.078 1 97.44 131 ALA B C 1
ATOM 2709 O O . ALA B 1 131 ? -4.707 28.5 8.906 1 97.44 131 ALA B O 1
ATOM 2710 N N . GLU B 1 132 ? -6.852 28.422 8.414 1 96.81 132 GLU B N 1
ATOM 2711 C CA . GLU B 1 132 ? -7.262 28.422 9.82 1 96.81 132 GLU B CA 1
ATOM 2712 C C . GLU B 1 132 ? -6.742 27.188 10.555 1 96.81 132 GLU B C 1
ATOM 2714 O O . GLU B 1 132 ? -6.434 26.172 9.93 1 96.81 132 GLU B O 1
ATOM 2719 N N . ASP B 1 133 ? -6.633 27.266 11.859 1 97.31 133 ASP B N 1
ATOM 2720 C CA . ASP B 1 133 ? -6.297 26.109 12.68 1 97.31 133 ASP B CA 1
ATOM 2721 C C . ASP B 1 133 ? -7.484 25.156 12.797 1 97.31 133 ASP B C 1
ATOM 2723 O O . ASP B 1 133 ? -8.18 25.156 13.812 1 97.31 133 ASP B O 1
ATOM 2727 N N . ALA B 1 134 ? -7.633 24.328 11.859 1 97.69 134 ALA B N 1
ATOM 2728 C CA . ALA B 1 134 ? -8.773 23.406 11.836 1 97.69 134 ALA B CA 1
ATOM 2729 C C . ALA B 1 134 ? -8.453 22.109 12.57 1 97.69 134 ALA B C 1
ATOM 2731 O O . ALA B 1 134 ? -9.352 21.328 12.875 1 97.69 134 ALA B O 1
ATOM 2732 N N . MET B 1 135 ? -7.199 21.844 12.859 1 98.12 135 MET B N 1
ATOM 2733 C CA . MET B 1 135 ? -6.773 20.609 13.5 1 98.12 135 MET B CA 1
ATOM 2734 C C . MET B 1 135 ? -6.922 20.688 15.016 1 98.12 135 MET B C 1
ATOM 2736 O O . MET B 1 135 ? -7.02 19.672 15.688 1 98.12 135 MET B O 1
ATOM 2740 N N . ASP B 1 136 ? -6.789 21.844 15.516 1 93.88 136 ASP B N 1
ATOM 2741 C CA . ASP B 1 136 ? -6.902 22.078 16.953 1 93.88 136 ASP B CA 1
ATOM 2742 C C . ASP B 1 136 ? -8.07 23 17.281 1 93.88 136 ASP B C 1
ATOM 2744 O O . ASP B 1 136 ? -7.879 24.062 17.875 1 93.88 136 ASP B O 1
ATOM 2748 N N . SER B 1 137 ? -9.242 22.531 16.984 1 82.81 137 SER B N 1
ATOM 2749 C CA . SER B 1 137 ? -10.461 23.312 17.203 1 82.81 137 SER B CA 1
ATOM 2750 C C . SER B 1 137 ? -10.797 23.406 18.688 1 82.81 137 SER B C 1
ATOM 2752 O O . SER B 1 137 ? -10.469 22.516 19.469 1 82.81 137 SER B O 1
ATOM 2754 N N . ASP B 1 138 ? -11.477 24.516 19.016 1 83.44 138 ASP B N 1
ATOM 2755 C CA . ASP B 1 138 ? -11.953 24.672 20.391 1 83.44 138 ASP B CA 1
ATOM 2756 C C . ASP B 1 138 ? -13.156 23.781 20.672 1 83.44 138 ASP B C 1
ATOM 2758 O O . ASP B 1 138 ? -13.508 23.531 21.828 1 83.44 138 ASP B O 1
ATOM 2762 N N . ASN B 1 139 ? -13.734 23.344 19.656 1 88 139 ASN B N 1
ATOM 2763 C CA . ASN B 1 139 ? -14.828 22.391 19.781 1 88 139 ASN B CA 1
ATOM 2764 C C . ASN B 1 139 ? -14.32 20.969 19.938 1 88 139 ASN B C 1
ATOM 2766 O O . ASN B 1 139 ? -13.766 20.391 18.984 1 88 139 ASN B O 1
ATOM 2770 N N . PRO B 1 140 ? -14.469 20.391 21.047 1 88.12 140 PRO B N 1
ATOM 2771 C CA . PRO B 1 140 ? -13.922 19.047 21.297 1 88.12 140 PRO B CA 1
ATOM 2772 C C . PRO B 1 140 ? -14.516 17.984 20.375 1 88.12 140 PRO B C 1
ATOM 2774 O O . PRO B 1 140 ? -13.961 16.891 20.25 1 88.12 140 PRO B O 1
ATOM 2777 N N . ARG B 1 141 ? -15.625 18.266 19.797 1 91.81 141 ARG B N 1
ATOM 2778 C CA . ARG B 1 141 ? -16.281 17.281 18.922 1 91.81 141 ARG B CA 1
ATOM 2779 C C . ARG B 1 141 ? -15.656 17.281 17.531 1 91.81 141 ARG B C 1
ATOM 2781 O O . ARG B 1 141 ? -15.914 16.391 16.734 1 91.81 141 ARG B O 1
ATOM 2788 N N . LYS B 1 142 ? -14.742 18.266 17.312 1 93.12 142 LYS B N 1
ATOM 2789 C CA . LYS B 1 142 ? -14.227 18.391 15.961 1 93.12 142 LYS B CA 1
ATOM 2790 C C . LYS B 1 142 ? -12.703 18.469 15.961 1 93.12 142 LYS B C 1
ATOM 2792 O O . LYS B 1 142 ? -12.086 18.703 14.914 1 93.12 142 LYS B O 1
ATOM 2797 N N . VAL B 1 143 ? -12.125 18.391 17.062 1 95.5 143 VAL B N 1
ATOM 2798 C CA . VAL B 1 143 ? -10.68 18.547 17.234 1 95.5 143 VAL B CA 1
ATOM 2799 C C . VAL B 1 143 ? -9.969 17.281 16.734 1 95.5 143 VAL B C 1
ATOM 2801 O O . VAL B 1 143 ? -10.508 16.188 16.844 1 95.5 143 VAL B O 1
ATOM 2804 N N . HIS B 1 144 ? -8.812 17.438 16.156 1 98.19 144 HIS B N 1
ATOM 2805 C CA . HIS B 1 144 ? -8.016 16.312 15.664 1 98.19 144 HIS B CA 1
ATOM 2806 C C . HIS B 1 144 ? -6.715 16.172 16.453 1 98.19 144 HIS B C 1
ATOM 2808 O O . HIS B 1 144 ? -6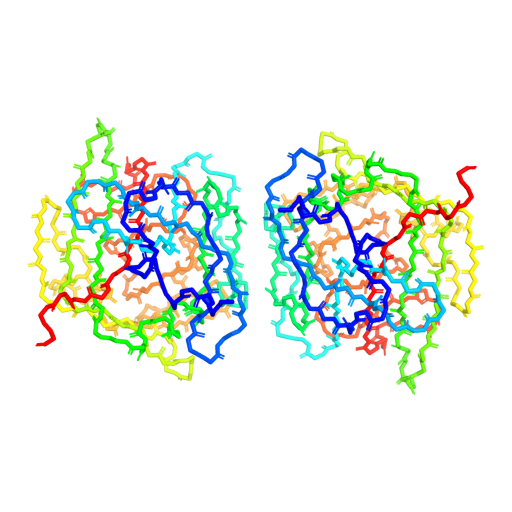.227 15.062 16.656 1 98.19 144 HIS B O 1
ATOM 2814 N N . ASN B 1 145 ? -6.137 17.297 16.844 1 98.25 145 ASN B N 1
ATOM 2815 C CA . ASN B 1 145 ? -4.961 17.25 17.703 1 98.25 145 ASN B CA 1
ATOM 2816 C C . ASN B 1 145 ? -5.211 16.406 18.953 1 98.25 145 ASN B C 1
ATOM 2818 O O . ASN B 1 145 ? -6.277 16.484 19.562 1 98.25 145 ASN B O 1
ATOM 2822 N N . ASN B 1 146 ? -4.242 15.539 19.266 1 97.88 146 ASN B N 1
ATOM 2823 C CA . ASN B 1 146 ? -4.254 14.664 20.422 1 97.88 146 ASN B CA 1
ATOM 2824 C C . ASN B 1 146 ? -5.277 13.539 20.266 1 97.88 146 ASN B C 1
ATOM 2826 O O . ASN B 1 146 ? -5.629 12.875 21.25 1 97.88 146 ASN B O 1
ATOM 2830 N N . MET B 1 147 ? -5.82 13.336 19.125 1 98.44 147 MET B N 1
ATOM 2831 C CA . MET B 1 147 ? -6.73 12.219 18.891 1 98.44 147 MET B CA 1
ATOM 2832 C C . MET B 1 147 ? -5.973 11.008 18.359 1 98.44 147 MET B C 1
ATOM 2834 O O . MET B 1 147 ? -4.918 11.148 17.734 1 98.44 147 MET B O 1
ATOM 2838 N N . LYS B 1 148 ? -6.52 9.883 18.594 1 98.56 148 LYS B N 1
ATOM 2839 C CA . LYS B 1 148 ? -5.984 8.641 18.031 1 98.56 148 LYS B CA 1
ATOM 2840 C C . LYS B 1 148 ? -6.473 8.43 16.609 1 98.56 148 LYS B C 1
ATOM 2842 O O . LYS B 1 148 ? -7.527 8.93 16.219 1 98.56 148 LYS B O 1
ATOM 2847 N N . PHE B 1 149 ? -5.703 7.703 15.852 1 98.81 149 PHE B N 1
ATOM 2848 C CA . PHE B 1 149 ? -6.047 7.426 14.461 1 98.81 149 PHE B CA 1
ATOM 2849 C C . PHE B 1 149 ? -7.145 6.371 14.375 1 98.81 149 PHE B C 1
ATOM 2851 O O . PHE B 1 149 ? -7.117 5.379 15.109 1 98.81 149 PHE B O 1
ATOM 2858 N N . SER B 1 150 ? -8.156 6.594 13.57 1 98.75 150 SER B N 1
ATOM 2859 C CA . SER B 1 150 ? -9.234 5.633 13.375 1 98.75 150 SER B CA 1
ATOM 2860 C C . SER B 1 150 ? -9.352 5.219 11.906 1 98.75 150 SER B C 1
ATOM 2862 O O . SER B 1 150 ? -9.141 6.039 11.008 1 98.75 150 SER B O 1
ATOM 2864 N N . THR B 1 151 ? -9.594 3.984 11.68 1 98.44 151 THR B N 1
ATOM 2865 C CA . THR B 1 151 ? -9.922 3.428 10.367 1 98.44 151 THR B CA 1
ATOM 2866 C C . THR B 1 151 ? -11.266 2.707 10.406 1 98.44 151 THR B C 1
ATOM 2868 O O . THR B 1 151 ? -11.891 2.602 11.469 1 98.44 151 THR B O 1
ATOM 2871 N N . LYS B 1 152 ? -11.727 2.242 9.266 1 97.06 152 LYS B N 1
ATOM 2872 C CA . LYS B 1 152 ? -13.055 1.633 9.172 1 97.06 152 LYS B CA 1
ATOM 2873 C C . LYS B 1 152 ? -13.148 0.393 10.055 1 97.06 152 LYS B C 1
ATOM 2875 O O . LYS B 1 152 ? -14.234 0.039 10.523 1 97.06 152 LYS B O 1
ATOM 2880 N N . ASP B 1 153 ? -12.047 -0.29 10.336 1 96.94 153 ASP B N 1
ATOM 2881 C CA . ASP B 1 153 ? -12.055 -1.555 11.062 1 96.94 153 ASP B CA 1
ATOM 2882 C C . ASP B 1 153 ? -11.422 -1.398 12.438 1 96.94 153 ASP B C 1
ATOM 2884 O O . ASP B 1 153 ? -11.203 -2.387 13.148 1 96.94 153 ASP B O 1
ATOM 2888 N N . ARG B 1 154 ? -11.07 -0.208 12.836 1 97.62 154 ARG B N 1
ATOM 2889 C CA . ARG B 1 154 ? -10.531 0.108 14.156 1 97.62 154 ARG B CA 1
ATOM 2890 C C . ARG B 1 154 ? -10.992 1.486 14.617 1 97.62 154 ARG B C 1
ATOM 2892 O O . ARG B 1 154 ? -10.344 2.494 14.328 1 97.62 154 ARG B O 1
ATOM 2899 N N . ASP B 1 155 ? -11.992 1.482 15.422 1 98.12 155 ASP B N 1
ATOM 2900 C CA . ASP B 1 155 ? -12.602 2.715 15.914 1 98.12 155 ASP B CA 1
ATOM 2901 C C . ASP B 1 155 ? -11.906 3.209 17.172 1 98.12 155 ASP B C 1
ATOM 2903 O O . ASP B 1 155 ? -11.953 2.549 18.219 1 98.12 155 ASP B O 1
ATOM 2907 N N . GLN B 1 156 ? -11.281 4.34 17.062 1 97.62 156 GLN B N 1
ATOM 2908 C CA . GLN B 1 156 ? -10.602 4.926 18.219 1 97.62 156 GLN B CA 1
ATOM 2909 C C . GLN B 1 156 ? -11.039 6.371 18.438 1 97.62 156 GLN B C 1
ATOM 2911 O O . GLN B 1 156 ? -10.352 7.137 19.109 1 97.62 156 GLN B O 1
ATOM 2916 N N . ASP B 1 157 ? -12.117 6.734 17.766 1 97 157 ASP B N 1
ATOM 2917 C CA . ASP B 1 157 ? -12.602 8.109 17.875 1 97 157 ASP B CA 1
ATOM 2918 C C . ASP B 1 157 ? -13.438 8.289 19.141 1 97 157 ASP B C 1
ATOM 2920 O O . ASP B 1 157 ? -13.438 7.426 20.016 1 97 157 ASP B O 1
ATOM 2924 N N . THR B 1 158 ? -13.992 9.461 19.312 1 95.31 158 THR B N 1
ATOM 2925 C CA . THR B 1 158 ? -14.719 9.758 20.531 1 95.31 158 THR B CA 1
ATOM 2926 C C . THR B 1 158 ? -16.219 9.781 20.281 1 95.31 158 THR B C 1
ATOM 2928 O O . THR B 1 158 ? -17 10.211 21.141 1 95.31 158 THR B O 1
ATOM 2931 N N . TYR B 1 159 ? -16.562 9.352 19.078 1 91.31 159 TYR B N 1
ATOM 2932 C CA . TYR B 1 159 ? -17.969 9.289 18.672 1 91.31 159 TYR B CA 1
ATOM 2933 C C . TYR B 1 159 ? -18.578 7.934 19 1 91.31 159 TYR B C 1
ATOM 2935 O O . TYR B 1 159 ? -17.844 6.941 19.141 1 91.31 159 TYR B O 1
ATOM 2943 N N . ARG B 1 160 ? -19.875 7.852 19.172 1 91.25 160 ARG B N 1
ATOM 2944 C CA . ARG B 1 160 ? -20.547 6.582 19.438 1 91.25 160 ARG B CA 1
ATOM 2945 C C . ARG B 1 160 ? -20.391 5.629 18.25 1 91.25 160 ARG B C 1
ATOM 2947 O O . ARG B 1 160 ? -20.328 4.41 18.438 1 91.25 160 ARG B O 1
ATOM 2954 N N . GLY B 1 161 ? -20.297 6.16 17.125 1 93.88 161 GLY B N 1
ATOM 2955 C CA . GLY B 1 161 ? -20.047 5.375 15.93 1 93.88 161 GLY B CA 1
ATOM 2956 C C . GLY B 1 161 ? -18.609 5.496 15.43 1 93.88 161 GLY B C 1
ATOM 2957 O O . GLY B 1 161 ? -17.781 6.129 16.078 1 93.88 161 GLY B O 1
ATOM 2958 N N . ASN B 1 162 ? -18.328 4.82 14.414 1 97.75 162 ASN B N 1
ATOM 2959 C CA . ASN B 1 162 ? -17.016 4.883 13.781 1 97.75 162 ASN B CA 1
ATOM 2960 C C . ASN B 1 162 ? -16.984 5.91 12.656 1 97.75 162 ASN B C 1
ATOM 2962 O O . ASN B 1 162 ? -17.484 5.648 11.555 1 97.75 162 ASN B O 1
ATOM 2966 N N . CYS B 1 163 ? -16.391 7.023 12.867 1 98 163 CYS B N 1
ATOM 2967 C CA . CYS B 1 163 ? -16.344 8.125 11.914 1 98 163 CYS B CA 1
ATOM 2968 C C . CYS B 1 163 ? -15.703 7.688 10.602 1 98 163 CYS B C 1
ATOM 2970 O O . CYS B 1 163 ? -16.172 8.07 9.523 1 98 163 CYS B O 1
ATOM 2972 N N . ALA B 1 164 ? -14.633 6.895 10.695 1 97.75 164 ALA B N 1
ATOM 2973 C CA . ALA B 1 164 ? -13.93 6.449 9.492 1 97.75 164 ALA B CA 1
ATOM 2974 C C . ALA B 1 164 ? -14.828 5.555 8.641 1 97.75 164 ALA B C 1
ATOM 2976 O O . ALA B 1 164 ? -14.781 5.617 7.406 1 97.75 164 ALA B O 1
ATOM 2977 N N . SER B 1 165 ? -15.539 4.684 9.273 1 95.94 165 SER B N 1
ATOM 2978 C CA . SER B 1 165 ? -16.469 3.826 8.555 1 95.94 165 SER B CA 1
ATOM 2979 C C . SER B 1 165 ? -17.625 4.637 7.957 1 95.94 165 SER B C 1
ATOM 2981 O O . SER B 1 165 ? -18.016 4.41 6.816 1 95.94 165 SER B O 1
ATOM 2983 N N . ARG B 1 166 ? -18.109 5.59 8.68 1 95.81 166 ARG B N 1
ATOM 2984 C CA . ARG B 1 166 ? -19.281 6.367 8.297 1 95.81 166 ARG B CA 1
ATOM 2985 C C . ARG B 1 166 ? -18.953 7.348 7.18 1 95.81 166 ARG B C 1
ATOM 2987 O O . ARG B 1 166 ? -19.734 7.508 6.238 1 95.81 166 ARG B O 1
ATOM 2994 N N . TYR B 1 167 ? -17.812 8.008 7.273 1 93 167 TYR B N 1
ATOM 2995 C CA . TYR B 1 167 ? -17.531 9.117 6.371 1 93 167 TYR B CA 1
ATOM 2996 C C . TYR B 1 167 ? -16.422 8.734 5.383 1 93 167 TYR B C 1
ATOM 2998 O O . TYR B 1 167 ? -16.156 9.469 4.438 1 93 167 TYR B O 1
ATOM 3006 N N . GLY B 1 168 ? -15.859 7.578 5.605 1 90.44 168 GLY B N 1
ATOM 3007 C CA . GLY B 1 168 ? -14.844 7.105 4.676 1 90.44 168 GLY B CA 1
ATOM 3008 C C . GLY B 1 168 ? -13.461 7.656 4.965 1 90.44 168 GLY B C 1
ATOM 3009 O O . GLY B 1 168 ? -13.312 8.836 5.289 1 90.44 168 GLY B O 1
ATOM 3010 N N . GLY B 1 169 ? -12.5 6.805 4.992 1 96.38 169 GLY B N 1
ATOM 3011 C CA . GLY B 1 169 ? -11.117 7.238 5.109 1 96.38 169 GLY B CA 1
ATOM 3012 C C . GLY B 1 169 ? -10.609 7.25 6.539 1 96.38 169 GLY B C 1
ATOM 3013 O O . GLY B 1 169 ? -11.352 7.602 7.461 1 96.38 169 GLY B O 1
ATOM 3014 N N . GLY B 1 170 ? -9.422 6.883 6.836 1 98.44 170 GLY B N 1
ATOM 3015 C CA . GLY B 1 170 ? -8.789 6.945 8.141 1 98.44 170 GLY B CA 1
ATOM 3016 C C . GLY B 1 170 ? -8.297 8.336 8.492 1 98.44 170 GLY B C 1
ATOM 3017 O O . GLY B 1 170 ? -7.84 9.078 7.625 1 98.44 170 GLY B O 1
ATOM 3018 N N . TRP B 1 171 ? -8.422 8.727 9.711 1 98.75 171 TRP B N 1
ATOM 3019 C CA . TRP B 1 171 ? -8.023 10.047 10.18 1 98.75 171 TRP B CA 1
ATOM 3020 C C . TRP B 1 171 ? -7.992 10.102 11.703 1 98.75 171 TRP B C 1
ATOM 3022 O O . TRP B 1 171 ? -8.438 9.164 12.367 1 98.75 171 TRP B O 1
ATOM 3032 N N . TRP B 1 172 ? -7.398 11.141 12.227 1 98.56 172 TRP B N 1
ATOM 3033 C CA . TRP B 1 172 ? -7.445 11.406 13.656 1 98.56 172 TRP B CA 1
ATOM 3034 C C . TRP B 1 172 ? -8.766 12.055 14.047 1 98.56 172 TRP B C 1
ATOM 3036 O O . TRP B 1 172 ? -8.812 13.234 14.398 1 98.56 172 TRP B O 1
ATOM 3046 N N . TYR B 1 173 ? -9.836 11.242 14.188 1 98.06 173 TYR B N 1
ATOM 3047 C CA . TYR B 1 173 ? -11.195 11.727 14.422 1 98.06 173 TYR B CA 1
ATOM 3048 C C . TYR B 1 173 ? -11.461 11.93 15.906 1 98.06 173 TYR B C 1
ATOM 3050 O O . TYR B 1 173 ? -11.023 11.133 16.734 1 98.06 173 TYR B O 1
ATOM 3058 N N . SER B 1 174 ? -12.18 12.945 16.25 1 96.88 174 SER B N 1
ATOM 3059 C CA . SER B 1 174 ? -12.914 13.047 17.516 1 96.88 174 SER B CA 1
ATOM 3060 C C . SER B 1 174 ? -14.375 12.648 17.344 1 96.88 174 SER B C 1
ATOM 3062 O O . SER B 1 174 ? -14.68 11.477 17.109 1 96.88 174 SER B O 1
ATOM 3064 N N . ALA B 1 175 ? -15.414 13.656 17.734 1 94.06 175 ALA B N 1
ATOM 3065 C CA . ALA B 1 175 ? -16.797 13.422 17.359 1 94.06 175 ALA B CA 1
ATOM 3066 C C . ALA B 1 175 ? -17.062 13.859 15.914 1 94.06 175 ALA B C 1
ATOM 3068 O O . ALA B 1 175 ? -17.922 14.719 15.664 1 94.06 175 ALA B O 1
ATOM 3069 N N . CYS B 1 176 ? -16.297 13.516 15.344 1 91.19 176 CYS B N 1
ATOM 3070 C CA . CYS B 1 176 ? -15.812 13.164 14.008 1 91.19 176 CYS B CA 1
ATOM 3071 C C . CYS B 1 176 ? -14.805 14.203 13.508 1 91.19 176 CYS B C 1
ATOM 3073 O O . CYS B 1 176 ? -13.602 13.961 13.539 1 91.19 176 CYS B O 1
ATOM 3075 N N . TYR B 1 177 ? -15.422 15.461 12.664 1 94.12 177 TYR B N 1
ATOM 3076 C CA . TYR B 1 177 ? -14.242 16.078 12.078 1 94.12 177 TYR B CA 1
ATOM 3077 C C . TYR B 1 177 ? -14.516 17.547 11.719 1 94.12 177 TYR B C 1
ATOM 3079 O O . TYR B 1 177 ? -15.656 17.906 11.414 1 94.12 177 TYR B O 1
ATOM 3087 N N . SER B 1 178 ? -13.508 18.312 11.883 1 97 178 SER B N 1
ATOM 3088 C CA . SER B 1 178 ? -13.383 19.609 11.211 1 97 178 SER B CA 1
ATOM 3089 C C . SER B 1 178 ? -12.477 19.516 9.984 1 97 178 SER B C 1
ATOM 3091 O O . SER B 1 178 ? -12.5 20.391 9.125 1 97 178 SER B O 1
ATOM 3093 N N . VAL B 1 179 ? -11.664 18.453 9.93 1 98.12 179 VAL B N 1
ATOM 3094 C CA . VAL B 1 179 ? -10.742 18.203 8.828 1 98.12 179 VAL B CA 1
ATOM 3095 C C . VAL B 1 179 ? -10.93 16.781 8.312 1 98.12 179 VAL B C 1
ATOM 3097 O O . VAL B 1 179 ? -11.031 15.836 9.094 1 98.12 179 VAL B O 1
ATOM 3100 N N . GLN B 1 180 ? -11.031 16.625 7.047 1 97.25 180 GLN B N 1
ATOM 3101 C CA . GLN B 1 180 ? -11.094 15.344 6.371 1 97.25 180 GLN B CA 1
ATOM 3102 C C . GLN B 1 180 ? -10.312 15.375 5.059 1 97.25 180 GLN B C 1
ATOM 3104 O O . GLN B 1 180 ? -10.836 15.805 4.031 1 97.25 180 GLN B O 1
ATOM 3109 N N . LEU B 1 181 ? -9.125 14.852 5.102 1 98.56 181 LEU B N 1
ATOM 3110 C CA . LEU B 1 181 ? -8.242 14.977 3.947 1 98.56 181 LEU B CA 1
ATOM 3111 C C . LEU B 1 181 ? -8.047 13.625 3.26 1 98.56 181 LEU B C 1
ATOM 3113 O O . LEU B 1 181 ? -7.629 13.562 2.102 1 98.56 181 LEU B O 1
ATOM 3117 N N . ASN B 1 182 ? -8.273 12.523 3.947 1 98.44 182 ASN B N 1
ATOM 3118 C CA . ASN B 1 182 ? -8.148 11.18 3.4 1 98.44 182 ASN B CA 1
ATOM 3119 C C . ASN B 1 182 ? -9.492 10.633 2.926 1 98.44 182 ASN B C 1
ATOM 3121 O O . ASN B 1 182 ? -9.992 9.648 3.469 1 98.44 182 ASN B O 1
ATOM 3125 N N . VAL B 1 183 ? -10.047 11.242 1.936 1 97.62 183 VAL B N 1
ATOM 3126 C CA . VAL B 1 183 ? -11.344 10.82 1.413 1 97.62 183 VAL B CA 1
ATOM 3127 C C . VAL B 1 183 ? -11.375 11 -0.103 1 97.62 183 VAL B C 1
ATOM 3129 O O . VAL B 1 183 ? -10.578 11.758 -0.66 1 97.62 183 VAL B O 1
ATOM 3132 N N . LYS B 1 184 ? -12.172 10.219 -0.718 1 96.19 184 LYS B N 1
ATOM 3133 C CA . LYS B 1 184 ? -12.477 10.438 -2.129 1 96.19 184 LYS B CA 1
ATOM 3134 C C . LYS B 1 184 ? -13.547 11.516 -2.297 1 96.19 184 LYS B C 1
ATOM 3136 O O . LYS B 1 184 ? -14.516 11.555 -1.541 1 96.19 184 LYS B O 1
ATOM 3141 N N . GLY B 1 185 ? -13.352 12.406 -3.289 1 95.69 185 GLY B N 1
ATOM 3142 C CA . GLY B 1 185 ? -14.266 13.523 -3.469 1 95.69 185 GLY B CA 1
ATOM 3143 C C . GLY B 1 185 ? -13.766 14.805 -2.826 1 95.69 185 GLY B C 1
ATOM 3144 O O . GLY B 1 185 ? -12.555 15.023 -2.715 1 95.69 185 GLY B O 1
ATOM 3145 N N . GLY B 1 186 ? -14.719 15.742 -2.479 1 96.62 186 GLY B N 1
ATOM 3146 C CA . GLY B 1 186 ? -14.352 17.031 -1.9 1 96.62 186 GLY B CA 1
ATOM 3147 C C . GLY B 1 186 ? -13.805 16.906 -0.488 1 96.62 186 GLY B C 1
ATOM 3148 O O . GLY B 1 186 ? -14.477 16.391 0.401 1 96.62 186 GLY B O 1
ATOM 3149 N N . LEU B 1 187 ? -12.633 17.453 -0.236 1 98.38 187 LEU B N 1
ATOM 3150 C CA . LEU B 1 187 ? -11.977 17.406 1.068 1 98.38 187 LEU B CA 1
ATOM 3151 C C . LEU B 1 187 ? -12.492 18.531 1.962 1 98.38 187 LEU B C 1
ATOM 3153 O O . LEU B 1 187 ? -13.188 19.438 1.492 1 98.38 187 LEU B O 1
ATOM 3157 N N . THR B 1 188 ? -12.211 18.438 3.211 1 98.06 188 THR B N 1
ATOM 3158 C CA . THR B 1 188 ? -12.695 19.422 4.164 1 98.06 188 THR B CA 1
ATOM 3159 C C . THR B 1 188 ? -11.555 19.953 5.027 1 98.06 188 THR B C 1
ATOM 3161 O O . THR B 1 188 ? -10.75 19.172 5.543 1 98.06 188 THR B O 1
ATOM 3164 N N . TRP B 1 189 ? -11.438 21.297 5.105 1 98.25 189 TRP B N 1
ATOM 3165 C CA . TRP B 1 189 ? -10.555 21.969 6.055 1 98.25 189 TRP B CA 1
ATOM 3166 C C . TRP B 1 189 ? -11.289 23.125 6.746 1 98.25 189 TRP B C 1
ATOM 3168 O O . TRP B 1 189 ? -11.273 24.25 6.266 1 98.25 189 TRP B O 1
ATOM 3178 N N . GLY B 1 190 ? -11.875 22.734 7.926 1 96.75 190 GLY B N 1
ATOM 3179 C CA . GLY B 1 190 ? -12.594 23.734 8.688 1 96.75 190 GLY B CA 1
ATOM 3180 C C . GLY B 1 190 ? -13.578 24.531 7.848 1 96.75 190 GLY B C 1
ATOM 3181 O O . GLY B 1 190 ? -14.414 23.953 7.148 1 96.75 190 GLY B O 1
ATOM 3182 N N . ASN B 1 191 ? -13.492 25.828 8.023 1 95.69 191 ASN B N 1
ATOM 3183 C CA . ASN B 1 191 ? -14.383 26.719 7.285 1 95.69 191 ASN B CA 1
ATOM 3184 C C . ASN B 1 191 ? -13.773 27.125 5.949 1 95.69 191 ASN B C 1
ATOM 3186 O O . ASN B 1 191 ? -14.453 27.719 5.113 1 95.69 191 ASN B O 1
ATOM 3190 N N . LEU B 1 192 ? -12.531 26.844 5.723 1 97.38 192 LEU B N 1
ATOM 3191 C CA . LEU B 1 192 ? -11.852 27.219 4.488 1 97.38 192 LEU B CA 1
ATOM 3192 C C . LEU B 1 192 ? -12.531 26.594 3.279 1 97.38 192 LEU B C 1
ATOM 3194 O O . LEU B 1 192 ? -12.812 27.266 2.291 1 97.38 192 LEU B O 1
ATOM 3198 N N . CYS B 1 193 ? -12.914 25.359 3.309 1 97.25 193 CYS B N 1
ATOM 3199 C CA . CYS B 1 193 ? -13.641 24.594 2.305 1 97.25 193 CYS B CA 1
ATOM 3200 C C . CYS B 1 193 ? -14.234 23.328 2.912 1 97.25 193 CYS B C 1
ATOM 3202 O O . CYS B 1 193 ? -13.508 22.469 3.396 1 97.25 193 CYS B O 1
ATOM 3204 N N . LYS B 1 194 ? -15.469 23.234 2.908 1 96.38 194 LYS B N 1
ATOM 3205 C CA . LYS B 1 194 ? -16.234 22.141 3.502 1 96.38 194 LYS B CA 1
ATOM 3206 C C . LYS B 1 194 ? -16.75 21.188 2.432 1 96.38 194 LYS B C 1
ATOM 3208 O O . LYS B 1 194 ? -17.844 21.391 1.883 1 96.38 194 LYS B O 1
ATOM 3213 N N . GLY B 1 195 ? -16 20.188 2.246 1 96.88 195 GLY B N 1
ATOM 3214 C CA . GLY B 1 195 ? -16.391 19.234 1.213 1 96.88 195 GLY B CA 1
ATOM 3215 C C . GLY B 1 195 ? -16.109 19.734 -0.192 1 96.88 195 GLY B C 1
ATOM 3216 O O . GLY B 1 195 ? -16.688 19.234 -1.158 1 96.88 195 GLY B O 1
ATOM 3217 N N . SER B 1 196 ? -15.297 20.719 -0.248 1 98.12 196 SER B N 1
ATOM 3218 C CA . SER B 1 196 ? -15.109 21.328 -1.564 1 98.12 196 SER B CA 1
ATOM 3219 C C . SER B 1 196 ? -13.641 21.625 -1.833 1 98.12 196 SER B C 1
ATOM 3221 O O . SER B 1 196 ? -13.297 22.188 -2.875 1 98.12 196 SER B O 1
ATOM 3223 N N . CYS B 1 197 ? -12.766 21.328 -0.838 1 98.56 197 CYS B N 1
ATOM 3224 C CA . CYS B 1 197 ? -11.344 21.453 -1.134 1 98.56 197 CYS B CA 1
ATOM 3225 C C . CYS B 1 197 ? -10.945 20.562 -2.307 1 98.56 197 CYS B C 1
ATOM 3227 O O . CYS B 1 197 ? -11.438 19.438 -2.428 1 98.56 197 CYS B O 1
ATOM 3229 N N . ARG B 1 198 ? -10.016 20.953 -3.107 1 98.56 198 ARG B N 1
ATOM 3230 C CA . ARG B 1 198 ? -9.688 20.266 -4.352 1 98.56 198 ARG B CA 1
ATOM 3231 C C . ARG B 1 198 ? -8.547 19.281 -4.148 1 98.56 198 ARG B C 1
ATOM 3233 O O . ARG B 1 198 ? -8.438 18.281 -4.871 1 98.56 198 ARG B O 1
ATOM 3240 N N . ALA B 1 199 ? -7.699 19.609 -3.254 1 98.75 199 ALA B N 1
ATOM 3241 C CA . ALA B 1 199 ? -6.52 18.766 -3.062 1 98.75 199 ALA B CA 1
ATOM 3242 C C . ALA B 1 199 ? -5.844 19.062 -1.729 1 98.75 199 ALA B C 1
ATOM 3244 O O . ALA B 1 199 ? -6.152 20.062 -1.079 1 98.75 199 ALA B O 1
ATOM 3245 N N . SER B 1 200 ? -5.012 18.188 -1.274 1 98.81 200 SER B N 1
ATOM 3246 C CA . SER B 1 200 ? -4.242 18.375 -0.05 1 98.81 200 SER B CA 1
ATOM 3247 C C . SER B 1 200 ? -2.887 17.688 -0.137 1 98.81 200 SER B C 1
ATOM 3249 O O . SER B 1 200 ? -2.707 16.766 -0.939 1 98.81 200 SER B O 1
ATOM 3251 N N . ALA B 1 201 ? -1.965 18.125 0.597 1 98.56 201 ALA B N 1
ATOM 3252 C CA . ALA B 1 201 ? -0.694 17.453 0.865 1 98.56 201 ALA B CA 1
ATOM 3253 C C . ALA B 1 201 ? -0.233 17.703 2.297 1 98.56 201 ALA B C 1
ATOM 3255 O O . ALA B 1 201 ? -0.431 18.797 2.836 1 98.56 201 ALA B O 1
ATOM 3256 N N . ILE B 1 202 ? 0.297 16.703 2.908 1 98.88 202 ILE B N 1
ATOM 3257 C CA . ILE B 1 202 ? 0.878 16.844 4.238 1 98.88 202 ILE B CA 1
ATOM 3258 C C . ILE B 1 202 ? 2.387 16.625 4.168 1 98.88 202 ILE B C 1
ATOM 3260 O O . ILE B 1 202 ? 2.848 15.586 3.689 1 98.88 202 ILE B O 1
ATOM 3264 N N . LEU B 1 203 ? 3.125 17.562 4.633 1 98.31 203 LEU B N 1
ATOM 3265 C CA . LEU B 1 203 ? 4.582 17.562 4.535 1 98.31 203 LEU B CA 1
ATOM 3266 C C . LEU B 1 203 ? 5.215 17.672 5.918 1 98.31 203 LEU B C 1
ATOM 3268 O O . LEU B 1 203 ? 4.738 18.422 6.77 1 98.31 203 LEU B O 1
ATOM 3272 N N . ILE B 1 204 ? 6.309 16.969 6.156 1 98.56 204 ILE B N 1
ATOM 3273 C CA . ILE B 1 204 ? 7.008 17.094 7.43 1 98.56 204 ILE B CA 1
ATOM 3274 C C . ILE B 1 204 ? 8.484 17.391 7.18 1 98.56 204 ILE B C 1
ATOM 3276 O O . ILE B 1 204 ? 9.039 17 6.152 1 98.56 204 ILE B O 1
ATOM 3280 N N . LYS B 1 205 ? 9.055 18.062 8.117 1 97.5 205 LYS B N 1
ATOM 3281 C CA . LYS B 1 205 ? 10.453 18.453 8.062 1 97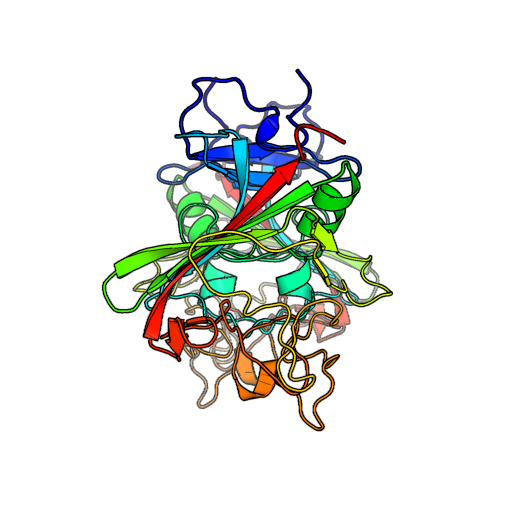.5 205 LYS B CA 1
ATOM 3282 C C . LYS B 1 205 ? 11 18.734 9.461 1 97.5 205 LYS B C 1
ATOM 3284 O O . LYS B 1 205 ? 10.289 19.266 10.32 1 97.5 205 LYS B O 1
ATOM 3289 N N . PRO B 1 206 ? 12.297 18.312 9.68 1 97 206 PRO B N 1
ATOM 3290 C CA . PRO B 1 206 ? 12.867 18.688 10.977 1 97 206 PRO B CA 1
ATOM 3291 C C . PRO B 1 206 ? 12.859 20.203 11.203 1 97 206 PRO B C 1
ATOM 3293 O O . PRO B 1 206 ? 13.094 20.969 10.266 1 97 206 PRO B O 1
ATOM 3296 N N . THR B 1 207 ? 12.562 20.578 12.445 1 93.31 207 THR B N 1
ATOM 3297 C CA . THR B 1 207 ? 12.625 22 12.789 1 93.31 207 THR B CA 1
ATOM 3298 C C . THR B 1 207 ? 14.062 22.484 12.789 1 93.31 207 THR B C 1
ATOM 3300 O O . THR B 1 207 ? 14.969 21.781 13.219 1 93.31 207 THR B O 1
ATOM 3303 N N . PRO B 1 208 ? 14.414 23.609 12.047 1 76.25 208 PRO B N 1
ATOM 3304 C CA . PRO B 1 208 ? 15.781 24.141 12.094 1 76.25 208 PRO B CA 1
ATOM 3305 C C . PRO B 1 208 ? 16.266 24.406 13.516 1 76.25 208 PRO B C 1
ATOM 3307 O O . PRO B 1 208 ? 17.453 24.281 13.805 1 76.25 208 PRO B O 1
ATOM 3310 N N . TYR B 1 209 ? 15.469 25.047 14.375 1 65.19 209 TYR B N 1
ATOM 3311 C CA . TYR B 1 209 ? 15.891 25.453 15.711 1 65.19 209 TYR B CA 1
ATOM 3312 C C . TYR B 1 209 ? 15.328 24.516 16.766 1 65.19 209 TYR B C 1
ATOM 3314 O O . TYR B 1 209 ? 14.156 24.625 17.141 1 65.19 209 TYR B O 1
ATOM 3322 N N . PRO B 1 210 ? 16.141 23.375 17.078 1 47 210 PRO B N 1
ATOM 3323 C CA . PRO B 1 210 ? 15.602 22.5 18.125 1 47 210 PRO B CA 1
ATOM 3324 C C . PRO B 1 210 ? 15.375 23.25 19.438 1 47 210 PRO B C 1
ATOM 3326 O O . PRO B 1 210 ? 16.031 24.25 19.703 1 47 210 PRO B O 1
#

Radius of gyration: 22.18 Å; Cα contacts (8 Å, |Δi|>4): 1193; chains: 2; bounding box: 51×62×47 Å

Sequence (420 aa):
MAWPKDCSEVPAGSPSGVYIIQPTGLHPILVSCEMSGAGSGWTVIQRNRRDTDITWAESWSTYKHGFGNVHTEFWLGTEYIHQIAKQKVYQVRFVIWDAANNMRFADYNLFSLDDESQGYRLRLGAHSGTAEDAMDSDNPRKVHNNMKFSTKDRDQDTYRGNCASRYGGGWWYSACYSVQLNVKGGLTWGNLCKGSCRASAILIKPTPYPMAWPKDCSEVPAGSPSGVYIIQPTGLHPILVSCEMSGAGSGWTVIQRNRRDTDITWAESWSTYKHGFGNVHTEFWLGTEYIHQIAKQKVYQVRFVIWDAANNMRFADYNLFSLDDESQGYRLRLGAHSGTAEDAMDSDNPRKVHNNMKFSTKDRDQDTYRGNCASRYGGGWWYSACYSVQLNVKGGLTWGNLCKGSCRASAILIKPTPYP

Foldseek 3Di:
DAFAQFQQPPDQPDAWAWGWHAHPPGDIDIWTFAQDDPPGRWTWQFKDFQADPDAQQDDPVCQQCKDDDRRHGIGRHLVSQQRSCVRAFKKKKKWFQALVRDIWIKIFRGWHFDHVVLQRFIATHDIDIGADPFQDDPDQLAHQHRAHKFHLVRAREQDPDRQCVVQNHIGSAHVGHQWAQSHHHATHHHPRHHRRIGIMIMIMDHRPPD/DAFAQFQQPPDQPDAWAWGWHAHPPGDIDIWTFAQDDPPGRWTWQFKDFQADPDAQQDDPVCQQCKDDDRRHGIGRHLVSQQRSCVRAFKKKKKWFQALVRDIWIKIFRGWHFDHVVLQRFIATHDIDIGADPFQDDPDQLAHQHRAHKFHLVRAREQDPDRLCVVQNHIGSAHVGHQWAQSHHHATHHHPRHHRRIGIMIMIMDHRPPD

pLDDT: mean 95.43, std 6.84, range [47.0, 98.88]

Solvent-accessible surface area (backbone atoms only — not comparable to full-atom values): 20651 Å² total; per-residue (Å²): 134,84,57,31,54,45,32,64,62,50,65,86,87,46,75,56,44,77,43,68,26,29,27,77,96,49,70,77,44,79,40,27,29,45,34,66,70,90,77,43,18,25,29,46,48,33,30,38,38,28,84,47,76,54,62,43,65,43,45,54,49,39,45,34,46,10,38,41,40,76,90,63,43,26,40,58,12,55,55,54,52,22,45,47,30,66,73,51,64,16,20,33,37,39,37,34,24,28,68,87,64,47,82,35,32,33,32,22,66,29,34,38,39,41,56,72,94,58,36,38,21,32,43,65,48,60,75,48,71,75,35,74,69,29,47,68,37,92,48,71,45,24,17,23,55,67,19,23,42,18,17,56,79,40,71,45,43,71,37,98,58,46,51,20,53,73,70,40,9,44,44,39,26,18,55,30,62,31,54,43,70,44,43,55,34,48,23,26,46,36,85,78,17,71,50,38,15,43,32,40,34,34,31,37,35,69,44,89,77,122,134,84,57,32,54,46,34,64,60,50,65,85,89,46,75,56,44,77,44,68,24,29,26,76,95,48,69,75,43,81,39,28,27,46,35,66,69,90,76,43,18,24,29,46,46,31,29,38,40,26,83,47,76,53,62,46,64,44,47,54,49,38,48,34,47,10,38,42,38,77,89,64,42,25,40,60,12,55,54,54,51,22,45,46,29,67,75,52,64,17,19,33,37,39,38,37,24,28,68,87,65,47,80,35,32,32,32,22,66,28,34,38,40,42,56,71,95,59,38,37,20,31,44,65,49,60,75,47,71,75,34,74,71,29,46,66,37,91,48,70,44,26,18,24,55,68,18,22,42,16,17,56,80,40,72,46,44,71,37,98,60,44,52,19,54,73,69,40,8,44,43,38,25,18,53,31,61,30,55,43,69,43,42,53,35,48,22,26,46,36,84,79,17,71,50,40,15,45,32,41,35,35,32,36,35,70,45,91,77,124

Organism: Taeniopygia guttata (NCBI:txid59729)